Protein AF-0000000080409859 (afdb_homodimer)

Foldseek 3Di:
DDKDWFWDDQDQLFDDQVPAKGKDKDFPADCVRVVHDTDIDIDHDQLTIKKWFFLCLPPVPTDAQLRDDQCLQWFKEFEDEAEDAQEDALVSCVVDDCAPHAEYEYEYCQCVDRSDQDQWGYAYALRNLVNCLVRNHQEYEYQHSANHTSPDDPNRVSVSNVVSNHIYIYNTRCVPPDTAMWTKRWGFDNDPRHRMHHTGIIIGHPD/DDKDWFWDDQDQLFDDQPPAKGKDKDFPADCVRVVHDTDIDIDHDQLTIKKWFFLCLPPVPTDAQLRDDQCLFWFKEFEDEAEDAQEDALVSCVVDDCAPHAEYEYEYCQCVDRSDQDQWGRAYALRNLVNCLVRNHQEYEYQHSANHTSPDDVNRVSVSNVVSNHIYIYNTRCVPPDTAMWTKRWGFDNDPRHRMHHTGIIIGHPD

Radius of gyration: 21.44 Å; Cα contacts (8 Å, |Δi|>4): 1082; chains: 2; bounding box: 46×59×47 Å

Organism: NCBI:txid1345023

Secondary structure (DSSP, 8-state):
-PPEE-SPPBSTT---STTSPPPEEEEEE-HHHHSS--EEEEEEETTSSSEEE-GGGT-TTSPPGGGS-GGGGEEEEEEEE-TT-SEE-GGGGTTS--TT--EEEEE------TTS--S--PEE-HHHHHHHHHHT--EEEESSS-SS-TT-SS-HHHHHHHHTT-EEEE----TTPPSEEEEEE-PPP-BTT-SEEE---EEEE--/-PPEE-SPPBSTT---STTSPPPEEEEEE-HHHHSS--EEEEEEETTSSSEEE-GGGT-TTSPPGGGS-GGGGEEEEEEEE-TT-SEE-GGGGTTS--TT--EEEEE------TTS--S--PEE-HHHHHHHHHHT--EEEESSS-SS-TT-SS-HHHHHHHHTT-EEEE----TTPPSEEEEEE-PPP-BTT-SEEE---EEEE--

Structure (mmCIF, N/CA/C/O backbone):
data_AF-0000000080409859-model_v1
#
loop_
_entity.id
_entity.type
_entity.pdbx_description
1 polymer 'Kynurenine formamidase'
#
loop_
_atom_site.group_PDB
_atom_site.id
_atom_site.type_symbol
_atom_site.label_atom_id
_atom_site.label_alt_id
_atom_site.label_comp_id
_atom_site.label_asym_id
_atom_site.label_entity_id
_atom_site.label_seq_id
_atom_site.pdbx_PDB_ins_code
_atom_site.Cartn_x
_atom_site.Cartn_y
_atom_site.Cartn_z
_atom_site.occupancy
_atom_site.B_iso_or_equiv
_atom_site.auth_seq_id
_atom_site.auth_comp_id
_atom_site.auth_asym_id
_atom_site.auth_atom_id
_atom_site.pdbx_PDB_model_num
ATOM 1 N N . MET A 1 1 ? 15.57 7.637 -12 1 67.62 1 MET A N 1
ATOM 2 C CA . MET A 1 1 ? 14.68 6.895 -12.891 1 67.62 1 MET A CA 1
ATOM 3 C C . MET A 1 1 ? 13.289 6.758 -12.281 1 67.62 1 MET A C 1
ATOM 5 O O . MET A 1 1 ? 13.133 6.797 -11.062 1 67.62 1 MET A O 1
ATOM 9 N N . THR A 1 2 ? 12.133 6.867 -13.086 1 89.56 2 THR A N 1
ATOM 10 C CA . THR A 1 2 ? 10.719 6.992 -12.742 1 89.56 2 THR A CA 1
ATOM 11 C C . THR A 1 2 ? 10.117 5.625 -12.438 1 89.56 2 THR A C 1
ATOM 13 O O . THR A 1 2 ? 10.547 4.613 -12.992 1 89.56 2 THR A O 1
ATOM 16 N N . TRP A 1 3 ? 9.383 5.535 -11.453 1 98 3 TRP A N 1
ATOM 17 C CA . TRP A 1 3 ? 8.641 4.324 -11.117 1 98 3 TRP A CA 1
ATOM 18 C C . TRP A 1 3 ? 7.633 3.99 -12.211 1 98 3 TRP A C 1
ATOM 20 O O . TRP A 1 3 ? 6.953 4.879 -12.727 1 98 3 TRP A O 1
ATOM 30 N N . ILE A 1 4 ? 7.613 2.721 -12.617 1 98.62 4 ILE A N 1
ATOM 31 C CA . ILE A 1 4 ? 6.605 2.193 -13.531 1 98.62 4 ILE A CA 1
ATOM 32 C C . ILE A 1 4 ? 5.523 1.462 -12.742 1 98.62 4 ILE A C 1
ATOM 34 O O . ILE A 1 4 ? 5.816 0.519 -12.008 1 98.62 4 ILE A O 1
ATOM 38 N N . ASP A 1 5 ? 4.355 1.943 -12.875 1 98.75 5 ASP A N 1
ATOM 39 C CA . ASP A 1 5 ? 3.229 1.302 -12.203 1 98.75 5 ASP A CA 1
ATOM 40 C C . ASP A 1 5 ? 2.818 0.02 -12.93 1 98.75 5 ASP A C 1
ATOM 42 O O . ASP A 1 5 ? 2.408 0.061 -14.086 1 98.75 5 ASP A O 1
ATOM 46 N N . VAL A 1 6 ? 2.906 -1.127 -12.242 1 98.88 6 VAL A N 1
ATOM 47 C CA . VAL A 1 6 ? 2.59 -2.41 -12.867 1 98.88 6 VAL A CA 1
ATOM 48 C C . VAL A 1 6 ? 1.429 -3.068 -12.125 1 98.88 6 VAL A C 1
ATOM 50 O O . VAL A 1 6 ? 1.368 -4.297 -12.016 1 98.88 6 VAL A O 1
ATOM 53 N N . SER A 1 7 ? 0.564 -2.305 -11.547 1 98.81 7 SER A N 1
ATOM 54 C CA . SER A 1 7 ? -0.625 -2.779 -10.844 1 98.81 7 SER A CA 1
ATOM 55 C C . SER A 1 7 ? -1.881 -2.568 -11.688 1 98.81 7 SER A C 1
ATOM 57 O O . SER A 1 7 ? -1.888 -1.755 -12.609 1 98.81 7 SER A O 1
ATOM 59 N N . GLN A 1 8 ? -2.838 -3.346 -11.406 1 98.81 8 GLN A N 1
ATOM 60 C CA . GLN A 1 8 ? -4.164 -3.123 -11.969 1 98.81 8 GLN A CA 1
ATOM 61 C C . GLN A 1 8 ? -4.891 -1.995 -11.234 1 98.81 8 GLN A C 1
ATOM 63 O O . GLN A 1 8 ? -4.941 -1.978 -10.008 1 98.81 8 GLN A O 1
ATOM 68 N N . PRO A 1 9 ? -5.41 -1.021 -12.016 1 98.75 9 PRO A N 1
ATOM 69 C CA . PRO A 1 9 ? -6.188 0.021 -11.336 1 98.75 9 PRO A CA 1
ATOM 70 C C . PRO A 1 9 ? -7.422 -0.53 -10.625 1 98.75 9 PRO A C 1
ATOM 72 O O . PRO A 1 9 ? -8.078 -1.441 -11.141 1 98.75 9 PRO A O 1
ATOM 75 N N . LEU A 1 10 ? -7.664 -0.073 -9.406 1 98.88 10 LEU A N 1
ATOM 76 C CA . LEU A 1 10 ? -8.836 -0.488 -8.641 1 98.88 10 LEU A CA 1
ATOM 77 C C . LEU A 1 10 ? -10.039 0.394 -8.969 1 98.88 10 LEU A C 1
ATOM 79 O O . LEU A 1 10 ? -10.062 1.573 -8.609 1 98.88 10 LEU A O 1
ATOM 83 N N . GLU A 1 11 ? -10.938 -0.101 -9.609 1 98.5 11 GLU A N 1
ATOM 84 C CA . GLU A 1 11 ? -12.188 0.544 -9.992 1 98.5 11 GLU A CA 1
ATOM 85 C C . GLU A 1 11 ? -13.312 -0.478 -10.148 1 98.5 11 GLU A C 1
ATOM 87 O O . GLU A 1 11 ? -13.07 -1.686 -10.094 1 98.5 11 GLU A O 1
ATOM 92 N N . ASP A 1 12 ? -14.555 -0.035 -10.273 1 96.94 12 ASP A N 1
ATOM 93 C CA . ASP A 1 12 ? -15.742 -0.882 -10.242 1 96.94 12 ASP A CA 1
ATOM 94 C C . ASP A 1 12 ? -15.672 -1.968 -11.312 1 96.94 12 ASP A C 1
ATOM 96 O O . ASP A 1 12 ? -16.203 -3.064 -11.133 1 96.94 12 ASP A O 1
ATOM 100 N N . SER A 1 13 ? -15.023 -1.723 -12.375 1 97 13 SER A N 1
ATOM 101 C CA . SER A 1 13 ? -15.016 -2.646 -13.508 1 97 13 SER A CA 1
ATOM 102 C C . SER A 1 13 ? -13.883 -3.664 -13.383 1 97 13 SER A C 1
ATOM 104 O O . SER A 1 13 ? -13.758 -4.57 -14.203 1 97 13 SER A O 1
ATOM 106 N N . ILE A 1 14 ? -13.047 -3.57 -12.352 1 98.38 14 ILE A N 1
ATOM 107 C CA . ILE A 1 14 ? -11.906 -4.469 -12.234 1 98.38 14 ILE A CA 1
ATOM 108 C C . ILE A 1 14 ? -12.391 -5.91 -12.102 1 98.38 14 ILE A C 1
ATOM 110 O O . ILE A 1 14 ? -13.375 -6.176 -11.406 1 98.38 14 ILE A O 1
ATOM 114 N N . THR A 1 15 ? -11.688 -6.793 -12.797 1 97.62 15 THR A N 1
ATOM 115 C CA . THR A 1 15 ? -12.016 -8.211 -12.797 1 97.62 15 THR A CA 1
ATOM 116 C C . THR A 1 15 ? -11.664 -8.852 -11.461 1 97.62 15 THR A C 1
ATOM 118 O O . THR A 1 15 ? -10.594 -8.594 -10.906 1 97.62 15 THR A O 1
ATOM 121 N N . THR A 1 16 ? -12.57 -9.609 -10.922 1 97.69 16 THR A N 1
ATOM 122 C CA . THR A 1 16 ? -12.328 -10.383 -9.711 1 97.69 16 THR A CA 1
ATOM 123 C C . THR A 1 16 ? -12.555 -11.867 -9.961 1 97.69 16 THR A C 1
ATOM 125 O O . THR A 1 16 ? -13.164 -12.25 -10.961 1 97.69 16 THR A O 1
ATOM 128 N N . TRP A 1 17 ? -11.961 -12.711 -9.117 1 97.31 17 TRP A N 1
ATOM 129 C CA . TRP A 1 17 ? -12.305 -14.125 -9.148 1 97.31 17 TRP A CA 1
ATOM 130 C C . TRP A 1 17 ? -13.82 -14.312 -9.148 1 97.31 17 TRP A C 1
ATOM 132 O O . TRP A 1 17 ? -14.531 -13.656 -8.383 1 97.31 17 TRP A O 1
ATOM 142 N N . PRO A 1 18 ? -14.336 -15.195 -10.039 1 95.56 18 PRO A N 1
ATOM 143 C CA . PRO A 1 18 ? -15.789 -15.383 -10.086 1 95.56 18 PRO A CA 1
ATOM 144 C C . PRO A 1 18 ? -16.391 -15.664 -8.719 1 95.56 18 PRO A C 1
ATOM 146 O O . PRO A 1 18 ? -15.977 -16.594 -8.031 1 95.56 18 PRO A O 1
ATOM 149 N N . GLY A 1 19 ? -17.375 -14.844 -8.32 1 95.81 19 GLY A N 1
ATOM 150 C CA . GLY A 1 19 ? -18.078 -15.031 -7.062 1 95.81 19 GLY A CA 1
ATOM 151 C C . GLY A 1 19 ? -17.469 -14.273 -5.906 1 95.81 19 GLY A C 1
ATOM 152 O O . GLY A 1 19 ? -18.062 -14.188 -4.824 1 95.81 19 GLY A O 1
ATOM 153 N N . ASP A 1 20 ? -16.297 -13.773 -6.113 1 97.81 20 ASP A N 1
ATOM 154 C CA . ASP A 1 20 ? -15.617 -13.039 -5.055 1 97.81 20 ASP A CA 1
ATOM 155 C C . ASP A 1 20 ? -16.234 -11.656 -4.863 1 97.81 20 ASP A C 1
ATOM 157 O O . ASP A 1 20 ? -17.062 -11.219 -5.672 1 97.81 20 ASP A O 1
ATOM 161 N N . THR A 1 21 ? -15.891 -11.008 -3.732 1 98.62 21 THR A N 1
ATOM 162 C CA . THR A 1 21 ? -16.375 -9.664 -3.436 1 98.62 21 THR A CA 1
ATOM 163 C C . THR A 1 21 ? -15.922 -8.68 -4.504 1 98.62 21 THR A C 1
ATOM 165 O O . THR A 1 21 ? -14.727 -8.562 -4.785 1 98.62 21 THR A O 1
ATOM 168 N N . ALA A 1 22 ? -16.812 -7.961 -5.129 1 98.38 22 ALA A N 1
ATOM 169 C CA . ALA A 1 22 ? -16.484 -6.949 -6.129 1 98.38 22 ALA A CA 1
ATOM 170 C C . ALA A 1 22 ? -15.867 -5.715 -5.48 1 98.38 22 ALA A C 1
ATOM 172 O O . ALA A 1 22 ? -16.172 -5.391 -4.328 1 98.38 22 ALA A O 1
ATOM 173 N N . PHE A 1 23 ? -15.062 -5.105 -6.191 1 98.81 23 PHE A N 1
ATOM 174 C CA . PHE A 1 23 ? -14.562 -3.811 -5.742 1 98.81 23 PHE A CA 1
ATOM 175 C C . PHE A 1 23 ? -15.641 -2.742 -5.867 1 98.81 23 PHE A C 1
ATOM 177 O O . PHE A 1 23 ? -16.297 -2.629 -6.906 1 98.81 23 PHE A O 1
ATOM 184 N N . ARG A 1 24 ? -15.758 -1.974 -4.797 1 98.75 24 ARG A N 1
ATOM 185 C CA . ARG A 1 24 ? -16.688 -0.846 -4.82 1 98.75 24 ARG A CA 1
ATOM 186 C C . ARG A 1 24 ? -16.109 0.354 -4.078 1 98.75 24 ARG A C 1
ATOM 188 O O . ARG A 1 24 ? -15.633 0.224 -2.945 1 98.75 24 ARG A O 1
ATOM 195 N N . TYR A 1 25 ? -16 1.389 -4.758 1 98.75 25 TYR A N 1
ATOM 196 C CA . TYR A 1 25 ? -15.742 2.689 -4.156 1 98.75 25 TYR A CA 1
ATOM 197 C C . TYR A 1 25 ? -17 3.549 -4.137 1 98.75 25 TYR A C 1
ATOM 199 O O . TYR A 1 25 ? -17.734 3.607 -5.125 1 98.75 25 TYR A O 1
ATOM 207 N N . GLU A 1 26 ? -17.266 4.164 -3.029 1 98.44 26 GLU A N 1
ATOM 208 C CA . GLU A 1 26 ? -18.359 5.125 -2.891 1 98.44 26 GLU A CA 1
ATOM 209 C C . GLU A 1 26 ? -17.953 6.297 -2.002 1 98.44 26 GLU A C 1
ATOM 211 O O . GLU A 1 26 ? -17.141 6.141 -1.091 1 98.44 26 GLU A O 1
ATOM 216 N N . ILE A 1 27 ? -18.5 7.496 -2.338 1 98.56 27 ILE A N 1
ATOM 217 C CA . ILE A 1 27 ? -18.344 8.625 -1.426 1 98.56 27 ILE A CA 1
ATOM 218 C C . ILE A 1 27 ? -19.391 8.531 -0.306 1 98.56 27 ILE A C 1
ATOM 220 O O . ILE A 1 27 ? -20.578 8.734 -0.538 1 98.56 27 ILE A O 1
ATOM 224 N N . ALA A 1 28 ? -18.938 8.164 0.839 1 98.12 28 ALA A N 1
ATOM 225 C CA . ALA A 1 28 ? -19.828 8.039 1.991 1 98.12 28 ALA A CA 1
ATOM 226 C C . ALA A 1 28 ? -20.281 9.406 2.492 1 98.12 28 ALA A C 1
ATOM 228 O O . ALA A 1 28 ? -21.422 9.57 2.918 1 98.12 28 ALA A O 1
ATOM 229 N N . TRP A 1 29 ? -19.359 10.422 2.49 1 97.5 29 TRP A N 1
ATOM 230 C CA . TRP A 1 29 ? -19.641 11.805 2.852 1 97.5 29 TRP A CA 1
ATOM 231 C C . TRP A 1 29 ? -19.203 12.758 1.742 1 97.5 29 TRP A C 1
ATOM 233 O O . TRP A 1 29 ? -18.047 13.195 1.714 1 97.5 29 TRP A O 1
ATOM 243 N N . PRO A 1 30 ? -20.141 13.094 0.873 1 97.81 30 PRO A N 1
ATOM 244 C CA . PRO A 1 30 ? -19.781 14.039 -0.19 1 97.81 30 PRO A CA 1
ATOM 245 C C . PRO A 1 30 ? -19.609 15.469 0.321 1 97.81 30 PRO A C 1
ATOM 247 O O . PRO A 1 30 ? -20.25 15.859 1.293 1 97.81 30 PRO A O 1
ATOM 250 N N . MET A 1 31 ? -18.75 16.188 -0.319 1 96.81 31 MET A N 1
ATOM 251 C CA . MET A 1 31 ? -18.453 17.578 0.073 1 96.81 31 MET A CA 1
ATOM 252 C C . MET A 1 31 ? -19.734 18.391 0.145 1 96.81 31 MET A C 1
ATOM 254 O O . MET A 1 31 ? -19.859 19.281 0.994 1 96.81 31 MET A O 1
ATOM 258 N N . ALA A 1 32 ? -20.688 18.109 -0.702 1 96.31 32 ALA A N 1
ATOM 259 C CA . ALA A 1 32 ? -21.969 18.812 -0.702 1 96.31 32 ALA A CA 1
ATOM 260 C C . ALA A 1 32 ? -22.688 18.641 0.635 1 96.31 32 ALA A C 1
ATOM 262 O O . ALA A 1 32 ? -23.391 19.531 1.087 1 96.31 32 ALA A O 1
ATOM 263 N N . ASP A 1 33 ? -22.469 17.531 1.315 1 94.94 33 ASP A N 1
ATOM 264 C CA . ASP A 1 33 ? -23.125 17.219 2.586 1 94.94 33 ASP A CA 1
ATOM 265 C C . ASP A 1 33 ? -22.234 17.625 3.766 1 94.94 33 ASP A C 1
ATOM 267 O O . ASP A 1 33 ? -22.719 18.219 4.734 1 94.94 33 ASP A O 1
ATOM 271 N N . SER A 1 34 ? -20.922 17.328 3.67 1 92.62 34 SER A N 1
ATOM 272 C CA . SER A 1 34 ? -20 17.578 4.777 1 92.62 34 SER A CA 1
ATOM 273 C C . SER A 1 34 ? -19.656 19.062 4.879 1 92.62 34 SER A C 1
ATOM 275 O O . SER A 1 34 ? -19.281 19.547 5.949 1 92.62 34 SER A O 1
ATOM 277 N N . GLY A 1 35 ? -19.688 19.703 3.723 1 94.12 35 GLY A N 1
ATOM 278 C CA . GLY A 1 35 ? -19.359 21.109 3.654 1 94.12 35 GLY A CA 1
ATOM 279 C C . GLY A 1 35 ? -17.875 21.375 3.416 1 94.12 35 GLY A C 1
ATOM 280 O O . GLY A 1 35 ? -17.484 22.5 3.104 1 94.12 35 GLY A O 1
ATOM 281 N N . SER A 1 36 ? -17.062 20.312 3.539 1 95.12 36 SER A N 1
ATOM 282 C CA . SER A 1 36 ? -15.641 20.625 3.484 1 95.12 36 SER A CA 1
ATOM 283 C C . SER A 1 36 ? -14.852 19.5 2.83 1 95.12 36 SER A C 1
ATOM 285 O O . SER A 1 36 ? -13.773 19.734 2.273 1 95.12 36 SER A O 1
ATOM 287 N N . VAL A 1 37 ? -15.422 18.234 2.902 1 98 37 VAL A N 1
ATOM 288 C CA . VAL A 1 37 ? -14.57 17.141 2.449 1 98 37 VAL A CA 1
ATOM 289 C C . VAL A 1 37 ? -15.414 16.094 1.72 1 98 37 VAL A C 1
ATOM 291 O O . VAL A 1 37 ? -16.625 16 1.936 1 98 37 VAL A O 1
ATOM 294 N N . ASN A 1 38 ? -14.781 15.414 0.762 1 98.62 38 ASN A N 1
ATOM 295 C CA . ASN A 1 38 ? -15.219 14.109 0.292 1 98.62 38 ASN A CA 1
ATOM 296 C C . ASN A 1 38 ? -14.562 12.977 1.082 1 98.62 38 ASN A C 1
ATOM 298 O O . ASN A 1 38 ? -13.344 12.938 1.219 1 98.62 38 ASN A O 1
ATOM 302 N N . VAL A 1 39 ? -15.32 12.094 1.614 1 98.75 39 VAL A N 1
ATOM 303 C CA . VAL A 1 39 ? -14.797 10.93 2.316 1 98.75 39 VAL A CA 1
ATOM 304 C C . VAL A 1 39 ? -15.328 9.656 1.67 1 98.75 39 VAL A C 1
ATOM 306 O O . VAL A 1 39 ? -16.531 9.391 1.699 1 98.75 39 VAL A O 1
ATOM 309 N N . GLY A 1 40 ? -14.422 8.938 1.092 1 98.75 40 GLY A N 1
ATOM 310 C CA . GLY A 1 40 ? -14.797 7.707 0.406 1 98.75 40 GLY A CA 1
ATOM 311 C C . GLY A 1 40 ? -14.617 6.469 1.261 1 98.75 40 GLY A C 1
ATOM 312 O O . GLY A 1 40 ? -13.906 6.5 2.266 1 98.75 40 GLY A O 1
ATOM 313 N N . LYS A 1 41 ? -15.258 5.418 0.925 1 98.75 41 LYS A N 1
ATOM 314 C CA . LYS A 1 41 ? -15.078 4.078 1.476 1 98.75 41 LYS A CA 1
ATOM 315 C C . LYS A 1 41 ? -14.914 3.045 0.364 1 98.75 41 LYS A C 1
ATOM 317 O O . LYS A 1 41 ? -15.328 3.273 -0.772 1 98.75 41 LYS A O 1
ATOM 322 N N . VAL A 1 42 ? -14.273 1.948 0.694 1 98.81 42 VAL A N 1
ATOM 323 C CA . VAL A 1 42 ? -14.102 0.855 -0.257 1 98.81 42 VAL A CA 1
ATOM 324 C C . VAL A 1 42 ? -14.594 -0.452 0.362 1 98.81 42 VAL A C 1
ATOM 326 O O . VAL A 1 42 ? -14.57 -0.613 1.585 1 98.81 42 VAL A O 1
ATOM 329 N N . THR A 1 43 ? -15.141 -1.243 -0.416 1 98.81 43 THR A N 1
ATOM 330 C CA . THR A 1 43 ? -15.367 -2.666 -0.182 1 98.81 43 THR A CA 1
ATOM 331 C C . THR A 1 43 ? -14.664 -3.506 -1.248 1 98.81 43 THR A C 1
ATOM 333 O O . THR A 1 43 ? -14.82 -3.252 -2.443 1 98.81 43 THR A O 1
ATOM 336 N N . MET A 1 44 ? -13.883 -4.477 -0.816 1 98.81 44 MET A N 1
ATOM 337 C CA . MET A 1 44 ? -13.18 -5.262 -1.827 1 98.81 44 MET A CA 1
ATOM 338 C C . MET A 1 44 ? -12.656 -6.566 -1.234 1 98.81 44 MET A C 1
ATOM 340 O O . MET A 1 44 ? -12.477 -6.672 -0.02 1 98.81 44 MET A O 1
ATOM 344 N N . SER A 1 45 ? -12.492 -7.551 -2.127 1 98.88 45 SER A N 1
ATOM 345 C CA . SER A 1 45 ? -11.703 -8.734 -1.806 1 98.88 45 SER A CA 1
ATOM 346 C C . SER A 1 45 ? -10.234 -8.391 -1.593 1 98.88 45 SER A C 1
ATOM 348 O O . SER A 1 45 ? -9.688 -7.52 -2.281 1 98.88 45 SER A O 1
ATOM 350 N N . LEU A 1 46 ? -9.594 -9.102 -0.691 1 98.88 46 LEU A N 1
ATOM 351 C CA . LEU A 1 46 ? -8.172 -8.875 -0.466 1 98.88 46 LEU A CA 1
ATOM 352 C C . LEU A 1 46 ? -7.34 -9.461 -1.603 1 98.88 46 LEU A C 1
ATOM 354 O O . LEU A 1 46 ? -6.129 -9.234 -1.669 1 98.88 46 LEU A O 1
ATOM 358 N N . HIS A 1 47 ? -7.949 -10.109 -2.545 1 98.75 47 HIS A N 1
ATOM 359 C CA . HIS A 1 47 ? -7.27 -10.695 -3.697 1 98.75 47 HIS A CA 1
ATOM 360 C C . HIS A 1 47 ? -7.695 -10.008 -4.992 1 98.75 47 HIS A C 1
ATOM 362 O O . HIS A 1 47 ? -7.664 -10.625 -6.062 1 98.75 47 HIS A O 1
ATOM 368 N N . THR A 1 48 ? -8.148 -8.805 -4.855 1 98.5 48 THR A N 1
ATOM 369 C CA . THR A 1 48 ? -8.516 -7.984 -6.004 1 98.5 48 THR A CA 1
ATOM 370 C C . THR A 1 48 ? -7.273 -7.395 -6.664 1 98.5 48 THR A C 1
ATOM 372 O O . THR A 1 48 ? -6.391 -6.867 -5.98 1 98.5 48 THR A O 1
ATOM 375 N N . GLY A 1 49 ? -7.246 -7.516 -8.047 1 98.44 49 GLY A N 1
ATOM 376 C CA . GLY A 1 49 ? -6.172 -6.879 -8.797 1 98.44 49 GLY A CA 1
ATOM 377 C C . GLY A 1 49 ? -4.801 -7.438 -8.461 1 98.44 49 GLY A C 1
ATOM 378 O O . GLY A 1 49 ? -4.633 -8.656 -8.352 1 98.44 49 GLY A O 1
ATOM 379 N N . THR A 1 50 ? -3.818 -6.602 -8.5 1 98.94 50 THR A N 1
ATOM 380 C CA . THR A 1 50 ? -2.48 -6.961 -8.047 1 98.94 50 THR A CA 1
ATOM 381 C C . THR A 1 50 ? -2.449 -7.105 -6.527 1 98.94 50 THR A C 1
ATOM 383 O O . THR A 1 50 ? -2.914 -6.223 -5.805 1 98.94 50 THR A O 1
ATOM 386 N N . HIS A 1 51 ? -1.995 -8.234 -6.039 1 98.94 51 HIS A N 1
ATOM 387 C CA . HIS A 1 51 ? -2.088 -8.492 -4.605 1 98.94 51 HIS A CA 1
ATOM 388 C C . HIS A 1 51 ? -1.046 -9.516 -4.164 1 98.94 51 HIS A C 1
ATOM 390 O O . HIS A 1 51 ? -0.449 -10.195 -4.996 1 98.94 51 HIS A O 1
ATOM 396 N N . ILE A 1 52 ? -0.817 -9.57 -2.891 1 98.94 52 ILE A N 1
ATOM 397 C CA . ILE A 1 52 ? 0.008 -10.617 -2.305 1 98.94 52 ILE A CA 1
ATOM 398 C C . ILE A 1 52 ? -0.877 -11.617 -1.564 1 98.94 52 ILE A C 1
ATOM 400 O O . ILE A 1 52 ? -1.996 -11.289 -1.165 1 98.94 52 ILE A O 1
ATOM 404 N N . ASP A 1 53 ? -0.378 -12.789 -1.445 1 98.88 53 ASP A N 1
ATOM 405 C CA . ASP A 1 53 ? -0.998 -13.812 -0.608 1 98.88 53 ASP A CA 1
ATOM 406 C C . ASP A 1 53 ? -0.241 -13.977 0.707 1 98.88 53 ASP A C 1
ATOM 408 O O . ASP A 1 53 ? 0.991 -14.023 0.719 1 98.88 53 ASP A O 1
ATOM 412 N N . ALA A 1 54 ? -0.948 -13.977 1.781 1 98.88 54 ALA A N 1
ATOM 413 C CA . ALA A 1 54 ? -0.381 -14.516 3.014 1 98.88 54 ALA A CA 1
ATOM 414 C C . ALA A 1 54 ? -0.618 -16.016 3.115 1 98.88 54 ALA A C 1
ATOM 416 O O . ALA A 1 54 ? -1.615 -16.531 2.602 1 98.88 54 ALA A O 1
ATOM 417 N N . PRO A 1 55 ? 0.268 -16.75 3.797 1 98.88 55 PRO A N 1
ATOM 418 C CA . PRO A 1 55 ? 0.084 -18.188 3.936 1 98.88 55 PRO A CA 1
ATOM 419 C C . PRO A 1 55 ? -1.281 -18.562 4.512 1 98.88 55 PRO A C 1
ATOM 421 O O . PRO A 1 55 ? -1.85 -19.594 4.148 1 98.88 55 PRO A O 1
ATOM 424 N N . PHE A 1 56 ? -1.895 -17.781 5.375 1 98.88 56 PHE A N 1
ATOM 425 C CA . PHE A 1 56 ? -3.227 -18.016 5.926 1 98.88 56 PHE A CA 1
ATOM 426 C C . PHE A 1 56 ? -4.246 -18.203 4.809 1 98.88 56 PHE A C 1
ATOM 428 O O . PHE A 1 56 ? -5.27 -18.859 4.996 1 98.88 56 PHE A O 1
ATOM 435 N N . HIS A 1 57 ? -4.078 -17.672 3.658 1 98.81 57 HIS A N 1
ATOM 436 C CA . HIS A 1 57 ? -4.945 -17.797 2.492 1 98.81 57 HIS A CA 1
ATOM 437 C C . HIS A 1 57 ? -5.164 -19.266 2.131 1 98.81 57 HIS A C 1
ATOM 439 O O . HIS A 1 57 ? -6.25 -19.641 1.695 1 98.81 57 HIS A O 1
ATOM 445 N N . PHE A 1 58 ? -4.141 -20.172 2.385 1 98.62 58 PHE A N 1
ATOM 446 C CA . PHE A 1 58 ? -4.273 -21.547 1.95 1 98.62 58 PHE A CA 1
ATOM 447 C C . PHE A 1 58 ? -3.867 -22.516 3.064 1 98.62 58 PHE A C 1
ATOM 449 O O . PHE A 1 58 ? -3.672 -23.703 2.826 1 98.62 58 PHE A O 1
ATOM 456 N N . ASP A 1 59 ? -3.639 -22.031 4.211 1 98.19 59 ASP A N 1
ATOM 457 C CA . ASP A 1 59 ? -3.312 -22.781 5.418 1 98.19 59 ASP A CA 1
ATOM 458 C C . ASP A 1 59 ? -3.854 -22.094 6.664 1 98.19 59 ASP A C 1
ATOM 460 O O . ASP A 1 59 ? -3.369 -21.016 7.047 1 98.19 59 ASP A O 1
ATOM 464 N N . ASP A 1 60 ? -4.809 -22.672 7.391 1 98.06 60 ASP A N 1
ATOM 465 C CA . ASP A 1 60 ? -5.449 -22.062 8.555 1 98.06 60 ASP A CA 1
ATOM 466 C C . ASP A 1 60 ? -4.426 -21.734 9.633 1 98.06 60 ASP A C 1
ATOM 468 O O . ASP A 1 60 ? -4.66 -20.859 10.469 1 98.06 60 ASP A O 1
ATOM 472 N N . ALA A 1 61 ? -3.336 -22.391 9.594 1 97.94 61 ALA A N 1
ATOM 473 C CA . ALA A 1 61 ? -2.305 -22.188 10.602 1 97.94 61 ALA A CA 1
ATOM 474 C C . ALA A 1 61 ? -1.226 -21.234 10.094 1 97.94 61 ALA A C 1
ATOM 476 O O . ALA A 1 61 ? -0.252 -20.953 10.797 1 97.94 61 ALA A O 1
ATOM 477 N N . GLY A 1 62 ? -1.372 -20.75 8.859 1 98.56 62 GLY A N 1
ATOM 478 C CA . GLY A 1 62 ? -0.344 -19.953 8.219 1 98.56 62 GLY A CA 1
ATOM 479 C C . GLY A 1 62 ? -0.308 -18.516 8.727 1 98.56 62 GLY A C 1
ATOM 480 O O . GLY A 1 62 ? -1.258 -18.047 9.359 1 98.56 62 GLY A O 1
ATOM 481 N N . GLN A 1 63 ? 0.776 -17.859 8.43 1 98.69 63 GLN A N 1
ATOM 482 C CA . GLN A 1 63 ? 0.978 -16.453 8.781 1 98.69 63 GLN A CA 1
ATOM 483 C C . GLN A 1 63 ? -0.04 -15.562 8.078 1 98.69 63 GLN A C 1
ATOM 485 O O . GLN A 1 63 ? -0.434 -15.836 6.941 1 98.69 63 GLN A O 1
ATOM 490 N N . ARG A 1 64 ? -0.466 -14.57 8.766 1 98.81 64 ARG A N 1
ATOM 491 C CA . ARG A 1 64 ? -1.314 -13.523 8.211 1 98.81 64 ARG A CA 1
ATOM 492 C C . ARG A 1 64 ? -0.477 -12.359 7.68 1 98.81 64 ARG A C 1
ATOM 494 O O . ARG A 1 64 ? 0.746 -12.352 7.832 1 98.81 64 ARG A O 1
ATOM 501 N N . VAL A 1 65 ? -1.129 -11.422 7 1 98.88 65 VAL A N 1
ATOM 502 C CA . VAL A 1 65 ? -0.426 -10.352 6.305 1 98.88 65 VAL A CA 1
ATOM 503 C C . VAL A 1 65 ? 0.476 -9.609 7.285 1 98.88 65 VAL A C 1
ATOM 505 O O . VAL A 1 65 ? 1.642 -9.336 6.984 1 98.88 65 VAL A O 1
ATOM 508 N N . ILE A 1 66 ? -0.006 -9.266 8.5 1 98.81 66 ILE A N 1
ATOM 509 C CA . ILE A 1 66 ? 0.704 -8.422 9.453 1 98.81 66 ILE A CA 1
ATOM 510 C C . ILE A 1 66 ? 1.962 -9.133 9.945 1 98.81 66 ILE A C 1
ATOM 512 O O . ILE A 1 66 ? 2.896 -8.492 10.43 1 98.81 66 ILE A O 1
ATOM 516 N N . ASP A 1 67 ? 2.006 -10.461 9.805 1 98.5 67 ASP A N 1
ATOM 517 C CA . ASP A 1 67 ? 3.125 -11.273 10.273 1 98.5 67 ASP A CA 1
ATOM 518 C C . ASP A 1 67 ? 4.27 -11.273 9.266 1 98.5 67 ASP A C 1
ATOM 520 O O . ASP A 1 67 ? 5.387 -11.672 9.586 1 98.5 67 ASP A O 1
ATOM 524 N N . LEU A 1 68 ? 4.004 -10.906 8.039 1 98.69 68 LEU A N 1
ATOM 525 C CA . LEU A 1 68 ? 5.004 -10.938 6.98 1 98.69 68 LEU A CA 1
ATOM 526 C C . LEU A 1 68 ? 5.902 -9.711 7.039 1 98.69 68 LEU A C 1
ATOM 528 O O . LEU A 1 68 ? 5.422 -8.594 7.266 1 98.69 68 LEU A O 1
ATOM 532 N N . ASP A 1 69 ? 7.188 -9.914 6.859 1 98.31 69 ASP A N 1
ATOM 533 C CA . ASP A 1 69 ? 8.117 -8.797 6.754 1 98.31 69 ASP A CA 1
ATOM 534 C C . ASP A 1 69 ? 7.84 -7.961 5.504 1 98.31 69 ASP A C 1
ATOM 536 O O . ASP A 1 69 ? 7.914 -8.469 4.383 1 98.31 69 ASP A O 1
ATOM 540 N N . PRO A 1 70 ? 7.559 -6.668 5.695 1 98.38 70 PRO A N 1
ATOM 541 C CA . PRO A 1 70 ? 7.289 -5.848 4.512 1 98.38 70 PRO A CA 1
ATOM 542 C C . PRO A 1 70 ? 8.477 -5.789 3.557 1 98.38 70 PRO A C 1
ATOM 544 O O . PRO A 1 70 ? 8.297 -5.602 2.35 1 98.38 70 PRO A O 1
ATOM 547 N N . GLY A 1 71 ? 9.664 -5.953 4.062 1 98.38 71 GLY A N 1
ATOM 548 C CA . GLY A 1 71 ? 10.875 -5.922 3.252 1 98.38 71 GLY A CA 1
ATOM 549 C C . GLY A 1 71 ? 10.898 -6.988 2.174 1 98.38 71 GLY A C 1
ATOM 550 O O . GLY A 1 71 ? 11.672 -6.898 1.219 1 98.38 71 GLY A O 1
ATOM 551 N N . LEU A 1 72 ? 10.07 -8.062 2.359 1 98.5 72 LEU A N 1
ATOM 552 C CA . LEU A 1 72 ? 9.938 -9.102 1.349 1 98.5 72 LEU A CA 1
ATOM 553 C C . LEU A 1 72 ? 9.578 -8.508 -0.008 1 98.5 72 LEU A C 1
ATOM 555 O O . LEU A 1 72 ? 9.953 -9.055 -1.049 1 98.5 72 LEU A O 1
ATOM 559 N N . TYR A 1 73 ? 8.906 -7.375 0.016 1 98.88 73 TYR A N 1
ATOM 560 C CA . TYR A 1 73 ? 8.273 -6.852 -1.188 1 98.88 73 TYR A CA 1
ATOM 561 C C . TYR A 1 73 ? 8.969 -5.582 -1.666 1 98.88 73 TYR A C 1
ATOM 563 O O . TYR A 1 73 ? 8.422 -4.836 -2.479 1 98.88 73 TYR A O 1
ATOM 571 N N . ILE A 1 74 ? 10.156 -5.293 -1.089 1 98.81 74 ILE A N 1
ATOM 572 C CA . ILE A 1 74 ? 10.93 -4.109 -1.452 1 98.81 74 ILE A CA 1
ATOM 573 C C . ILE A 1 74 ? 12.359 -4.512 -1.795 1 98.81 74 ILE A C 1
ATOM 575 O O . ILE A 1 74 ? 13.086 -5.039 -0.946 1 98.81 74 ILE A O 1
ATOM 579 N N . GLY A 1 75 ? 12.812 -4.184 -3.031 1 98.38 75 GLY A N 1
ATOM 580 C CA . GLY A 1 75 ? 14.219 -4.418 -3.33 1 98.38 75 GLY A CA 1
ATOM 581 C C . GLY A 1 75 ? 14.453 -4.945 -4.734 1 98.38 75 GLY A C 1
ATOM 582 O O . GLY A 1 75 ? 13.531 -4.965 -5.555 1 98.38 75 GLY A O 1
ATOM 583 N N . PRO A 1 76 ? 15.695 -5.289 -5.062 1 98.56 76 PRO A N 1
ATOM 584 C CA . PRO A 1 76 ? 16.031 -5.77 -6.406 1 98.56 76 PRO A CA 1
ATOM 585 C C . PRO A 1 76 ? 15.227 -6.996 -6.816 1 98.56 76 PRO A C 1
ATOM 587 O O . PRO A 1 76 ? 15.023 -7.902 -6.004 1 98.56 76 PRO A O 1
ATOM 590 N N . ALA A 1 77 ? 14.766 -6.984 -8.023 1 98.81 77 ALA A N 1
ATOM 591 C CA . ALA A 1 77 ? 14 -8.07 -8.625 1 98.81 77 ALA A CA 1
ATOM 592 C C . ALA A 1 77 ? 14.438 -8.312 -10.062 1 98.81 77 ALA A C 1
ATOM 594 O O . ALA A 1 77 ? 14.828 -7.383 -10.773 1 98.81 77 ALA A O 1
ATOM 595 N N . ARG A 1 78 ? 14.414 -9.547 -10.453 1 98.88 78 ARG A N 1
ATOM 596 C CA . ARG A 1 78 ? 14.68 -9.945 -11.828 1 98.88 78 ARG A CA 1
ATOM 597 C C . ARG A 1 78 ? 13.391 -10.266 -12.57 1 98.88 78 ARG A C 1
ATOM 599 O O . ARG A 1 78 ? 12.586 -11.078 -12.094 1 98.88 78 ARG A O 1
ATOM 606 N N . VAL A 1 79 ? 13.18 -9.594 -13.703 1 98.88 79 VAL A N 1
ATOM 607 C CA . VAL A 1 79 ? 12.062 -9.938 -14.578 1 98.88 79 VAL A CA 1
ATOM 608 C C . VAL A 1 79 ? 12.555 -10.844 -15.703 1 98.88 79 VAL A C 1
ATOM 610 O O . VAL A 1 79 ? 13.516 -10.516 -16.406 1 98.88 79 VAL A O 1
ATOM 613 N N . ILE A 1 80 ? 11.938 -11.977 -15.852 1 98.94 80 ILE A N 1
ATOM 614 C CA . ILE A 1 80 ? 12.195 -12.828 -17 1 98.94 80 ILE A CA 1
ATOM 615 C C . ILE A 1 80 ? 10.891 -13.086 -17.75 1 98.94 80 ILE A C 1
ATOM 617 O O . ILE A 1 80 ? 9.805 -12.914 -17.203 1 98.94 80 ILE A O 1
ATOM 621 N N . HIS A 1 81 ? 11.016 -13.453 -19.016 1 98.69 81 HIS A N 1
ATOM 622 C CA . HIS A 1 81 ? 9.867 -13.68 -19.891 1 98.69 81 HIS A CA 1
ATOM 623 C C . HIS A 1 81 ? 9.742 -15.156 -20.266 1 98.69 81 HIS A C 1
ATOM 625 O O . HIS A 1 81 ? 10.664 -15.727 -20.859 1 98.69 81 HIS A O 1
ATOM 631 N N . LEU A 1 82 ? 8.672 -15.805 -19.844 1 98.25 82 LEU A N 1
ATOM 632 C CA . LEU A 1 82 ? 8.398 -17.203 -20.125 1 98.25 82 LEU A CA 1
ATOM 633 C C . LEU A 1 82 ? 7.047 -17.375 -20.812 1 98.25 82 LEU A C 1
ATOM 635 O O . LEU A 1 82 ? 6.121 -17.953 -20.234 1 98.25 82 LEU A O 1
ATOM 639 N N . PRO A 1 83 ? 6.883 -16.984 -22.062 1 97.5 83 PRO A N 1
ATOM 640 C CA . PRO A 1 83 ? 5.598 -17.078 -22.766 1 97.5 83 PRO A CA 1
ATOM 641 C C . PRO A 1 83 ? 5.289 -18.5 -23.234 1 97.5 83 PRO A C 1
ATOM 643 O O . PRO A 1 83 ? 6.195 -19.328 -23.328 1 97.5 83 PRO A O 1
ATOM 646 N N . GLY A 1 84 ? 4.008 -18.75 -23.422 1 96.75 84 GLY A N 1
ATOM 647 C CA . GLY A 1 84 ? 3.559 -19.906 -24.156 1 96.75 84 GLY A CA 1
ATOM 648 C C . GLY A 1 84 ? 3.65 -21.203 -23.359 1 96.75 84 GLY A C 1
ATOM 649 O O . GLY A 1 84 ? 3.748 -22.281 -23.938 1 96.75 84 GLY A O 1
ATOM 650 N N . ARG A 1 85 ? 3.684 -21.125 -22.062 1 96.88 85 ARG A N 1
ATOM 651 C CA . ARG A 1 85 ? 3.754 -22.312 -21.219 1 96.88 85 ARG A CA 1
ATOM 652 C C . ARG A 1 85 ? 2.383 -22.688 -20.672 1 96.88 85 ARG A C 1
ATOM 654 O O . ARG A 1 85 ? 1.597 -21.797 -20.312 1 96.88 85 ARG A O 1
ATOM 661 N N . GLU A 1 86 ? 2.094 -23.953 -20.656 1 97.19 86 GLU A N 1
ATOM 662 C CA . GLU A 1 86 ? 0.932 -24.438 -19.922 1 97.19 86 GLU A CA 1
ATOM 663 C C . GLU A 1 86 ? 1.273 -24.672 -18.453 1 97.19 86 GLU A C 1
ATOM 665 O O . GLU A 1 86 ? 0.429 -24.484 -17.578 1 97.19 86 GLU A O 1
ATOM 670 N N . ARG A 1 87 ? 2.465 -25.141 -18.25 1 98.19 87 ARG A N 1
ATOM 6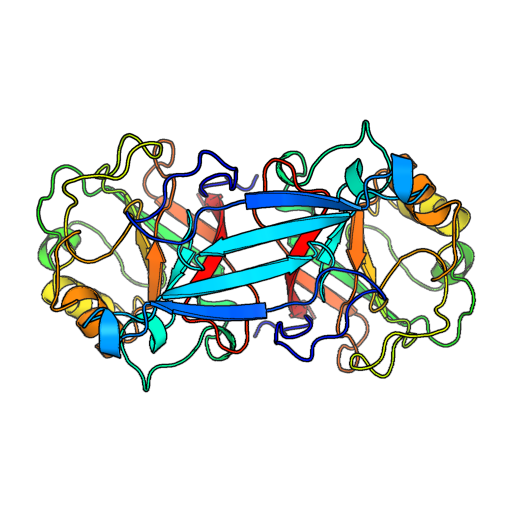71 C CA . ARG A 1 87 ? 3.053 -25.359 -16.922 1 98.19 87 ARG A CA 1
ATOM 672 C C . ARG A 1 87 ? 4.449 -24.75 -16.844 1 98.19 87 ARG A C 1
ATOM 674 O O . ARG A 1 87 ? 5.219 -24.812 -17.812 1 98.19 87 ARG A O 1
ATOM 681 N N . ILE A 1 88 ? 4.766 -24.141 -15.805 1 98.69 88 ILE A N 1
ATOM 682 C CA . ILE A 1 88 ? 6.105 -23.609 -15.562 1 98.69 88 ILE A CA 1
ATOM 683 C C . ILE A 1 88 ? 6.836 -24.484 -14.547 1 98.69 88 ILE A C 1
ATOM 685 O O . ILE A 1 88 ? 6.387 -24.641 -13.414 1 98.69 88 ILE A O 1
ATOM 689 N N . GLU A 1 89 ? 7.895 -25.094 -14.93 1 98.56 89 GLU A N 1
ATOM 690 C CA . GLU A 1 89 ? 8.633 -26.078 -14.141 1 98.56 89 GLU A CA 1
ATOM 691 C C . GLU A 1 89 ? 10.062 -25.609 -13.891 1 98.56 89 GLU A C 1
ATOM 693 O O . GLU A 1 89 ? 10.492 -24.578 -14.414 1 98.56 89 GLU A O 1
ATOM 698 N N . ALA A 1 90 ? 10.781 -26.406 -13.148 1 98.69 90 ALA A N 1
ATOM 699 C CA . ALA A 1 90 ? 12.141 -26.078 -12.734 1 98.69 90 ALA A CA 1
ATOM 700 C C . ALA A 1 90 ? 13.039 -25.844 -13.945 1 98.69 90 ALA A C 1
ATOM 702 O O . ALA A 1 90 ? 13.828 -24.891 -13.969 1 98.69 90 ALA A O 1
ATOM 703 N N . THR A 1 91 ? 12.906 -26.625 -14.969 1 98.44 91 THR A N 1
ATOM 704 C CA . THR A 1 91 ? 13.797 -26.609 -16.125 1 98.44 91 THR A CA 1
ATOM 705 C C . THR A 1 91 ? 13.586 -25.344 -16.953 1 98.44 91 THR A C 1
ATOM 707 O O . THR A 1 91 ? 14.43 -24.984 -17.766 1 98.44 91 THR A O 1
ATOM 710 N N . ASP A 1 92 ? 12.422 -24.656 -16.812 1 98.56 92 ASP A N 1
ATOM 711 C CA . ASP A 1 92 ? 12.172 -23.422 -17.531 1 98.56 92 ASP A CA 1
ATOM 712 C C . ASP A 1 92 ? 13.117 -22.312 -17.078 1 98.56 92 ASP A C 1
ATOM 714 O O . ASP A 1 92 ? 13.289 -21.297 -17.766 1 98.56 92 ASP A O 1
ATOM 718 N N . LEU A 1 93 ? 13.789 -22.5 -15.883 1 98.56 93 LEU A N 1
ATOM 719 C CA . LEU A 1 93 ? 14.695 -21.5 -15.344 1 98.56 93 LEU A CA 1
ATOM 720 C C . LEU A 1 93 ? 16.125 -21.734 -15.828 1 98.56 93 LEU A C 1
ATOM 722 O O . LEU A 1 93 ? 16.984 -20.875 -15.648 1 98.56 93 LEU A O 1
ATOM 726 N N . ASP A 1 94 ? 16.484 -22.891 -16.391 1 96.75 94 ASP A N 1
ATOM 727 C CA . ASP A 1 94 ? 17.844 -23.297 -16.719 1 96.75 94 ASP A CA 1
ATOM 728 C C . ASP A 1 94 ? 18.516 -22.297 -17.656 1 96.75 94 ASP A C 1
ATOM 730 O O . ASP A 1 94 ? 19.734 -22.078 -17.594 1 96.75 94 ASP A O 1
ATOM 734 N N . GLY A 1 95 ? 17.875 -21.562 -18.469 1 95.12 95 GLY A N 1
ATOM 735 C CA . GLY A 1 95 ? 18.484 -20.641 -19.406 1 95.12 95 GLY A CA 1
ATOM 736 C C . GLY A 1 95 ? 18.719 -19.266 -18.812 1 95.12 95 GLY A C 1
ATOM 737 O O . GLY A 1 95 ? 19.266 -18.375 -19.469 1 95.12 95 GLY A O 1
ATOM 738 N N . PHE A 1 96 ? 18.422 -19.109 -17.562 1 98.25 96 PHE A N 1
ATOM 739 C CA . PHE A 1 96 ? 18.562 -17.812 -16.906 1 98.25 96 PHE A CA 1
ATOM 740 C C . PHE A 1 96 ? 19.609 -17.875 -15.805 1 98.25 96 PHE A C 1
ATOM 742 O O . PHE A 1 96 ? 19.656 -18.844 -15.047 1 98.25 96 PHE A O 1
ATOM 749 N N . ASP A 1 97 ? 20.531 -16.953 -15.766 1 98.06 97 ASP A N 1
ATOM 750 C CA . ASP A 1 97 ? 21.391 -16.781 -14.602 1 98.06 97 ASP A CA 1
ATOM 751 C C . ASP A 1 97 ? 20.656 -16.078 -13.469 1 98.06 97 ASP A C 1
ATOM 753 O O . ASP A 1 97 ? 20.453 -14.867 -13.516 1 98.06 97 ASP A O 1
ATOM 757 N N . LEU A 1 98 ? 20.328 -16.797 -12.484 1 98.62 98 LEU A N 1
ATOM 758 C CA . LEU A 1 98 ? 19.547 -16.266 -11.375 1 98.62 98 LEU A CA 1
ATOM 759 C C . LEU A 1 98 ? 20.359 -16.234 -10.094 1 98.62 98 LEU A C 1
ATOM 761 O O . LEU A 1 98 ? 19.797 -16.25 -8.992 1 98.62 98 LEU A O 1
ATOM 765 N N . THR A 1 99 ? 21.641 -16.25 -10.266 1 97.25 99 THR A N 1
ATOM 766 C CA . THR A 1 99 ? 22.516 -16.188 -9.102 1 97.25 99 THR A CA 1
ATOM 767 C C . THR A 1 99 ? 22.281 -14.891 -8.328 1 97.25 99 THR A C 1
ATOM 769 O O . THR A 1 99 ? 22.344 -13.797 -8.898 1 97.25 99 THR A O 1
ATOM 772 N N . GLY A 1 100 ? 21.984 -15.023 -7.094 1 98.06 100 GLY A N 1
ATOM 773 C CA . GLY A 1 100 ? 21.844 -13.859 -6.223 1 98.06 100 GLY A CA 1
ATOM 774 C C . GLY A 1 100 ? 20.469 -13.219 -6.297 1 98.06 100 GLY A C 1
ATOM 775 O O . GLY A 1 100 ? 20.203 -12.258 -5.586 1 98.06 100 GLY A O 1
ATOM 776 N N . VAL A 1 101 ? 19.656 -13.711 -7.141 1 98.75 101 VAL A N 1
ATOM 777 C CA . VAL A 1 101 ? 18.312 -13.188 -7.266 1 98.75 101 VAL A CA 1
ATOM 778 C C . VAL A 1 101 ? 17.469 -13.602 -6.059 1 98.75 101 VAL A C 1
ATOM 780 O O . VAL A 1 101 ? 17.453 -14.781 -5.684 1 98.75 101 VAL A O 1
ATOM 783 N N . GLU A 1 102 ? 16.812 -12.648 -5.414 1 98.75 102 GLU A N 1
ATOM 784 C CA . GLU A 1 102 ? 15.992 -12.914 -4.238 1 98.75 102 GLU A CA 1
ATOM 785 C C . GLU A 1 102 ? 14.508 -12.82 -4.57 1 98.75 102 GLU A C 1
ATOM 787 O O . GLU A 1 102 ? 13.68 -13.469 -3.924 1 98.75 102 GLU A O 1
ATOM 792 N N . ARG A 1 103 ? 14.148 -11.961 -5.484 1 98.94 103 ARG A N 1
ATOM 793 C CA . ARG A 1 103 ? 12.797 -11.742 -5.988 1 98.94 103 ARG A CA 1
ATOM 794 C C . ARG A 1 103 ? 12.727 -11.938 -7.5 1 98.94 103 ARG A C 1
ATOM 796 O O . ARG A 1 103 ? 13.445 -11.273 -8.25 1 98.94 103 ARG A O 1
ATOM 803 N N . LEU A 1 104 ? 11.875 -12.852 -7.953 1 99 104 LEU A N 1
ATOM 804 C CA . LEU A 1 104 ? 11.75 -13.18 -9.367 1 99 104 LEU A CA 1
ATOM 805 C C . LEU A 1 104 ? 10.344 -12.867 -9.875 1 99 104 LEU A C 1
ATOM 807 O O . LEU A 1 104 ? 9.352 -13.266 -9.258 1 99 104 LEU A O 1
ATOM 811 N N . ILE A 1 105 ? 10.266 -12.102 -10.938 1 98.94 105 ILE A N 1
ATOM 812 C CA . ILE A 1 105 ? 9 -11.781 -11.586 1 98.94 105 ILE A CA 1
ATOM 813 C C . ILE A 1 105 ? 8.914 -12.484 -12.938 1 98.94 105 ILE A C 1
ATOM 815 O O . ILE A 1 105 ? 9.797 -12.328 -13.781 1 98.94 105 ILE A O 1
ATOM 819 N N . LEU A 1 106 ? 7.91 -13.312 -13.094 1 98.94 106 LEU A N 1
ATOM 820 C CA . LEU A 1 106 ? 7.676 -14.047 -14.328 1 98.94 106 LEU A CA 1
ATOM 821 C C . LEU A 1 106 ? 6.641 -13.328 -15.195 1 98.94 106 LEU A C 1
ATOM 823 O O . LEU A 1 106 ? 5.469 -13.242 -14.828 1 98.94 106 LEU A O 1
ATOM 827 N N . LYS A 1 107 ? 7.109 -12.828 -16.297 1 98.81 107 LYS A N 1
ATOM 828 C CA . LYS A 1 107 ? 6.207 -12.398 -17.359 1 98.81 107 LYS A CA 1
ATOM 829 C C . LYS A 1 107 ? 5.777 -13.578 -18.234 1 98.81 107 LYS A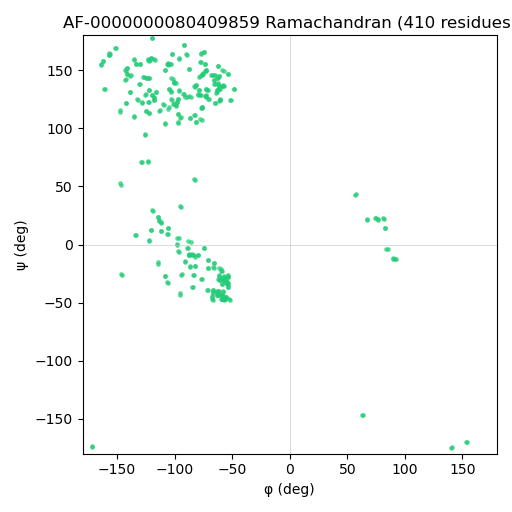 C 1
ATOM 831 O O . LYS A 1 107 ? 6.586 -14.133 -18.969 1 98.81 107 LYS A O 1
ATOM 836 N N . THR A 1 108 ? 4.5 -13.93 -18.141 1 98.69 108 THR A N 1
ATOM 837 C CA . THR A 1 108 ? 4.059 -15.172 -18.766 1 98.69 108 THR A CA 1
ATOM 838 C C . THR A 1 108 ? 3.207 -14.883 -20 1 98.69 108 THR A C 1
ATOM 840 O O . THR A 1 108 ? 3.051 -15.75 -20.859 1 98.69 108 THR A O 1
ATOM 843 N N . ASP A 1 109 ? 2.551 -13.766 -20.062 1 98.06 109 ASP A N 1
ATOM 844 C CA . ASP A 1 109 ? 1.583 -13.375 -21.078 1 98.06 109 ASP A CA 1
ATOM 845 C C . ASP A 1 109 ? 0.327 -14.242 -21 1 98.06 109 ASP A C 1
ATOM 847 O O . ASP A 1 109 ? -0.42 -14.344 -21.984 1 98.06 109 ASP A O 1
ATOM 851 N N . GLY A 1 110 ? 0.087 -14.844 -19.875 1 98 110 GLY A N 1
ATOM 852 C CA . GLY A 1 110 ? -0.982 -15.828 -19.766 1 98 110 GLY A CA 1
ATOM 853 C C . GLY A 1 110 ? -2.326 -15.211 -19.422 1 98 110 GLY A C 1
ATOM 854 O O . GLY A 1 110 ? -3.344 -15.906 -19.391 1 98 110 GLY A O 1
ATOM 855 N N . TRP A 1 111 ? -2.432 -13.984 -19.109 1 97.94 111 TRP A N 1
ATOM 856 C CA . TRP A 1 111 ? -3.633 -13.195 -18.859 1 97.94 111 TRP A CA 1
ATOM 857 C C . TRP A 1 111 ? -3.623 -11.906 -19.688 1 97.94 111 TRP A C 1
ATOM 859 O O . TRP A 1 111 ? -3.488 -10.812 -19.141 1 97.94 111 TRP A O 1
ATOM 869 N N . PRO A 1 112 ? -3.797 -12.055 -20.984 1 95.5 112 PRO A N 1
ATOM 870 C CA . PRO A 1 112 ? -3.576 -10.938 -21.922 1 95.5 112 PRO A CA 1
ATOM 871 C C . PRO A 1 112 ? -4.586 -9.812 -21.734 1 95.5 112 PRO A C 1
ATOM 873 O O . PRO A 1 112 ? -4.242 -8.641 -21.891 1 95.5 112 PRO A O 1
ATOM 876 N N . ASN A 1 113 ? -5.863 -10.18 -21.469 1 96.88 113 ASN A N 1
ATOM 877 C CA . ASN A 1 113 ? -6.898 -9.188 -21.203 1 96.88 113 ASN A CA 1
ATOM 878 C C . ASN A 1 113 ? -7.316 -9.172 -19.734 1 96.88 113 ASN A C 1
ATOM 880 O O . ASN A 1 113 ? -8.133 -9.984 -19.312 1 96.88 113 ASN A O 1
ATOM 884 N N . LYS A 1 114 ? -6.875 -8.195 -19 1 96.69 114 LYS A N 1
ATOM 885 C CA . LYS A 1 114 ? -7.113 -8.133 -17.562 1 96.69 114 LYS A CA 1
ATOM 886 C C . LYS A 1 114 ? -8.578 -7.832 -17.266 1 96.69 114 LYS A C 1
ATOM 888 O O . LYS A 1 114 ? -9.031 -8.016 -16.141 1 96.69 114 LYS A O 1
ATOM 893 N N . GLN A 1 115 ? -9.336 -7.43 -18.188 1 95.75 115 GLN A N 1
ATOM 894 C CA . GLN A 1 115 ? -10.734 -7.062 -17.984 1 95.75 115 GLN A CA 1
ATOM 895 C C . GLN A 1 115 ? -11.633 -8.297 -17.984 1 95.75 115 GLN A C 1
ATOM 897 O O . GLN A 1 115 ? -12.82 -8.203 -17.688 1 95.75 115 GLN A O 1
ATOM 902 N N . GLU A 1 116 ? -11.047 -9.398 -18.375 1 96.88 116 GLU A N 1
ATOM 903 C CA . GLU A 1 116 ? -11.773 -10.672 -18.375 1 96.88 116 GLU A CA 1
ATOM 904 C C . GLU A 1 116 ? -11.023 -11.727 -17.562 1 96.88 116 GLU A C 1
ATOM 906 O O . GLU A 1 116 ? -9.828 -11.945 -17.766 1 96.88 116 GLU A O 1
ATOM 911 N N . PHE A 1 117 ? -11.758 -12.32 -16.688 1 97.38 117 PHE A N 1
ATOM 912 C CA . PHE A 1 117 ? -11.133 -13.406 -15.938 1 97.38 117 PHE A CA 1
ATOM 913 C C . PHE A 1 117 ? -10.758 -14.555 -16.875 1 97.38 117 PHE A C 1
ATOM 915 O O . PHE A 1 117 ? -11.586 -15.016 -17.656 1 97.38 117 PHE A O 1
ATOM 922 N N . PRO A 1 118 ? -9.57 -15.031 -16.797 1 97.44 118 PRO A N 1
ATOM 923 C CA . PRO A 1 118 ? -9.141 -16.062 -17.734 1 97.44 118 PRO A CA 1
ATOM 924 C C . PRO A 1 118 ? -9.719 -17.438 -17.422 1 97.44 118 PRO A C 1
ATOM 926 O O . PRO A 1 118 ? -9.883 -17.781 -16.25 1 97.44 118 PRO A O 1
ATOM 929 N N . SER A 1 119 ? -9.977 -18.219 -18.422 1 96 119 SER A N 1
ATOM 930 C CA . SER A 1 119 ? -10.484 -19.578 -18.25 1 96 119 SER A CA 1
ATOM 931 C C . SER A 1 119 ? -9.344 -20.562 -18 1 96 119 SER A C 1
ATOM 933 O O . SER A 1 119 ? -9.562 -21.625 -17.438 1 96 119 SER A O 1
ATOM 935 N N . HIS A 1 120 ? -8.188 -20.188 -18.5 1 96.88 120 HIS A N 1
ATOM 936 C CA . HIS A 1 120 ? -6.984 -21 -18.359 1 96.88 120 HIS A CA 1
ATOM 937 C C . HIS A 1 120 ? -5.746 -20.141 -18.156 1 96.88 120 HIS A C 1
ATOM 939 O O . HIS A 1 120 ? -5.621 -19.078 -18.781 1 96.88 120 HIS A O 1
ATOM 945 N N . ILE A 1 121 ? -4.883 -20.625 -17.312 1 98.19 121 ILE A N 1
ATOM 946 C CA . ILE A 1 121 ? -3.596 -19.969 -17.094 1 98.19 121 ILE A CA 1
ATOM 947 C C . ILE A 1 121 ? -2.504 -21.016 -16.922 1 98.19 121 ILE A C 1
ATOM 949 O O . ILE A 1 121 ? -2.785 -22.172 -16.547 1 98.19 121 ILE A O 1
ATOM 953 N N . PRO A 1 122 ? -1.234 -20.625 -17.297 1 98.19 122 PRO A N 1
ATOM 954 C CA . PRO A 1 122 ? -0.151 -21.531 -16.891 1 98.19 122 PRO A CA 1
ATOM 955 C C . PRO A 1 122 ? -0.082 -21.719 -15.383 1 98.19 122 PRO A C 1
ATOM 957 O O . PRO A 1 122 ? -0.3 -20.781 -14.625 1 98.19 122 PRO A O 1
ATOM 960 N N . GLU A 1 123 ? 0.098 -22.906 -14.953 1 98.31 123 GLU A N 1
ATOM 961 C CA . GLU A 1 123 ? 0.251 -23.172 -13.523 1 98.31 123 GLU A CA 1
ATOM 962 C C . GLU A 1 123 ? 1.718 -23.375 -13.156 1 98.31 123 GLU A C 1
ATOM 964 O O . GLU A 1 123 ? 2.494 -23.906 -13.945 1 98.31 123 GLU A O 1
ATOM 969 N N . LEU A 1 124 ? 2.131 -22.906 -12.023 1 98.81 124 LEU A N 1
ATOM 970 C CA . LEU A 1 124 ? 3.439 -23.234 -11.469 1 98.81 124 LEU A CA 1
ATOM 971 C C . LEU A 1 124 ? 3.451 -24.641 -10.891 1 98.81 124 LEU A C 1
ATOM 973 O O . LEU A 1 124 ? 2.436 -25.109 -10.375 1 98.81 124 LEU A O 1
ATOM 977 N N . THR A 1 125 ? 4.578 -25.312 -10.969 1 98.69 125 THR A N 1
ATOM 978 C CA . THR A 1 125 ? 4.68 -26.688 -10.469 1 98.69 125 THR A CA 1
ATOM 979 C C . THR A 1 125 ? 5.465 -26.734 -9.164 1 98.69 125 THR A C 1
ATOM 981 O O . THR A 1 125 ? 6.254 -25.828 -8.875 1 98.69 125 THR A O 1
ATOM 984 N N . PRO A 1 126 ? 5.219 -27.781 -8.359 1 98.62 126 PRO A N 1
ATOM 985 C CA . PRO A 1 126 ? 6.031 -27.953 -7.156 1 98.62 126 PRO A CA 1
ATOM 986 C C . PRO A 1 126 ? 7.527 -28 -7.457 1 98.62 126 PRO A C 1
ATOM 988 O O . PRO A 1 126 ? 8.336 -27.516 -6.656 1 98.62 126 PRO A O 1
ATOM 991 N N . SER A 1 127 ? 7.895 -28.547 -8.602 1 98.62 127 SER A N 1
ATOM 992 C CA . SER A 1 127 ? 9.305 -28.594 -8.961 1 98.62 127 SER A CA 1
ATOM 993 C C . SER A 1 127 ? 9.883 -27.188 -9.117 1 98.62 127 SER A C 1
ATOM 995 O O . SER A 1 127 ? 11.031 -26.953 -8.75 1 98.62 127 SER A O 1
ATOM 997 N N . LEU A 1 128 ? 9.125 -26.25 -9.727 1 98.81 128 LEU A N 1
ATOM 998 C CA . LEU A 1 128 ? 9.578 -24.859 -9.805 1 98.81 128 LEU A CA 1
ATOM 999 C C . LEU A 1 128 ? 9.805 -24.281 -8.414 1 98.81 128 LEU A C 1
ATOM 1001 O O . LEU A 1 128 ? 10.82 -23.625 -8.172 1 98.81 128 LEU A O 1
ATOM 1005 N N . ALA A 1 129 ? 8.836 -24.5 -7.523 1 98.88 129 ALA A N 1
ATOM 1006 C CA . ALA A 1 129 ? 8.945 -23.984 -6.156 1 98.88 129 ALA A CA 1
ATOM 1007 C C . ALA A 1 129 ? 10.227 -24.484 -5.488 1 98.88 129 ALA A C 1
ATOM 1009 O O . ALA A 1 129 ? 10.938 -23.703 -4.852 1 98.88 129 ALA A O 1
ATOM 1010 N N . ASP A 1 130 ? 10.477 -25.797 -5.637 1 98.81 130 ASP A N 1
ATOM 1011 C CA . ASP A 1 130 ? 11.695 -26.375 -5.082 1 98.81 130 ASP A CA 1
ATOM 1012 C C . ASP A 1 130 ? 12.938 -25.688 -5.645 1 98.81 130 ASP A C 1
ATOM 1014 O O . ASP A 1 130 ? 13.867 -25.359 -4.898 1 98.81 130 ASP A O 1
ATOM 1018 N N . ARG A 1 131 ? 12.93 -25.469 -6.949 1 98.81 131 ARG A N 1
ATOM 1019 C CA . ARG A 1 131 ? 14.055 -24.812 -7.617 1 98.81 131 ARG A CA 1
ATOM 1020 C C . ARG A 1 131 ? 14.25 -23.391 -7.113 1 98.81 131 ARG A C 1
ATOM 1022 O O . ARG A 1 131 ? 15.383 -22.953 -6.895 1 98.81 131 ARG A O 1
ATOM 1029 N N . LEU A 1 132 ? 13.172 -22.625 -6.949 1 98.94 132 LEU A N 1
ATOM 1030 C CA . LEU A 1 132 ? 13.258 -21.281 -6.395 1 98.94 132 LEU A CA 1
ATOM 1031 C C . LEU A 1 132 ? 13.914 -21.297 -5.02 1 98.94 132 LEU A C 1
ATOM 1033 O O . LEU A 1 132 ? 14.812 -20.5 -4.746 1 98.94 132 LEU A O 1
ATOM 1037 N N . GLY A 1 133 ? 13.484 -22.188 -4.18 1 98.81 133 GLY A N 1
ATOM 1038 C CA . GLY A 1 133 ? 14.078 -22.344 -2.859 1 98.81 133 GLY A CA 1
ATOM 1039 C C . GLY A 1 133 ? 15.562 -22.609 -2.9 1 98.81 133 GLY A C 1
ATOM 1040 O O . GLY A 1 133 ? 16.328 -22.016 -2.145 1 98.81 133 GLY A O 1
ATOM 1041 N N . GLU A 1 134 ? 15.938 -23.531 -3.773 1 98.38 134 GLU A N 1
ATOM 1042 C CA . GLU A 1 134 ? 17.344 -23.875 -3.936 1 98.38 134 GLU A CA 1
ATOM 1043 C C . GLU A 1 134 ? 18.172 -22.656 -4.336 1 98.38 134 GLU A C 1
ATOM 1045 O O . GLU A 1 134 ? 19.328 -22.531 -3.949 1 98.38 134 GLU A O 1
ATOM 1050 N N . LEU A 1 135 ? 17.562 -21.781 -5.102 1 98.62 135 LEU A N 1
ATOM 1051 C CA . LEU A 1 135 ? 18.266 -20.625 -5.629 1 98.62 135 LEU A CA 1
ATOM 1052 C C . LEU A 1 135 ? 18.266 -19.484 -4.609 1 98.62 135 LEU A C 1
ATOM 1054 O O . LEU A 1 135 ? 18.938 -18.469 -4.809 1 98.62 135 LEU A O 1
ATOM 1058 N N . GLY A 1 136 ? 17.5 -19.656 -3.516 1 98.69 136 GLY A N 1
ATOM 1059 C CA . GLY A 1 136 ? 17.422 -18.609 -2.502 1 98.69 136 GLY A CA 1
ATOM 1060 C C . GLY A 1 136 ? 16.438 -17.516 -2.848 1 98.69 136 GLY A C 1
ATOM 1061 O O . GLY A 1 136 ? 16.484 -16.422 -2.268 1 98.69 136 GLY A O 1
ATOM 1062 N N . ILE A 1 137 ? 15.578 -17.75 -3.832 1 98.94 137 ILE A N 1
ATOM 1063 C CA . ILE A 1 137 ? 14.531 -16.812 -4.211 1 98.94 137 ILE A CA 1
ATOM 1064 C C . ILE A 1 137 ? 13.352 -16.938 -3.242 1 98.94 137 ILE A C 1
ATOM 1066 O O . ILE A 1 137 ? 12.836 -18.031 -3.023 1 98.94 137 ILE A O 1
ATOM 1070 N N . TYR A 1 138 ? 12.906 -15.766 -2.691 1 98.94 138 TYR A N 1
ATOM 1071 C CA . TYR A 1 138 ? 11.891 -15.891 -1.652 1 98.94 138 TYR A CA 1
ATOM 1072 C C . TYR A 1 138 ? 10.633 -15.109 -2.025 1 98.94 138 TYR A C 1
ATOM 1074 O O . TYR A 1 138 ? 9.695 -15.023 -1.23 1 98.94 138 TYR A O 1
ATOM 1082 N N . LEU A 1 139 ? 10.594 -14.539 -3.166 1 98.94 139 LEU A N 1
ATOM 1083 C CA . LEU A 1 139 ? 9.391 -13.922 -3.709 1 98.94 139 LEU A CA 1
ATOM 1084 C C . LEU A 1 139 ? 9.234 -14.234 -5.195 1 98.94 139 LEU A C 1
ATOM 1086 O O . LEU A 1 139 ? 10.188 -14.094 -5.961 1 98.94 139 LEU A O 1
ATOM 1090 N N . ILE A 1 140 ? 8.062 -14.656 -5.547 1 99 140 ILE A N 1
ATOM 1091 C CA . ILE A 1 140 ? 7.711 -14.836 -6.953 1 99 140 ILE A CA 1
ATOM 1092 C C . ILE A 1 140 ? 6.551 -13.914 -7.32 1 99 140 ILE A C 1
ATOM 1094 O O . ILE A 1 140 ? 5.551 -13.852 -6.602 1 99 140 ILE A O 1
ATOM 1098 N N . GLY A 1 141 ? 6.711 -13.094 -8.297 1 98.94 141 GLY A N 1
ATOM 1099 C CA . GLY A 1 141 ? 5.66 -12.281 -8.891 1 98.94 141 GLY A CA 1
ATOM 1100 C C . GLY A 1 141 ? 5.258 -12.758 -10.273 1 98.94 141 GLY A C 1
ATOM 1101 O O . GLY A 1 141 ? 6.09 -13.258 -11.031 1 98.94 141 GLY A O 1
ATOM 1102 N N . LEU A 1 142 ? 4.047 -12.539 -10.625 1 98.69 142 LEU A N 1
ATOM 1103 C CA . LEU A 1 142 ? 3.639 -12.953 -11.961 1 98.69 142 LEU A CA 1
ATOM 1104 C C . LEU A 1 142 ? 2.416 -12.164 -12.43 1 98.69 142 LEU A C 1
ATOM 1106 O O . LEU A 1 142 ? 1.725 -11.547 -11.617 1 98.69 142 LEU A O 1
ATOM 1110 N N . ASP A 1 143 ? 2.145 -12.219 -13.719 1 98.88 143 ASP A N 1
ATOM 1111 C CA . ASP A 1 143 ? 1.062 -11.484 -14.367 1 98.88 143 ASP A CA 1
ATOM 1112 C C . ASP A 1 143 ? -0.192 -12.352 -14.492 1 98.88 143 ASP A C 1
ATOM 1114 O O . ASP A 1 143 ? -0.906 -12.281 -15.492 1 98.88 143 ASP A O 1
ATOM 1118 N N . LEU A 1 144 ? -0.419 -13.234 -13.531 1 98.81 144 LEU A N 1
ATOM 1119 C CA . LEU A 1 144 ? -1.538 -14.172 -13.492 1 98.81 144 LEU A CA 1
ATOM 1120 C C . LEU A 1 144 ? -2.383 -13.953 -12.242 1 98.81 144 LEU A C 1
ATOM 1122 O O . LEU A 1 144 ? -1.906 -13.391 -11.25 1 98.81 144 LEU A O 1
ATOM 1126 N N . PRO A 1 145 ? -3.656 -14.422 -12.219 1 98.56 145 PRO A N 1
ATOM 1127 C CA . PRO A 1 145 ? -4.492 -14.266 -11.023 1 98.56 145 PRO A CA 1
ATOM 1128 C C . PRO A 1 145 ? -4.176 -15.297 -9.945 1 98.56 145 PRO A C 1
ATOM 1130 O O . PRO A 1 145 ? -4.66 -15.172 -8.812 1 98.56 145 PRO A O 1
ATOM 1133 N N . SER A 1 146 ? -3.34 -16.297 -10.273 1 98.5 146 SER A N 1
ATOM 1134 C CA . SER A 1 146 ? -3 -17.359 -9.336 1 98.5 146 SER A CA 1
ATOM 1135 C C . SER A 1 146 ? -1.736 -18.094 -9.766 1 98.5 146 SER A C 1
ATOM 1137 O O . SER A 1 146 ? -1.363 -18.062 -10.945 1 98.5 146 SER A O 1
ATOM 1139 N N . VAL A 1 147 ? -1.097 -18.734 -8.812 1 98.81 147 VAL A N 1
ATOM 1140 C CA . VAL A 1 147 ? 0.047 -19.578 -9.109 1 98.81 147 VAL A CA 1
ATOM 1141 C C . VAL A 1 147 ? -0.436 -20.984 -9.469 1 98.81 147 VAL A C 1
ATOM 1143 O O . VAL A 1 147 ? 0.298 -21.766 -10.086 1 98.81 147 VAL A O 1
ATOM 1146 N N . ASP A 1 148 ? -1.671 -21.344 -9.094 1 98.69 148 ASP A N 1
ATOM 1147 C CA . ASP A 1 148 ? -2.291 -22.609 -9.445 1 98.69 148 ASP A CA 1
ATOM 1148 C C . ASP A 1 148 ? -3.289 -22.438 -10.586 1 98.69 148 ASP A C 1
ATOM 1150 O O . ASP A 1 148 ? -3.709 -21.328 -10.891 1 98.69 148 ASP A O 1
ATOM 1154 N N . ALA A 1 149 ? -3.66 -23.578 -11.195 1 97.12 149 ALA A N 1
ATOM 1155 C CA . ALA A 1 149 ? -4.727 -23.547 -12.195 1 97.12 149 ALA A CA 1
ATOM 1156 C C . ALA A 1 149 ? -6.02 -23 -11.602 1 97.12 149 ALA A C 1
ATOM 1158 O O . ALA A 1 149 ? -6.281 -23.156 -10.406 1 97.12 149 ALA A O 1
ATOM 1159 N N . ILE A 1 150 ? -6.84 -22.359 -12.43 1 95.56 150 ILE A N 1
ATOM 1160 C CA . ILE A 1 150 ? -8.047 -21.656 -12.008 1 95.56 150 ILE A CA 1
ATOM 1161 C C . ILE A 1 150 ? -8.984 -22.625 -11.297 1 95.56 150 ILE A C 1
ATOM 1163 O O . ILE A 1 150 ? -9.672 -22.25 -10.344 1 95.56 150 ILE A O 1
ATOM 1167 N N . ASP A 1 151 ? -8.953 -23.906 -11.664 1 92.81 151 ASP A N 1
ATOM 1168 C CA . ASP A 1 151 ? -9.883 -24.875 -11.109 1 92.81 151 ASP A CA 1
ATOM 1169 C C . ASP A 1 151 ? -9.195 -25.797 -10.102 1 92.81 151 ASP A C 1
ATOM 1171 O O . ASP A 1 151 ? -9.711 -26.859 -9.766 1 92.81 151 ASP A O 1
ATOM 1175 N N . SER A 1 152 ? -8.055 -25.375 -9.727 1 92.69 152 SER A N 1
ATOM 1176 C CA . SER A 1 152 ? -7.293 -26.219 -8.812 1 92.69 152 SER A CA 1
ATOM 1177 C C . SER A 1 152 ? -7.984 -26.344 -7.461 1 92.69 152 SER A C 1
ATOM 1179 O O . SER A 1 152 ? -8.461 -25.344 -6.91 1 92.69 152 SER A O 1
ATOM 1181 N N . LYS A 1 153 ? -7.969 -27.484 -6.852 1 88.19 153 LYS A N 1
ATOM 1182 C CA . LYS A 1 153 ? -8.508 -27.719 -5.512 1 88.19 153 LYS A CA 1
ATOM 1183 C C . LYS A 1 153 ? -7.398 -28.078 -4.531 1 88.19 153 LYS A C 1
ATOM 1185 O O . LYS A 1 153 ? -7.547 -27.906 -3.318 1 88.19 153 LYS A O 1
ATOM 1190 N N . GLU A 1 154 ? -6.34 -28.422 -5.055 1 93.88 154 GLU A N 1
ATOM 1191 C CA . GLU A 1 154 ? -5.254 -28.922 -4.211 1 93.88 154 GLU A CA 1
ATOM 1192 C C . GLU A 1 154 ? -4.297 -27.797 -3.826 1 93.88 154 GLU A C 1
ATOM 1194 O O . GLU A 1 154 ? -3.596 -27.891 -2.816 1 93.88 154 GLU A O 1
ATOM 1199 N N . MET A 1 155 ? -4.227 -26.781 -4.621 1 97.38 155 MET A N 1
ATOM 1200 C CA . MET A 1 155 ? -3.35 -25.641 -4.363 1 97.38 155 MET A CA 1
ATOM 1201 C C . MET A 1 155 ? -1.898 -26.094 -4.227 1 97.38 155 MET A C 1
ATOM 1203 O O . MET A 1 155 ? -1.197 -25.656 -3.307 1 97.38 155 MET A O 1
ATOM 1207 N N . ALA A 1 156 ? -1.458 -27 -5.109 1 98.25 156 ALA A N 1
ATOM 1208 C CA . ALA A 1 156 ? -0.154 -27.641 -4.992 1 98.25 156 ALA A CA 1
ATOM 1209 C C . ALA A 1 156 ? 0.977 -26.625 -5.094 1 98.25 156 ALA A C 1
ATOM 1211 O O . ALA A 1 156 ? 1.968 -26.719 -4.363 1 98.25 156 ALA A O 1
ATOM 1212 N N . ALA A 1 157 ? 0.846 -25.672 -5.973 1 98.69 157 ALA A N 1
ATOM 1213 C CA . ALA A 1 157 ? 1.89 -24.656 -6.133 1 98.69 157 ALA A CA 1
ATOM 1214 C C . ALA A 1 157 ? 1.987 -23.781 -4.891 1 98.69 157 ALA A C 1
ATOM 1216 O O . ALA A 1 157 ? 3.084 -23.516 -4.387 1 98.69 157 ALA A O 1
ATOM 1217 N N . HIS A 1 158 ? 0.82 -23.281 -4.395 1 98.81 158 HIS A N 1
ATOM 1218 C CA . HIS A 1 158 ? 0.82 -22.469 -3.182 1 98.81 158 HIS A CA 1
ATOM 1219 C C . HIS A 1 158 ? 1.547 -23.172 -2.045 1 98.81 158 HIS A C 1
ATOM 1221 O O . HIS A 1 158 ? 2.412 -22.594 -1.392 1 98.81 158 HIS A O 1
ATOM 1227 N N . HIS A 1 159 ? 1.22 -24.438 -1.843 1 98.75 159 HIS A N 1
ATOM 1228 C CA . HIS A 1 159 ? 1.792 -25.188 -0.735 1 98.75 159 HIS A CA 1
ATOM 1229 C C . HIS A 1 159 ? 3.289 -25.406 -0.931 1 98.75 159 HIS A C 1
ATOM 1231 O O . HIS A 1 159 ? 4.066 -25.281 0.016 1 98.75 159 HIS A O 1
ATOM 1237 N N . ALA A 1 160 ? 3.689 -25.781 -2.123 1 98.88 160 ALA A N 1
ATOM 1238 C CA . ALA A 1 160 ? 5.105 -26 -2.404 1 98.88 160 ALA A CA 1
ATOM 1239 C C . ALA A 1 160 ? 5.906 -24.719 -2.213 1 98.88 160 ALA A C 1
ATOM 1241 O O . ALA A 1 160 ? 7.004 -24.734 -1.648 1 98.88 160 ALA A O 1
ATOM 1242 N N . LEU A 1 161 ? 5.383 -23.609 -2.697 1 98.94 161 LEU A N 1
ATOM 1243 C CA . LEU A 1 161 ? 6.039 -22.312 -2.508 1 98.94 161 LEU A CA 1
ATOM 1244 C C . LEU A 1 161 ? 6.195 -22 -1.023 1 98.94 161 LEU A C 1
ATOM 1246 O O . LEU A 1 161 ? 7.277 -21.625 -0.577 1 98.94 161 LEU A O 1
ATOM 1250 N N . ALA A 1 162 ? 5.125 -22.188 -0.269 1 98.75 162 ALA A N 1
ATOM 1251 C CA . ALA A 1 162 ? 5.168 -21.922 1.168 1 98.75 162 ALA A CA 1
ATOM 1252 C C . ALA A 1 162 ? 6.227 -22.797 1.85 1 98.75 162 ALA A C 1
ATOM 1254 O O . ALA A 1 162 ? 6.988 -22.297 2.688 1 98.75 162 ALA A O 1
ATOM 1255 N N . ARG A 1 163 ? 6.297 -24.047 1.474 1 98.44 163 ARG A N 1
ATOM 1256 C CA . ARG A 1 163 ? 7.262 -24.984 2.066 1 98.44 163 ARG A CA 1
ATOM 1257 C C . ARG A 1 163 ? 8.688 -24.531 1.795 1 98.44 163 ARG A C 1
ATOM 1259 O O . ARG A 1 163 ? 9.594 -24.797 2.59 1 98.44 163 ARG A O 1
ATOM 1266 N N . ASN A 1 164 ? 8.844 -23.859 0.69 1 98.81 164 ASN A N 1
ATOM 1267 C CA . ASN A 1 164 ? 10.188 -23.438 0.309 1 98.81 164 ASN A CA 1
ATOM 1268 C C . ASN A 1 164 ? 10.445 -21.984 0.719 1 98.81 164 ASN A C 1
ATOM 1270 O O . ASN A 1 164 ? 11.453 -21.391 0.336 1 98.81 164 ASN A O 1
ATOM 1274 N N . GLY A 1 165 ? 9.5 -21.328 1.447 1 98.56 165 GLY A N 1
ATOM 1275 C CA . GLY A 1 165 ? 9.664 -19.969 1.933 1 98.56 165 GLY A CA 1
ATOM 1276 C C . GLY A 1 165 ? 9.523 -18.922 0.842 1 98.56 165 GLY A C 1
ATOM 1277 O O . GLY A 1 165 ? 10.102 -17.844 0.933 1 98.56 165 GLY A O 1
ATOM 1278 N N . VAL A 1 166 ? 8.82 -19.266 -0.261 1 98.94 166 VAL A N 1
ATOM 1279 C CA . VAL A 1 166 ? 8.648 -18.344 -1.378 1 98.94 166 VAL A CA 1
ATOM 1280 C C . VAL A 1 166 ? 7.297 -17.656 -1.272 1 98.94 166 VAL A C 1
ATOM 1282 O O . VAL A 1 166 ? 6.254 -18.312 -1.272 1 98.94 166 VAL A O 1
ATOM 1285 N N . HIS A 1 167 ? 7.234 -16.344 -1.22 1 98.94 167 HIS A N 1
ATOM 1286 C CA . HIS A 1 167 ? 6.027 -15.531 -1.135 1 98.94 167 HIS A CA 1
ATOM 1287 C C . HIS A 1 167 ? 5.5 -15.18 -2.521 1 98.94 167 HIS A C 1
ATOM 1289 O O . HIS A 1 167 ? 6.215 -15.32 -3.516 1 98.94 167 HIS A O 1
ATOM 1295 N N . ILE A 1 168 ? 4.234 -14.75 -2.531 1 98.94 168 ILE A N 1
ATOM 1296 C CA . ILE A 1 168 ? 3.525 -14.688 -3.807 1 98.94 168 ILE A CA 1
ATOM 1297 C C . ILE A 1 168 ? 3.029 -13.266 -4.055 1 98.94 168 ILE A C 1
ATOM 1299 O O . ILE A 1 168 ? 2.453 -12.641 -3.164 1 98.94 168 ILE A O 1
ATOM 1303 N N . LEU A 1 169 ? 3.238 -12.75 -5.199 1 99 169 LEU A N 1
ATOM 1304 C CA . LEU A 1 169 ? 2.719 -11.508 -5.77 1 99 169 LEU A CA 1
ATOM 1305 C C . LEU A 1 169 ? 2.021 -11.773 -7.102 1 99 169 LEU A C 1
ATOM 1307 O O . LEU A 1 169 ? 2.66 -12.188 -8.07 1 99 169 LEU A O 1
ATOM 1311 N N . GLU A 1 170 ? 0.706 -11.547 -7.172 1 98.94 170 GLU A N 1
ATOM 1312 C CA . GLU A 1 170 ? -0.104 -11.938 -8.32 1 98.94 170 GLU A CA 1
ATOM 1313 C C . GLU A 1 170 ? -0.723 -10.719 -9 1 98.94 170 GLU A C 1
ATOM 1315 O O . GLU A 1 170 ? -0.889 -9.672 -8.375 1 98.94 170 GLU A O 1
ATOM 1320 N N . GLY A 1 171 ? -1.082 -10.906 -10.234 1 98.81 171 GLY A N 1
ATOM 1321 C CA . GLY A 1 171 ? -1.929 -9.969 -10.953 1 98.81 171 GLY A CA 1
ATOM 1322 C C . GLY A 1 171 ? -1.165 -8.781 -11.508 1 98.81 171 GLY A C 1
ATOM 1323 O O . GLY A 1 171 ? -1.75 -7.727 -11.766 1 98.81 171 GLY A O 1
ATOM 1324 N N . LEU A 1 172 ? 0.112 -8.914 -11.695 1 98.94 172 LEU A N 1
ATOM 1325 C CA . LEU A 1 172 ? 0.936 -7.828 -12.211 1 98.94 172 LEU A CA 1
ATOM 1326 C C . LEU A 1 172 ? 0.588 -7.523 -13.664 1 98.94 172 LEU A C 1
ATOM 1328 O O . LEU A 1 172 ? 0.217 -8.43 -14.422 1 98.94 172 LEU A O 1
ATOM 1332 N N . VAL A 1 173 ? 0.678 -6.266 -14.039 1 98.88 173 VAL A N 1
ATOM 1333 C CA . VAL A 1 173 ? 0.573 -5.82 -15.43 1 98.88 173 VAL A CA 1
ATOM 1334 C C . VAL A 1 173 ? 1.97 -5.652 -16.016 1 98.88 173 VAL A C 1
ATOM 1336 O O . VAL A 1 173 ? 2.637 -4.645 -15.773 1 98.88 173 VAL A O 1
ATOM 1339 N N . LEU A 1 174 ? 2.385 -6.613 -16.891 1 98.75 174 LEU A N 1
ATOM 1340 C CA . LEU A 1 174 ? 3.785 -6.645 -17.297 1 98.75 174 LEU A CA 1
ATOM 1341 C C . LEU A 1 174 ? 3.916 -6.488 -18.812 1 98.75 174 LEU A C 1
ATOM 1343 O O . LEU A 1 174 ? 5.004 -6.66 -19.359 1 98.75 174 LEU A O 1
ATOM 1347 N N . ASP A 1 175 ? 2.816 -6.102 -19.484 1 97.75 175 ASP A N 1
ATOM 1348 C CA . ASP A 1 175 ? 2.756 -6.047 -20.953 1 97.75 175 ASP A CA 1
ATOM 1349 C C . ASP A 1 175 ? 3.9 -5.211 -21.516 1 97.75 175 ASP A C 1
ATOM 1351 O O . ASP A 1 175 ? 4.5 -5.578 -22.531 1 97.75 175 ASP A O 1
ATOM 1355 N N . HIS A 1 176 ? 4.297 -4.145 -20.859 1 97.19 176 HIS A N 1
ATOM 1356 C CA . HIS A 1 176 ? 5.277 -3.221 -21.422 1 97.19 176 HIS A CA 1
ATOM 1357 C C . HIS A 1 176 ? 6.59 -3.271 -20.641 1 97.19 176 HIS A C 1
ATOM 1359 O O . HIS A 1 176 ? 7.395 -2.34 -20.719 1 97.19 176 HIS A O 1
ATOM 1365 N N . ILE A 1 177 ? 6.824 -4.266 -19.922 1 98.38 177 ILE A N 1
ATOM 1366 C CA . ILE A 1 177 ? 8.039 -4.414 -19.125 1 98.38 177 ILE A CA 1
ATOM 1367 C C . ILE A 1 177 ? 9.016 -5.348 -19.844 1 98.38 177 ILE A C 1
ATOM 1369 O O . ILE A 1 177 ? 8.68 -6.492 -20.141 1 98.38 177 ILE A O 1
ATOM 1373 N N . ALA A 1 178 ? 10.18 -4.914 -20.156 1 98.31 178 ALA A N 1
ATOM 1374 C CA . ALA A 1 178 ? 11.234 -5.754 -20.719 1 98.31 178 ALA A CA 1
ATOM 1375 C C . ALA A 1 178 ? 11.914 -6.59 -19.641 1 98.31 178 ALA A C 1
ATOM 1377 O O . ALA A 1 178 ? 12.016 -6.164 -18.5 1 98.31 178 ALA A O 1
ATOM 1378 N N . PRO A 1 179 ? 12.297 -7.832 -20.031 1 98.31 179 PRO A N 1
ATOM 1379 C CA . PRO A 1 179 ? 13.109 -8.57 -19.062 1 98.31 179 PRO A CA 1
ATOM 1380 C C . PRO A 1 179 ? 14.328 -7.789 -18.594 1 98.31 179 PRO A C 1
ATOM 1382 O O . PRO A 1 179 ? 14.891 -6.992 -19.359 1 98.31 179 PRO A O 1
ATOM 1385 N N . GLY A 1 180 ? 14.727 -7.957 -17.375 1 98.25 180 GLY A N 1
ATOM 1386 C CA . GLY A 1 180 ? 15.867 -7.238 -16.828 1 98.25 180 GLY A CA 1
ATOM 1387 C C . GLY A 1 180 ? 15.805 -7.074 -15.312 1 98.25 180 GLY A C 1
ATOM 1388 O O . GLY A 1 180 ? 15.055 -7.785 -14.641 1 98.25 180 GLY A O 1
ATOM 1389 N N . ASP A 1 181 ? 16.719 -6.246 -14.844 1 98.5 181 ASP A N 1
ATOM 1390 C CA . ASP A 1 181 ? 16.828 -5.996 -13.414 1 98.5 181 ASP A CA 1
ATOM 1391 C C . ASP A 1 181 ? 16.078 -4.723 -13.023 1 98.5 181 ASP A C 1
ATOM 1393 O O . ASP A 1 181 ? 16.219 -3.686 -13.672 1 98.5 181 ASP A O 1
ATOM 1397 N N . TYR A 1 182 ? 15.281 -4.836 -11.969 1 98.69 182 TYR A N 1
ATOM 1398 C CA . TYR A 1 182 ? 14.469 -3.73 -11.484 1 98.69 182 TYR A CA 1
ATOM 1399 C C . TYR A 1 182 ? 14.547 -3.617 -9.969 1 98.69 182 TYR A C 1
ATOM 1401 O O . TYR A 1 182 ? 14.984 -4.551 -9.289 1 98.69 182 TYR A O 1
ATOM 1409 N N . GLU A 1 183 ? 14.227 -2.443 -9.422 1 98.69 183 GLU A N 1
ATOM 1410 C CA . GLU A 1 183 ? 13.781 -2.289 -8.039 1 98.69 183 GLU A CA 1
ATOM 1411 C C . GLU A 1 183 ? 12.273 -2.498 -7.922 1 98.69 183 GLU A C 1
ATOM 1413 O O . GLU A 1 183 ? 11.5 -1.931 -8.695 1 98.69 183 GLU A O 1
ATOM 1418 N N . LEU A 1 184 ? 11.906 -3.344 -7.062 1 98.94 184 LEU A N 1
ATOM 1419 C CA . LEU A 1 184 ? 10.5 -3.605 -6.789 1 98.94 184 LEU A CA 1
ATOM 1420 C C . LEU A 1 184 ? 10.047 -2.881 -5.527 1 98.94 184 LEU A C 1
ATOM 1422 O O . LEU A 1 184 ? 10.773 -2.84 -4.535 1 98.94 184 LEU A O 1
ATOM 1426 N N . ASN A 1 185 ? 8.844 -2.307 -5.523 1 98.94 185 ASN A N 1
ATOM 1427 C CA . ASN A 1 185 ? 8.094 -1.809 -4.371 1 98.94 185 ASN A CA 1
ATOM 1428 C C . ASN A 1 185 ? 6.629 -2.23 -4.434 1 98.94 185 ASN A C 1
ATOM 1430 O O . ASN A 1 185 ? 5.871 -1.736 -5.27 1 98.94 185 ASN A O 1
ATOM 1434 N N . ALA A 1 186 ? 6.184 -3.131 -3.561 1 98.94 186 ALA A N 1
ATOM 1435 C CA . ALA A 1 186 ? 4.836 -3.689 -3.57 1 98.94 186 ALA A CA 1
ATOM 1436 C C . ALA A 1 186 ? 4.355 -3.996 -2.154 1 98.94 186 ALA A C 1
ATOM 1438 O O . ALA A 1 186 ? 3.859 -5.094 -1.885 1 98.94 186 ALA A O 1
ATOM 1439 N N . VAL A 1 187 ? 4.43 -3.105 -1.295 1 98.88 187 VAL A N 1
ATOM 1440 C CA . VAL A 1 187 ? 4.219 -3.285 0.138 1 98.88 187 VAL A CA 1
ATOM 1441 C C . VAL A 1 187 ? 2.734 -3.496 0.419 1 98.88 187 VAL A C 1
ATOM 1443 O O . VAL A 1 187 ? 1.892 -2.723 -0.04 1 98.88 187 VAL A O 1
ATOM 1446 N N . PRO A 1 188 ? 2.355 -4.555 1.129 1 98.94 188 PRO A N 1
ATOM 1447 C CA . PRO A 1 188 ? 0.956 -4.766 1.505 1 98.94 188 PRO A CA 1
ATOM 1448 C C . PRO A 1 188 ? 0.491 -3.822 2.611 1 98.94 188 PRO A C 1
ATOM 1450 O O . PRO A 1 188 ? 1.314 -3.297 3.363 1 98.94 188 PRO A O 1
ATOM 1453 N N . LEU A 1 189 ? -0.822 -3.574 2.684 1 98.94 189 LEU A N 1
ATOM 1454 C CA . LEU A 1 189 ? -1.401 -2.865 3.82 1 98.94 189 LEU A CA 1
ATOM 1455 C C . LEU A 1 189 ? -1.194 -3.65 5.113 1 98.94 189 LEU A C 1
ATOM 1457 O O . LEU A 1 189 ? -1.043 -4.871 5.082 1 98.94 189 LEU A O 1
ATOM 1461 N N . PRO A 1 190 ? -1.159 -2.938 6.211 1 98.94 190 PRO A N 1
ATOM 1462 C CA . PRO A 1 190 ? -0.937 -3.623 7.484 1 98.94 190 PRO A CA 1
ATOM 1463 C C . PRO A 1 190 ? -2.217 -4.223 8.062 1 98.94 190 PRO A C 1
ATOM 1465 O O . PRO A 1 190 ? -2.568 -3.945 9.211 1 98.94 190 PRO A O 1
ATOM 1468 N N . ILE A 1 191 ? -2.906 -5.051 7.348 1 98.94 191 ILE A N 1
ATOM 1469 C CA . ILE A 1 191 ? -4.148 -5.695 7.758 1 98.94 191 ILE A CA 1
ATOM 1470 C C . ILE A 1 191 ? -3.844 -6.828 8.734 1 98.94 191 ILE A C 1
ATOM 1472 O O . ILE A 1 191 ? -3.24 -7.836 8.359 1 98.94 191 ILE A O 1
ATOM 1476 N N . VAL A 1 192 ? -4.297 -6.777 9.945 1 98.88 192 VAL A N 1
ATOM 1477 C CA . VAL A 1 192 ? -3.875 -7.645 11.039 1 98.88 192 VAL A CA 1
ATOM 1478 C C . VAL A 1 192 ? -4.316 -9.078 10.758 1 98.88 192 VAL A C 1
ATOM 1480 O O . VAL A 1 192 ? -3.51 -10.008 10.836 1 98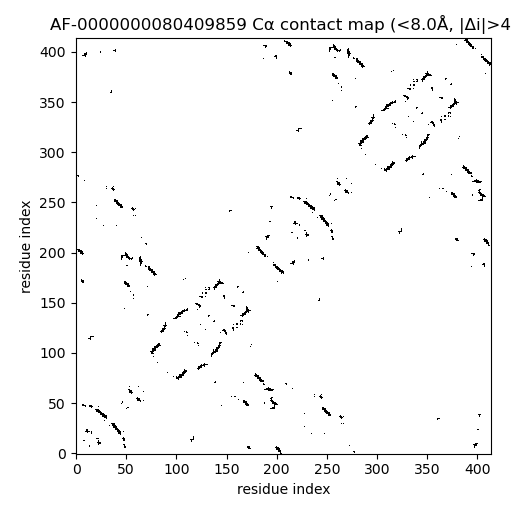.88 192 VAL A O 1
ATOM 1483 N N . LYS A 1 193 ? -5.508 -9.312 10.258 1 98.69 193 LYS A N 1
ATOM 1484 C CA . LYS A 1 193 ? -6.055 -10.656 10.102 1 98.69 193 LYS A CA 1
ATOM 1485 C C . LYS A 1 193 ? -6.055 -11.086 8.641 1 98.69 193 LYS A C 1
ATOM 1487 O O . LYS A 1 193 ? -6.645 -12.109 8.289 1 98.69 193 LYS A O 1
ATOM 1492 N N . GLY A 1 194 ? -5.422 -10.305 7.824 1 98.81 194 GLY A N 1
ATOM 1493 C CA . GLY A 1 194 ? -5.562 -10.453 6.383 1 98.81 194 GLY A CA 1
ATOM 1494 C C . GLY A 1 194 ? -5.008 -11.758 5.855 1 98.81 194 GLY A C 1
ATOM 1495 O O . GLY A 1 194 ? -3.922 -12.188 6.262 1 98.81 194 GLY A O 1
ATOM 1496 N N . ASP A 1 195 ? -5.73 -12.398 4.918 1 98.94 195 ASP A N 1
ATOM 1497 C CA . ASP A 1 195 ? -5.277 -13.547 4.145 1 98.94 195 ASP A CA 1
ATOM 1498 C C . ASP A 1 195 ? -4.535 -13.109 2.885 1 98.94 195 ASP A C 1
ATOM 1500 O O . ASP A 1 195 ? -3.932 -13.938 2.197 1 98.94 195 ASP A O 1
ATOM 1504 N N . GLY A 1 196 ? -4.531 -11.93 2.562 1 98.88 196 GLY A N 1
ATOM 1505 C CA . GLY A 1 196 ? -3.891 -11.219 1.47 1 98.88 196 GLY A CA 1
ATOM 1506 C C . GLY A 1 196 ? -4.016 -9.711 1.587 1 98.88 196 GLY A C 1
ATOM 1507 O O . GLY A 1 196 ? -4.492 -9.195 2.602 1 98.88 196 GLY A O 1
ATOM 1508 N N . SER A 1 197 ? -3.58 -9.062 0.604 1 98.94 197 SER A N 1
ATOM 1509 C CA . SER A 1 197 ? -3.682 -7.609 0.547 1 98.94 197 SER A CA 1
ATOM 1510 C C . SER A 1 197 ? -3.539 -7.102 -0.884 1 98.94 197 SER A C 1
ATOM 1512 O O . SER A 1 197 ? -2.652 -7.543 -1.619 1 98.94 197 SER A O 1
ATOM 1514 N N . PRO A 1 198 ? -4.426 -6.176 -1.306 1 98.94 198 PRO A N 1
ATOM 1515 C CA . PRO A 1 198 ? -4.09 -5.414 -2.512 1 98.94 198 PRO A CA 1
ATOM 1516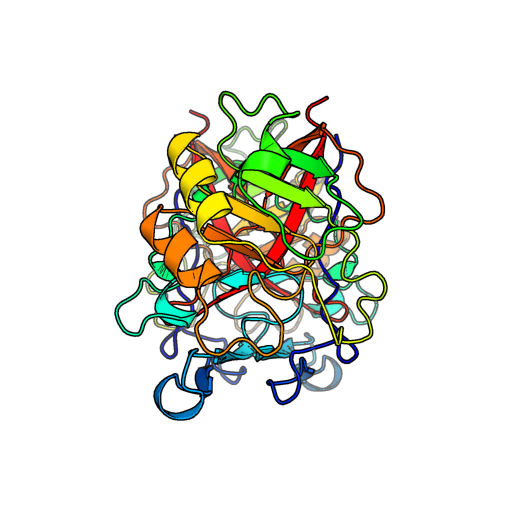 C C . PRO A 1 198 ? -2.818 -4.586 -2.35 1 98.94 198 PRO A C 1
ATOM 1518 O O . PRO A 1 198 ? -2.482 -4.176 -1.237 1 98.94 198 PRO A O 1
ATOM 1521 N N . VAL A 1 199 ? -2.088 -4.473 -3.385 1 98.94 199 VAL A N 1
ATOM 1522 C CA . VAL A 1 199 ? -0.891 -3.639 -3.371 1 98.94 199 VAL A CA 1
ATOM 1523 C C . VAL A 1 199 ? -0.857 -2.76 -4.617 1 98.94 199 VAL A C 1
ATOM 1525 O O . VAL A 1 199 ? -1.58 -3.016 -5.586 1 98.94 199 VAL A O 1
ATOM 1528 N N . ARG A 1 200 ? -0.2 -1.683 -4.574 1 98.94 200 ARG A N 1
ATOM 1529 C CA . ARG A 1 200 ? 0.323 -1.016 -5.762 1 98.94 200 ARG A CA 1
ATOM 1530 C C . ARG A 1 200 ? 1.772 -1.414 -6.02 1 98.94 200 ARG A C 1
ATOM 1532 O O . ARG A 1 200 ? 2.668 -1.045 -5.254 1 98.94 200 ARG A O 1
ATOM 1539 N N . ALA A 1 201 ? 1.985 -2.17 -7.02 1 99 201 ALA A N 1
ATOM 1540 C CA . ALA A 1 201 ? 3.316 -2.66 -7.363 1 99 201 ALA A CA 1
ATOM 1541 C C . ALA A 1 201 ? 4.008 -1.728 -8.352 1 99 201 ALA A C 1
ATOM 1543 O O . ALA A 1 201 ? 3.428 -1.36 -9.375 1 99 201 ALA A O 1
ATOM 1544 N N . LEU A 1 202 ? 5.219 -1.36 -8.023 1 98.94 202 LEU A N 1
ATOM 1545 C CA . LEU A 1 202 ? 6.027 -0.458 -8.836 1 98.94 202 LEU A CA 1
ATOM 1546 C C . LEU A 1 202 ? 7.367 -1.096 -9.188 1 98.94 202 LEU A C 1
ATOM 1548 O O . LEU A 1 202 ? 7.945 -1.82 -8.375 1 98.94 202 LEU A O 1
ATOM 1552 N N . LEU A 1 203 ? 7.84 -0.826 -10.391 1 98.88 203 LEU A N 1
ATOM 1553 C CA . LEU A 1 203 ? 9.18 -1.206 -10.828 1 98.88 203 LEU A CA 1
ATOM 1554 C C . LEU A 1 203 ? 9.977 0.019 -11.258 1 98.88 203 LEU A C 1
ATOM 1556 O O . LEU A 1 203 ? 9.414 0.981 -11.781 1 98.88 203 LEU A O 1
ATOM 1560 N N . ARG A 1 204 ? 11.18 -0.021 -10.969 1 98.31 204 ARG A N 1
ATOM 1561 C CA . ARG A 1 204 ? 12.141 0.956 -11.477 1 98.31 204 ARG A CA 1
ATOM 1562 C C . ARG A 1 204 ? 13.383 0.267 -12.031 1 98.31 204 ARG A C 1
ATOM 1564 O O . ARG A 1 204 ? 14.023 -0.517 -11.328 1 98.31 204 ARG A O 1
ATOM 1571 N N . SER A 1 205 ? 13.727 0.545 -13.32 1 97.44 205 SER A N 1
ATOM 1572 C CA . SER A 1 205 ? 14.844 -0.14 -13.969 1 97.44 205 SER A CA 1
ATOM 1573 C C . SER A 1 205 ? 16.156 0.127 -13.242 1 97.44 205 SER A C 1
ATOM 1575 O O . SER A 1 205 ? 16.422 1.257 -12.828 1 97.44 205 SER A O 1
ATOM 1577 N N . LEU A 1 206 ? 16.938 -0.863 -13 1 95.31 206 LEU A N 1
ATOM 1578 C CA . LEU A 1 206 ? 18.266 -0.743 -12.422 1 95.31 206 LEU A CA 1
ATOM 1579 C C . LEU A 1 206 ? 19.328 -0.748 -13.516 1 95.31 206 LEU A C 1
ATOM 1581 O O . LEU A 1 206 ? 20.516 -0.581 -13.234 1 95.31 206 LEU A O 1
ATOM 1585 N N . ASP A 1 207 ? 18.953 -0.959 -14.703 1 82.75 207 ASP A N 1
ATOM 1586 C CA . ASP A 1 207 ? 19.875 -0.944 -15.844 1 82.75 207 ASP A CA 1
ATOM 1587 C C . ASP A 1 207 ? 20.078 0.478 -16.359 1 82.75 207 ASP A C 1
ATOM 1589 O O . ASP A 1 207 ? 19.203 1.333 -16.219 1 82.75 207 ASP A O 1
ATOM 1593 N N . MET B 1 1 ? 19.891 -2.223 6.375 1 67.56 1 MET B N 1
ATOM 1594 C CA . MET B 1 1 ? 19.094 -1.722 7.5 1 67.56 1 MET B CA 1
ATOM 1595 C C . MET B 1 1 ? 17.625 -2.047 7.316 1 67.56 1 MET B C 1
ATOM 1597 O O . MET B 1 1 ? 17.156 -2.207 6.188 1 67.56 1 MET B O 1
ATOM 1601 N N . THR B 1 2 ? 16.828 -2.453 8.422 1 89.5 2 THR B N 1
ATOM 1602 C CA . THR B 1 2 ? 15.484 -3.029 8.477 1 89.5 2 THR B CA 1
ATOM 1603 C C . THR B 1 2 ? 14.422 -1.937 8.414 1 89.5 2 THR B C 1
ATOM 1605 O O . THR B 1 2 ? 14.648 -0.812 8.867 1 89.5 2 THR B O 1
ATOM 1608 N N . TRP B 1 3 ? 13.453 -2.127 7.68 1 97.94 3 TRP B N 1
ATOM 1609 C CA . TRP B 1 3 ? 12.305 -1.226 7.625 1 97.94 3 TRP B CA 1
ATOM 1610 C C . TRP B 1 3 ? 11.586 -1.174 8.969 1 97.94 3 TRP B C 1
ATOM 1612 O O . TRP B 1 3 ? 11.398 -2.205 9.617 1 97.94 3 TRP B O 1
ATOM 1622 N N . ILE B 1 4 ? 11.289 0.043 9.422 1 98.62 4 ILE B N 1
ATOM 1623 C CA . ILE B 1 4 ? 10.469 0.272 10.602 1 98.62 4 ILE B CA 1
ATOM 1624 C C . ILE B 1 4 ? 9.031 0.594 10.18 1 98.62 4 ILE B C 1
ATOM 1626 O O . ILE B 1 4 ? 8.797 1.545 9.438 1 98.62 4 ILE B O 1
ATOM 1630 N N . ASP B 1 5 ? 8.156 -0.214 10.617 1 98.75 5 ASP B N 1
ATOM 1631 C CA . ASP B 1 5 ? 6.746 0.018 10.32 1 98.75 5 ASP B CA 1
ATOM 1632 C C . ASP B 1 5 ? 6.184 1.14 11.195 1 98.75 5 ASP B C 1
ATOM 1634 O O . ASP B 1 5 ? 6.145 1.022 12.422 1 98.75 5 ASP B O 1
ATOM 1638 N N . VAL B 1 6 ? 5.727 2.23 10.562 1 98.88 6 VAL B N 1
ATOM 1639 C CA . VAL B 1 6 ? 5.219 3.379 11.312 1 98.88 6 VAL B CA 1
ATOM 1640 C C . VAL B 1 6 ? 3.752 3.613 10.961 1 98.88 6 VAL B C 1
ATOM 1642 O O . VAL B 1 6 ? 3.289 4.754 10.938 1 98.88 6 VAL B O 1
ATOM 1645 N N . SER B 1 7 ? 3.043 2.592 10.602 1 98.81 7 SER B N 1
ATOM 1646 C CA . SER B 1 7 ? 1.619 2.646 10.281 1 98.81 7 SER B CA 1
ATOM 1647 C C . SER B 1 7 ? 0.777 2.1 11.43 1 98.81 7 SER B C 1
ATOM 1649 O O . SER B 1 7 ? 1.282 1.362 12.281 1 98.81 7 SER B O 1
ATOM 1651 N N . GLN B 1 8 ? -0.416 2.537 11.477 1 98.81 8 GLN B N 1
ATOM 1652 C CA . GLN B 1 8 ? -1.398 1.944 12.375 1 98.81 8 GLN B CA 1
ATOM 1653 C C . GLN B 1 8 ? -1.913 0.616 11.828 1 98.81 8 GLN B C 1
ATOM 1655 O O . GLN B 1 8 ? -2.297 0.526 10.656 1 98.81 8 GLN B O 1
ATOM 1660 N N . PRO B 1 9 ? -1.872 -0.443 12.672 1 98.75 9 PRO B N 1
ATOM 1661 C CA . PRO B 1 9 ? -2.447 -1.703 12.195 1 98.75 9 PRO B CA 1
ATOM 1662 C C . PRO B 1 9 ? -3.938 -1.591 11.883 1 98.75 9 PRO B C 1
ATOM 1664 O O . PRO B 1 9 ? -4.672 -0.909 12.602 1 98.75 9 PRO B O 1
ATOM 1667 N N . LEU B 1 10 ? -4.363 -2.148 10.75 1 98.88 10 LEU B N 1
ATOM 1668 C CA . LEU B 1 10 ? -5.77 -2.148 10.367 1 98.88 10 LEU B CA 1
ATOM 1669 C C . LEU B 1 10 ? -6.5 -3.342 10.977 1 98.88 10 LEU B C 1
ATOM 1671 O O . LEU B 1 10 ? -6.27 -4.484 10.578 1 98.88 10 LEU B O 1
ATOM 1675 N N . GLU B 1 11 ? -7.285 -3.121 11.867 1 98.5 11 GLU B N 1
ATOM 1676 C CA . GLU B 1 11 ? -8.117 -4.102 12.555 1 98.5 11 GLU B CA 1
ATOM 1677 C C . GLU B 1 11 ? -9.406 -3.469 13.062 1 98.5 11 GLU B C 1
ATOM 1679 O O . GLU B 1 11 ? -9.578 -2.25 13 1 98.5 11 GLU B O 1
ATOM 1684 N N . ASP B 1 12 ? -10.359 -4.27 13.516 1 96.94 12 ASP B N 1
ATOM 1685 C CA . ASP B 1 12 ? -11.711 -3.83 13.859 1 96.94 12 ASP B CA 1
ATOM 1686 C C . ASP B 1 12 ? -11.672 -2.727 14.914 1 96.94 12 ASP B C 1
ATOM 1688 O O . ASP B 1 12 ? -12.547 -1.856 14.938 1 96.94 12 ASP B O 1
ATOM 1692 N N . SER B 1 13 ? -10.719 -2.721 15.742 1 97.06 13 SER B N 1
ATOM 1693 C CA . SER B 1 13 ? -10.672 -1.79 16.859 1 97.06 13 SER B CA 1
ATOM 1694 C C . SER B 1 13 ? -10 -0.482 16.469 1 97.06 13 SER B C 1
ATOM 1696 O O . SER B 1 13 ? -9.938 0.455 17.266 1 97.06 13 SER B O 1
ATOM 1698 N N . ILE B 1 14 ? -9.492 -0.354 15.25 1 98.38 14 ILE B N 1
ATOM 1699 C CA . ILE B 1 14 ? -8.766 0.848 14.859 1 98.38 14 ILE B CA 1
ATOM 1700 C C . ILE B 1 14 ? -9.688 2.061 14.93 1 98.38 14 ILE B C 1
ATOM 1702 O O . ILE B 1 14 ? -10.859 1.978 14.555 1 98.38 14 ILE B O 1
ATOM 1706 N N . THR B 1 15 ? -9.141 3.145 15.445 1 97.56 15 THR B N 1
ATOM 1707 C CA . THR B 1 15 ? -9.875 4.391 15.602 1 97.56 15 THR B CA 1
ATOM 1708 C C . THR B 1 15 ? -10.125 5.047 14.25 1 97.56 15 THR B C 1
ATOM 1710 O O . THR B 1 15 ? -9.227 5.113 13.406 1 97.56 15 THR B O 1
ATOM 1713 N N . THR B 1 16 ? -11.336 5.473 14.016 1 97.62 16 THR B N 1
ATOM 1714 C CA . THR B 1 16 ? -11.695 6.227 12.828 1 97.62 16 THR B CA 1
ATOM 1715 C C . THR B 1 16 ? -12.297 7.582 13.203 1 97.62 16 THR B C 1
ATOM 1717 O O . THR B 1 16 ? -12.68 7.797 14.352 1 97.62 16 THR B O 1
ATOM 1720 N N . TRP B 1 17 ? -12.242 8.531 12.266 1 97.31 17 TRP B N 1
ATOM 1721 C CA . TRP B 1 17 ? -12.984 9.773 12.461 1 97.31 17 TRP B CA 1
ATOM 1722 C C . TRP B 1 17 ? -14.422 9.484 12.891 1 97.31 17 TRP B C 1
ATOM 1724 O O . TRP B 1 17 ? -15.078 8.602 12.336 1 97.31 17 TRP B O 1
ATOM 1734 N N . PRO B 1 18 ? -14.922 10.195 13.922 1 95.44 18 PRO B N 1
ATOM 1735 C CA . PRO B 1 18 ? -16.281 9.922 14.383 1 95.44 18 PRO B CA 1
ATOM 1736 C C . PRO B 1 18 ? -17.312 9.953 13.25 1 95.44 18 PRO B C 1
ATOM 1738 O O . PRO B 1 18 ? -17.406 10.938 12.523 1 95.44 18 PRO B O 1
ATOM 1741 N N . GLY B 1 19 ? -18.062 8.844 13.109 1 95.69 19 GLY B N 1
ATOM 1742 C CA . GLY B 1 19 ? -19.109 8.758 12.109 1 95.69 19 GLY B CA 1
ATOM 1743 C C . GLY B 1 19 ? -18.641 8.172 10.789 1 95.69 19 GLY B C 1
ATOM 1744 O O . GLY B 1 19 ? -19.453 7.867 9.914 1 95.69 19 GLY B O 1
ATOM 1745 N N . ASP B 1 20 ? -17.359 8.07 10.648 1 97.75 20 ASP B N 1
ATOM 1746 C CA . ASP B 1 20 ? -16.812 7.535 9.406 1 97.75 20 ASP B CA 1
ATOM 1747 C C . ASP B 1 20 ? -17 6.02 9.328 1 97.75 20 ASP B C 1
ATOM 1749 O O . ASP B 1 20 ? -17.391 5.387 10.32 1 97.75 20 ASP B O 1
ATOM 1753 N N . THR B 1 21 ? -16.812 5.457 8.125 1 98.56 21 THR B N 1
ATOM 1754 C CA . THR B 1 21 ? -16.922 4.02 7.914 1 98.56 21 THR B CA 1
ATOM 1755 C C . THR B 1 21 ? -15.898 3.27 8.766 1 98.56 21 THR B C 1
ATOM 1757 O O . THR B 1 21 ? -14.703 3.545 8.68 1 98.56 21 THR B O 1
ATOM 1760 N N . ALA B 1 22 ? -16.297 2.34 9.578 1 98.38 22 ALA B N 1
ATOM 1761 C CA . ALA B 1 22 ? -15.406 1.53 10.398 1 98.38 22 ALA B CA 1
ATOM 1762 C C . ALA B 1 22 ? -14.648 0.517 9.547 1 98.38 22 ALA B C 1
ATOM 1764 O O . ALA B 1 22 ? -15.148 0.061 8.516 1 98.38 22 ALA B O 1
ATOM 1765 N N . PHE B 1 23 ? -13.523 0.213 9.969 1 98.81 23 PHE B N 1
ATOM 1766 C CA . PHE B 1 23 ? -12.805 -0.887 9.336 1 98.81 23 PHE B CA 1
ATOM 1767 C C . PHE B 1 23 ? -13.4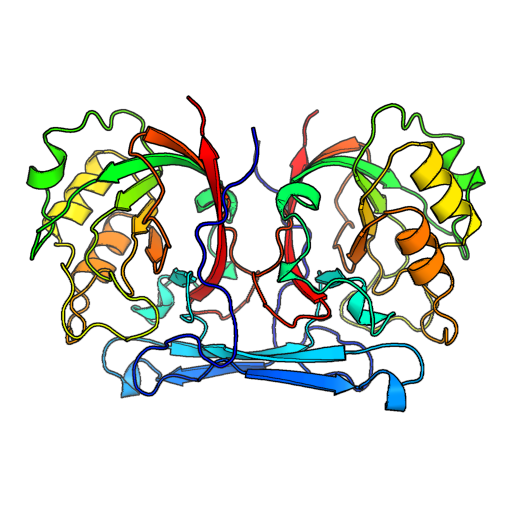22 -2.227 9.719 1 98.81 23 PHE B C 1
ATOM 1769 O O . PHE B 1 23 ? -13.688 -2.484 10.891 1 98.81 23 PHE B O 1
ATOM 1776 N N . ARG B 1 24 ? -13.594 -3.037 8.688 1 98.75 24 ARG B N 1
ATOM 1777 C CA . ARG B 1 24 ? -14.086 -4.391 8.922 1 98.75 24 ARG B CA 1
ATOM 1778 C C . ARG B 1 24 ? -13.398 -5.391 7.996 1 98.75 24 ARG B C 1
ATOM 1780 O O . ARG B 1 24 ? -13.336 -5.184 6.781 1 98.75 24 ARG B O 1
ATOM 1787 N N . TYR B 1 25 ? -12.797 -6.312 8.578 1 98.75 25 TYR B N 1
ATOM 1788 C CA . TYR B 1 25 ? -12.328 -7.5 7.867 1 98.75 25 TYR B CA 1
ATOM 1789 C C . TYR B 1 25 ? -13.211 -8.703 8.164 1 98.75 25 TYR B C 1
ATOM 1791 O O . TYR B 1 25 ? -13.586 -8.938 9.312 1 98.75 25 TYR B O 1
ATOM 1799 N N . GLU B 1 26 ? -13.578 -9.414 7.148 1 98.44 26 GLU B N 1
ATOM 1800 C CA . GLU B 1 26 ? -14.312 -10.672 7.281 1 98.44 26 GLU B CA 1
ATOM 1801 C C . G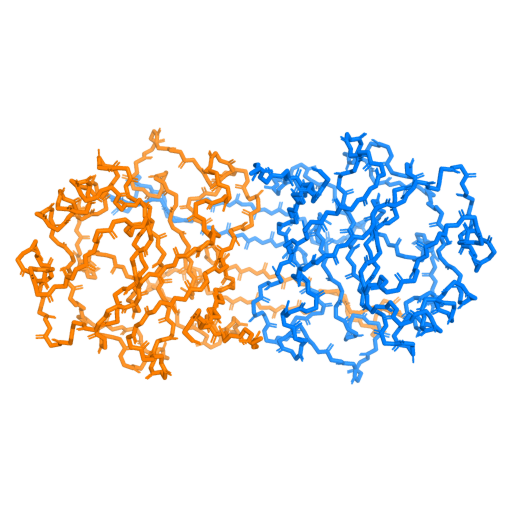LU B 1 26 ? -13.828 -11.703 6.266 1 98.44 26 GLU B C 1
ATOM 1803 O O . GLU B 1 26 ? -13.391 -11.344 5.168 1 98.44 26 GLU B O 1
ATOM 1808 N N . ILE B 1 27 ? -13.867 -13 6.688 1 98.56 27 ILE B N 1
ATOM 1809 C CA . ILE B 1 27 ? -13.633 -14.07 5.723 1 98.56 27 ILE B CA 1
ATOM 1810 C C . ILE B 1 27 ? -14.914 -14.344 4.941 1 98.56 27 ILE B C 1
ATOM 1812 O O . ILE B 1 27 ? -15.875 -14.891 5.492 1 98.56 27 ILE B O 1
ATOM 1816 N N . ALA B 1 28 ? -14.945 -13.914 3.734 1 98.19 28 ALA B N 1
ATOM 1817 C CA . ALA B 1 28 ? -16.109 -14.117 2.885 1 98.19 28 ALA B CA 1
ATOM 1818 C C . ALA B 1 28 ? -16.25 -15.578 2.469 1 98.19 28 ALA B C 1
ATOM 1820 O O . ALA B 1 28 ? -17.359 -16.109 2.377 1 98.19 28 ALA B O 1
ATOM 1821 N N . TRP B 1 29 ? -15.102 -16.266 2.158 1 97.56 29 TRP B N 1
ATOM 1822 C CA . TRP B 1 29 ? -15.023 -17.688 1.833 1 97.56 29 TRP B CA 1
ATOM 1823 C C . TRP B 1 29 ? -14.016 -18.391 2.729 1 97.56 29 TRP B C 1
ATOM 1825 O O . TRP B 1 29 ? -12.828 -18.438 2.412 1 97.56 29 TRP B O 1
ATOM 1835 N N . PRO B 1 30 ? -14.531 -18.969 3.814 1 97.88 30 PRO B N 1
ATOM 1836 C CA . PRO B 1 30 ? -13.609 -19.703 4.688 1 97.88 30 PRO B CA 1
ATOM 1837 C C . PRO B 1 30 ? -13.156 -21.031 4.086 1 97.88 30 PRO B C 1
ATOM 1839 O O . PRO B 1 30 ? -13.898 -21.656 3.32 1 97.88 30 PRO B O 1
ATOM 1842 N N . MET B 1 31 ? -11.969 -21.422 4.422 1 96.88 31 MET B N 1
ATOM 1843 C CA . MET B 1 31 ? -11.391 -22.672 3.9 1 96.88 31 MET B CA 1
ATOM 1844 C C . MET B 1 31 ? -12.32 -23.844 4.152 1 96.88 31 MET B C 1
ATOM 1846 O O . MET B 1 31 ? -12.406 -24.766 3.332 1 96.88 31 MET B O 1
ATOM 1850 N N . ALA B 1 32 ? -13.055 -23.828 5.246 1 96.44 32 ALA B N 1
ATOM 1851 C CA . ALA B 1 32 ? -14.008 -24.891 5.57 1 96.44 32 ALA B CA 1
ATOM 1852 C C . ALA B 1 32 ? -15.086 -25 4.496 1 96.44 32 ALA B C 1
ATOM 1854 O O . ALA B 1 32 ? -15.578 -26.094 4.211 1 96.44 32 ALA B O 1
ATOM 1855 N N . ASP B 1 33 ? -15.422 -23.906 3.844 1 95.06 33 ASP B N 1
ATOM 1856 C CA . ASP B 1 33 ? -16.469 -23.875 2.822 1 95.06 33 ASP B CA 1
ATOM 1857 C C . ASP B 1 33 ? -15.867 -24.031 1.425 1 95.06 33 ASP B C 1
ATOM 1859 O O . ASP B 1 33 ? -16.391 -24.781 0.6 1 95.06 33 ASP B O 1
ATOM 1863 N N . SER B 1 34 ? -14.719 -23.344 1.163 1 92.69 34 SER B N 1
ATOM 1864 C CA . SER B 1 34 ? -14.117 -23.344 -0.165 1 92.69 34 SER B CA 1
ATOM 1865 C C . SER B 1 34 ? -13.383 -24.656 -0.431 1 92.69 34 SER B C 1
ATOM 1867 O O . SER B 1 34 ? -13.188 -25.047 -1.586 1 92.69 34 SER B O 1
ATOM 1869 N N . GLY B 1 35 ? -12.891 -25.219 0.666 1 94.12 35 GLY B N 1
ATOM 1870 C CA . GLY B 1 35 ? -12.141 -26.453 0.572 1 94.12 35 GLY B CA 1
ATOM 1871 C C . GLY B 1 35 ? -10.648 -26.234 0.379 1 94.12 35 GLY B C 1
ATOM 1872 O O . GLY B 1 35 ? -9.859 -27.172 0.52 1 94.12 35 GLY B O 1
ATOM 1873 N N . SER B 1 36 ? -10.273 -24.984 0.063 1 95.25 36 SER B N 1
ATOM 1874 C CA . SER B 1 36 ? -8.859 -24.844 -0.294 1 95.25 36 SER B CA 1
ATOM 1875 C C . SER B 1 36 ? -8.305 -23.516 0.168 1 95.25 36 SER B C 1
ATOM 1877 O O . SER B 1 36 ? -7.102 -23.375 0.401 1 95.25 36 SER B O 1
ATOM 1879 N N . VAL B 1 37 ? -9.227 -22.484 0.305 1 98 37 VAL B N 1
ATOM 1880 C CA . VAL B 1 37 ? -8.664 -21.156 0.549 1 98 37 VAL B CA 1
ATOM 1881 C C . VAL B 1 37 ? -9.547 -20.391 1.526 1 98 37 VAL B C 1
ATOM 1883 O O . VAL B 1 37 ? -10.734 -20.672 1.652 1 98 37 VAL B O 1
ATOM 1886 N N . ASN B 1 38 ? -8.914 -19.516 2.311 1 98.62 38 ASN B N 1
ATOM 1887 C CA . ASN B 1 38 ? -9.586 -18.375 2.941 1 98.62 38 ASN B CA 1
ATOM 1888 C C . ASN B 1 38 ? -9.562 -17.141 2.047 1 98.62 38 ASN B C 1
ATOM 1890 O O . ASN B 1 38 ? -8.5 -16.734 1.571 1 98.62 38 ASN B O 1
ATOM 1894 N N . VAL B 1 39 ? -10.656 -16.562 1.787 1 98.75 39 VAL B N 1
ATOM 1895 C CA . VAL B 1 39 ? -10.742 -15.328 1.018 1 98.75 39 VAL B CA 1
ATOM 1896 C C . VAL B 1 39 ? -11.445 -14.25 1.843 1 98.75 39 VAL B C 1
ATOM 1898 O O . VAL B 1 39 ? -12.625 -14.375 2.164 1 98.75 39 VAL B O 1
ATOM 1901 N N . GLY B 1 40 ? -10.68 -13.258 2.178 1 98.75 40 GLY B N 1
ATOM 1902 C CA . GLY B 1 40 ? -11.203 -12.18 2.996 1 98.75 40 GLY B CA 1
ATOM 1903 C C . GLY B 1 40 ? -11.672 -10.984 2.182 1 98.75 40 GLY B C 1
ATOM 1904 O O . GLY B 1 40 ? -11.297 -10.844 1.014 1 98.75 40 GLY B O 1
ATOM 1905 N N . LYS B 1 41 ? -12.484 -10.164 2.725 1 98.75 41 LYS B N 1
ATOM 1906 C CA . LYS B 1 41 ? -12.883 -8.859 2.207 1 98.75 41 LYS B CA 1
ATOM 1907 C C . LYS B 1 41 ? -12.742 -7.777 3.271 1 98.75 41 LYS B C 1
ATOM 1909 O O . LYS B 1 41 ? -12.734 -8.078 4.469 1 98.75 41 LYS B O 1
ATOM 1914 N N . VAL B 1 42 ? -12.586 -6.562 2.84 1 98.81 42 VAL B N 1
ATOM 1915 C CA . VAL B 1 42 ? -12.5 -5.43 3.754 1 98.81 42 VAL B CA 1
ATOM 1916 C C . VAL B 1 42 ? -13.516 -4.363 3.354 1 98.81 42 VAL B C 1
ATOM 1918 O O . VAL B 1 42 ? -13.883 -4.258 2.18 1 98.81 42 VAL B O 1
ATOM 1921 N N . THR B 1 43 ? -14.047 -3.742 4.281 1 98.81 43 THR B N 1
ATOM 1922 C CA . THR B 1 43 ? -14.75 -2.469 4.184 1 98.81 43 THR B CA 1
ATOM 1923 C C . THR B 1 43 ? -14.078 -1.407 5.047 1 98.81 43 THR B C 1
ATOM 1925 O O . THR B 1 43 ? -13.797 -1.643 6.227 1 98.81 43 THR B O 1
ATOM 1928 N N . MET B 1 44 ? -13.789 -0.258 4.453 1 98.81 44 MET B N 1
ATOM 1929 C CA . MET B 1 44 ? -13.109 0.753 5.266 1 98.81 44 MET B CA 1
ATOM 1930 C C . MET B 1 44 ? -13.203 2.125 4.605 1 98.81 44 MET B C 1
ATOM 1932 O O . MET B 1 44 ? -13.406 2.227 3.396 1 98.81 44 MET B O 1
ATOM 1936 N N . SER B 1 45 ? -13.102 3.15 5.465 1 98.88 45 SER B N 1
ATOM 1937 C CA . SER B 1 45 ? -12.836 4.504 4.992 1 98.88 45 SER B CA 1
ATOM 1938 C C . SER B 1 45 ? -11.453 4.613 4.363 1 98.88 45 SER B C 1
ATOM 1940 O O . SER B 1 45 ? -10.5 3.984 4.828 1 98.88 45 SER B O 1
ATOM 1942 N N . LEU B 1 46 ? -11.344 5.449 3.35 1 98.88 46 LEU B N 1
ATOM 1943 C CA . LEU B 1 46 ? -10.039 5.66 2.725 1 98.88 46 LEU B CA 1
ATOM 1944 C C . LEU B 1 46 ? -9.148 6.52 3.609 1 98.88 46 LEU B C 1
ATOM 1946 O O . LEU B 1 46 ? -7.957 6.688 3.324 1 98.88 46 LEU B O 1
ATOM 1950 N N . HIS B 1 47 ? -9.633 6.996 4.711 1 98.75 47 HIS B N 1
ATOM 1951 C CA . HIS B 1 47 ? -8.875 7.812 5.648 1 98.75 47 HIS B CA 1
ATOM 1952 C C . HIS B 1 47 ? -8.688 7.09 6.977 1 98.75 47 HIS B C 1
ATOM 1954 O O . HIS B 1 47 ? -8.539 7.727 8.023 1 98.75 47 HIS B O 1
ATOM 1960 N N . THR B 1 48 ? -8.766 5.789 6.926 1 98.5 48 THR B N 1
ATOM 1961 C CA . THR B 1 48 ? -8.531 4.953 8.094 1 98.5 48 THR B CA 1
ATOM 1962 C C . THR B 1 48 ? -7.031 4.809 8.359 1 98.5 48 THR B C 1
ATOM 1964 O O . THR B 1 48 ? -6.254 4.551 7.438 1 98.5 48 THR B O 1
ATOM 1967 N N . GLY B 1 49 ? -6.664 5 9.688 1 98.44 49 GLY B N 1
ATOM 1968 C CA . GLY B 1 49 ? -5.281 4.762 10.078 1 98.44 49 GLY B CA 1
ATOM 1969 C C . GLY B 1 49 ? -4.301 5.699 9.391 1 98.44 49 GLY B C 1
ATOM 1970 O O . GLY B 1 49 ? -4.547 6.902 9.297 1 98.44 49 GLY B O 1
ATOM 1971 N N . THR B 1 50 ? -3.139 5.211 9.125 1 98.94 50 THR B N 1
ATOM 1972 C CA . THR B 1 50 ? -2.158 5.938 8.328 1 98.94 50 THR B CA 1
ATOM 1973 C C . THR B 1 50 ? -2.6 6.016 6.867 1 98.94 50 THR B C 1
ATOM 1975 O O . THR B 1 50 ? -2.947 4.996 6.262 1 98.94 50 THR B O 1
ATOM 1978 N N . HIS B 1 51 ? -2.67 7.203 6.312 1 98.94 51 HIS B N 1
ATOM 1979 C CA . HIS B 1 51 ? -3.238 7.355 4.977 1 98.94 51 HIS B CA 1
ATOM 1980 C C . HIS B 1 51 ? -2.729 8.625 4.305 1 98.94 51 HIS B C 1
ATOM 1982 O O . HIS B 1 51 ? -2.164 9.5 4.965 1 98.94 51 HIS B O 1
ATOM 1988 N N . ILE B 1 52 ? -2.887 8.688 3.027 1 98.94 52 ILE B N 1
ATOM 1989 C CA . ILE B 1 52 ? -2.623 9.914 2.281 1 98.94 52 ILE B CA 1
ATOM 1990 C C . ILE B 1 52 ? -3.943 10.555 1.861 1 98.94 52 ILE B C 1
ATOM 1992 O O . ILE B 1 52 ? -4.969 9.875 1.769 1 98.94 52 ILE B O 1
ATOM 1996 N N . ASP B 1 53 ? -3.885 11.82 1.669 1 98.88 53 ASP B N 1
ATOM 1997 C CA . ASP B 1 53 ? -5 12.562 1.086 1 98.88 53 ASP B CA 1
ATOM 1998 C C . ASP B 1 53 ? -4.73 12.891 -0.381 1 98.88 53 ASP B C 1
ATOM 2000 O O . ASP B 1 53 ? -3.627 13.312 -0.738 1 98.88 53 ASP B O 1
ATOM 2004 N N . ALA B 1 54 ? -5.684 12.633 -1.218 1 98.88 54 ALA B N 1
ATOM 2005 C CA . ALA B 1 54 ? -5.684 13.266 -2.535 1 98.88 54 ALA B CA 1
ATOM 2006 C C . ALA B 1 54 ? -6.391 14.617 -2.494 1 98.88 54 ALA B C 1
ATOM 2008 O O . ALA B 1 54 ? -7.312 14.82 -1.699 1 98.88 54 ALA B O 1
ATOM 2009 N N . PRO B 1 55 ? -6 15.547 -3.361 1 98.88 55 PRO B N 1
ATOM 2010 C CA . PRO B 1 55 ? -6.652 16.859 -3.377 1 98.88 55 PRO B CA 1
ATOM 2011 C C . PRO B 1 55 ? -8.172 16.766 -3.525 1 98.88 55 PRO B C 1
ATOM 2013 O O . PRO B 1 55 ? -8.906 17.578 -2.969 1 98.88 55 PRO B O 1
ATOM 2016 N N . PHE B 1 56 ? -8.727 15.797 -4.223 1 98.88 56 PHE B N 1
ATOM 2017 C CA . PHE B 1 56 ? -10.164 15.578 -4.363 1 98.88 56 PHE B CA 1
ATOM 2018 C C . PHE B 1 56 ? -10.836 15.484 -2.998 1 98.88 56 PHE B C 1
ATOM 2020 O O . PHE B 1 56 ? -12.023 15.789 -2.861 1 98.88 56 PHE B O 1
ATOM 2027 N N . HIS B 1 57 ? -10.188 15.094 -1.959 1 98.81 57 HIS B N 1
ATOM 2028 C CA . HIS B 1 57 ? -10.688 15.008 -0.591 1 98.81 57 HIS B CA 1
ATOM 2029 C C . HIS B 1 57 ? -11.234 16.344 -0.118 1 98.81 57 HIS B C 1
ATOM 2031 O O . HIS B 1 57 ? -12.219 16.391 0.621 1 98.81 57 HIS B O 1
ATOM 2037 N N . PHE B 1 58 ? -10.664 17.516 -0.612 1 98.62 58 PHE B N 1
ATOM 2038 C CA . PHE B 1 58 ? -11.086 18.812 -0.097 1 98.62 58 PHE B CA 1
ATOM 2039 C C . PHE B 1 58 ? -11.328 19.797 -1.237 1 98.62 58 PHE B C 1
ATOM 2041 O O . PHE B 1 58 ? -11.445 21 -1.01 1 98.62 58 PHE B O 1
ATOM 2048 N N . ASP B 1 59 ? -11.289 19.344 -2.416 1 98.12 59 ASP B N 1
ATOM 2049 C CA . ASP B 1 59 ? -11.562 20.109 -3.629 1 98.12 59 ASP B CA 1
ATOM 2050 C C . ASP B 1 59 ? -12.195 19.219 -4.707 1 98.12 59 ASP B C 1
ATOM 2052 O O . ASP B 1 59 ? -11.531 18.344 -5.254 1 98.12 59 ASP B O 1
ATOM 2056 N N . ASP B 1 60 ? -13.438 19.453 -5.121 1 98 60 ASP B N 1
ATOM 2057 C CA . ASP B 1 60 ? -14.164 18.625 -6.082 1 98 60 ASP B CA 1
ATOM 2058 C C . ASP B 1 60 ? -13.43 18.578 -7.422 1 98 60 ASP B C 1
ATOM 2060 O O . ASP B 1 60 ? -13.594 17.625 -8.188 1 98 60 ASP B O 1
ATOM 2064 N N . ALA B 1 61 ? -12.633 19.547 -7.652 1 97.88 61 ALA B N 1
ATOM 2065 C CA . ALA B 1 61 ? -11.914 19.625 -8.922 1 97.88 61 ALA B CA 1
ATOM 2066 C C . ALA B 1 61 ? -10.492 19.078 -8.773 1 97.88 61 ALA B C 1
ATOM 2068 O O . ALA B 1 61 ? -9.719 19.078 -9.734 1 97.88 61 ALA B O 1
ATOM 2069 N N . GLY B 1 62 ? -10.141 18.625 -7.57 1 98.56 62 GLY B N 1
ATOM 2070 C CA . GLY B 1 62 ? -8.773 18.203 -7.285 1 98.56 62 GLY B CA 1
ATOM 2071 C C . GLY B 1 62 ? -8.445 16.828 -7.844 1 98.56 62 GLY B C 1
ATOM 2072 O O . GLY B 1 62 ? -9.344 16.078 -8.211 1 98.56 62 GLY B O 1
ATOM 2073 N N . GLN B 1 63 ? -7.176 16.562 -7.898 1 98.69 63 GLN B N 1
ATOM 2074 C CA . GLN B 1 63 ? -6.66 15.273 -8.352 1 98.69 63 GLN B CA 1
ATOM 2075 C C . GLN B 1 63 ? -7.117 14.148 -7.434 1 98.69 63 GLN B C 1
ATOM 2077 O O . GLN B 1 63 ? -7.234 14.336 -6.223 1 98.69 63 GLN B O 1
ATOM 2082 N N . ARG B 1 64 ? -7.391 13.039 -8.016 1 98.81 64 ARG B N 1
ATOM 2083 C CA . ARG B 1 64 ? -7.684 11.805 -7.293 1 98.81 64 ARG B CA 1
ATOM 2084 C C . ARG B 1 64 ? -6.418 10.984 -7.074 1 98.81 64 ARG B C 1
ATOM 2086 O O . ARG B 1 64 ? -5.344 11.352 -7.566 1 98.81 64 ARG B O 1
ATOM 2093 N N . VAL B 1 65 ? -6.523 9.93 -6.285 1 98.88 65 VAL B N 1
ATOM 2094 C CA . VAL B 1 65 ? -5.363 9.156 -5.867 1 98.88 65 VAL B CA 1
ATOM 2095 C C . VAL B 1 65 ? -4.586 8.68 -7.094 1 98.88 65 VAL B C 1
ATOM 2097 O O . VAL B 1 65 ? -3.359 8.789 -7.145 1 98.88 65 VAL B O 1
ATOM 2100 N N . ILE B 1 66 ? -5.266 8.156 -8.133 1 98.81 66 ILE B N 1
ATOM 2101 C CA . ILE B 1 66 ? -4.625 7.527 -9.281 1 98.81 66 ILE B CA 1
ATOM 2102 C C . ILE B 1 66 ? -3.842 8.57 -10.078 1 98.81 66 ILE B C 1
ATOM 2104 O O . ILE B 1 66 ? -2.934 8.227 -10.836 1 98.81 66 ILE B O 1
ATOM 2108 N N . ASP B 1 67 ? -4.172 9.844 -9.891 1 98.44 67 ASP B N 1
ATOM 2109 C CA . ASP B 1 67 ? -3.537 10.938 -10.617 1 98.44 67 ASP B CA 1
ATOM 2110 C C . ASP B 1 67 ? -2.211 11.336 -9.977 1 98.44 67 ASP B C 1
ATOM 2112 O O . ASP B 1 67 ? -1.404 12.039 -10.578 1 98.44 67 ASP B O 1
ATOM 2116 N N . LEU B 1 68 ? -1.996 10.961 -8.742 1 98.69 68 LEU B N 1
ATOM 2117 C CA . LEU B 1 68 ? -0.797 11.352 -8.008 1 98.69 68 LEU B CA 1
ATOM 2118 C C . LEU B 1 68 ? 0.378 10.445 -8.375 1 98.69 68 LEU B C 1
ATOM 2120 O O . LEU B 1 68 ? 0.216 9.234 -8.516 1 98.69 68 LEU B O 1
ATOM 2124 N N . ASP B 1 69 ? 1.533 11.047 -8.555 1 98.31 69 ASP B N 1
ATOM 2125 C CA . ASP B 1 69 ? 2.754 10.273 -8.766 1 98.31 69 ASP B CA 1
ATOM 2126 C C . ASP B 1 69 ? 3.102 9.445 -7.527 1 98.31 69 ASP B C 1
ATOM 2128 O O . ASP B 1 69 ? 3.328 10 -6.449 1 98.31 69 ASP B O 1
ATOM 2132 N N . PRO B 1 70 ? 3.188 8.117 -7.695 1 98.38 70 PRO B N 1
ATOM 2133 C CA . PRO B 1 70 ? 3.525 7.305 -6.527 1 98.38 70 PRO B CA 1
ATOM 2134 C C . PRO B 1 70 ? 4.895 7.648 -5.945 1 98.38 70 PRO B C 1
ATOM 2136 O O . PRO B 1 70 ? 5.125 7.469 -4.746 1 98.38 70 PRO B O 1
ATOM 2139 N N . GLY B 1 71 ? 5.777 8.156 -6.742 1 98.44 71 GLY B N 1
ATOM 2140 C CA . GLY B 1 71 ? 7.113 8.523 -6.309 1 98.44 71 GLY B CA 1
ATOM 2141 C C . GLY B 1 71 ? 7.113 9.602 -5.234 1 98.44 71 GLY B C 1
ATOM 2142 O O . GLY B 1 71 ? 8.117 9.789 -4.539 1 98.44 71 GLY B O 1
ATOM 2143 N N . LEU B 1 72 ? 5.988 10.359 -5.133 1 98.56 72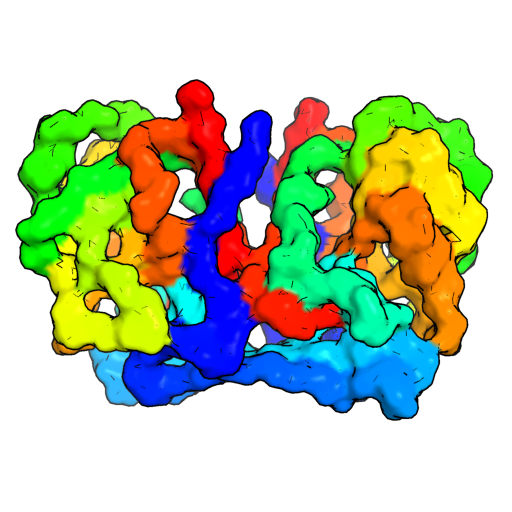 LEU B N 1
ATOM 2144 C CA . LEU B 1 72 ? 5.832 11.359 -4.082 1 98.56 72 LEU B CA 1
ATOM 2145 C C . LEU B 1 72 ? 6.074 10.742 -2.709 1 98.56 72 LEU B C 1
ATOM 2147 O O . LEU B 1 72 ? 6.535 11.422 -1.79 1 98.56 72 LEU B O 1
ATOM 2151 N N . TYR B 1 73 ? 5.805 9.461 -2.594 1 98.88 73 TYR B N 1
ATOM 2152 C CA . TYR B 1 73 ? 5.727 8.828 -1.284 1 98.88 73 TYR B CA 1
ATOM 2153 C C . TYR B 1 73 ? 6.887 7.855 -1.079 1 98.88 73 TYR B C 1
ATOM 2155 O O . TYR B 1 73 ? 6.844 7.012 -0.179 1 98.88 73 TYR B O 1
ATOM 2163 N N . ILE B 1 74 ? 7.895 7.914 -1.98 1 98.81 74 ILE B N 1
ATOM 2164 C CA . ILE B 1 74 ? 9.062 7.047 -1.901 1 98.81 74 ILE B CA 1
ATOM 2165 C C . ILE B 1 74 ? 10.336 7.887 -1.96 1 98.81 74 ILE B C 1
ATOM 2167 O O . ILE B 1 74 ? 10.586 8.57 -2.953 1 98.81 74 ILE B O 1
ATOM 2171 N N . GLY B 1 75 ? 11.195 7.766 -0.91 1 98.38 75 GLY B N 1
ATOM 2172 C CA . GLY B 1 75 ? 12.477 8.438 -1.009 1 98.38 75 GLY B CA 1
ATOM 2173 C C . GLY B 1 75 ? 12.922 9.07 0.295 1 98.38 75 GLY B C 1
ATOM 2174 O O . GLY B 1 75 ? 12.312 8.844 1.342 1 98.38 75 GLY B O 1
ATOM 2175 N N . PRO B 1 76 ? 14.039 9.805 0.268 1 98.56 76 PRO B N 1
ATOM 2176 C CA . PRO B 1 76 ? 14.578 10.422 1.48 1 98.56 76 PRO B CA 1
ATOM 2177 C C . PRO B 1 76 ? 13.586 11.359 2.158 1 98.56 76 PRO B C 1
ATOM 2179 O O . PRO B 1 76 ? 12.883 12.117 1.48 1 98.56 76 PRO B O 1
ATOM 2182 N N . ALA B 1 77 ? 13.516 11.258 3.455 1 98.81 77 ALA B N 1
ATOM 2183 C CA . ALA B 1 77 ? 12.648 12.086 4.301 1 98.81 77 ALA B CA 1
ATOM 2184 C C . ALA B 1 77 ? 13.383 12.523 5.566 1 98.81 77 ALA B C 1
ATOM 2186 O O . ALA B 1 77 ? 14.219 11.789 6.094 1 98.81 77 ALA B O 1
ATOM 2187 N N . ARG B 1 78 ? 13.078 13.695 6 1 98.88 78 ARG B N 1
ATOM 2188 C CA . ARG B 1 78 ? 13.594 14.219 7.266 1 98.88 78 ARG B CA 1
ATOM 2189 C C . ARG B 1 78 ? 12.523 14.164 8.352 1 98.88 78 ARG B C 1
ATOM 2191 O O . ARG B 1 78 ? 11.414 14.664 8.164 1 98.88 78 ARG B O 1
ATOM 2198 N N . VAL B 1 79 ? 12.859 13.516 9.461 1 98.88 79 VAL B N 1
ATOM 2199 C CA . VAL B 1 79 ? 11.984 13.531 10.633 1 98.88 79 VAL B CA 1
ATOM 2200 C C . VAL B 1 79 ? 12.469 14.602 11.617 1 98.88 79 VAL B C 1
ATOM 2202 O O . VAL B 1 79 ? 13.641 14.617 12 1 98.88 79 VAL B O 1
ATOM 2205 N N . ILE B 1 80 ? 11.602 15.484 11.984 1 98.94 80 ILE B N 1
ATOM 2206 C CA . ILE B 1 80 ? 11.898 16.422 13.055 1 98.94 80 ILE B CA 1
ATOM 2207 C C . ILE B 1 80 ? 10.844 16.297 14.156 1 98.94 80 ILE B C 1
ATOM 2209 O O . ILE B 1 80 ? 9.75 15.773 13.922 1 98.94 80 ILE B O 1
ATOM 2213 N N . HIS B 1 81 ? 11.188 16.75 15.336 1 98.69 81 HIS B N 1
ATOM 2214 C CA . HIS B 1 81 ? 10.328 16.656 16.5 1 98.69 81 HIS B CA 1
ATOM 2215 C C . HIS B 1 81 ? 9.867 18.031 16.969 1 98.69 81 HIS B C 1
ATOM 2217 O O . HIS B 1 81 ? 10.695 18.875 17.312 1 98.69 81 HIS B O 1
ATOM 2223 N N . LEU B 1 82 ? 8.578 18.312 16.891 1 98.31 82 LEU B N 1
ATOM 2224 C CA . LEU B 1 82 ? 7.977 19.578 17.297 1 98.31 82 LEU B CA 1
ATOM 2225 C C . LEU B 1 82 ? 6.891 19.344 18.344 1 98.31 82 LEU B C 1
ATOM 2227 O O . LEU B 1 82 ? 5.711 19.594 18.094 1 98.31 82 LEU B O 1
ATOM 2231 N N . PRO B 1 83 ? 7.211 18.984 19.594 1 97.56 83 PRO B N 1
ATOM 2232 C CA . PRO B 1 83 ? 6.207 18.703 20.625 1 97.56 83 PRO B CA 1
ATOM 2233 C C . PRO B 1 83 ? 5.621 19.984 21.219 1 97.56 83 PRO B C 1
ATOM 2235 O O . PRO B 1 83 ? 6.219 21.062 21.109 1 97.56 83 PRO B O 1
ATOM 2238 N N . GLY B 1 84 ? 4.434 19.828 21.766 1 96.75 84 GLY B N 1
ATOM 2239 C CA . GLY B 1 84 ? 3.873 20.828 22.656 1 96.75 84 GLY B CA 1
ATOM 2240 C C . GLY B 1 84 ? 3.338 22.047 21.922 1 96.75 84 GLY B C 1
ATOM 2241 O O . GLY B 1 84 ? 3.254 23.141 22.5 1 96.75 84 GLY B O 1
ATOM 2242 N N . ARG B 1 85 ? 3.031 21.922 20.656 1 96.81 85 ARG B N 1
ATOM 2243 C CA . ARG B 1 85 ? 2.492 23.047 19.891 1 96.81 85 ARG B CA 1
ATOM 2244 C C . ARG B 1 85 ? 0.978 22.938 19.75 1 96.81 85 ARG B C 1
ATOM 2246 O O . ARG B 1 85 ? 0.438 21.844 19.594 1 96.81 85 ARG B O 1
ATOM 2253 N N . GLU B 1 86 ? 0.317 24.062 19.891 1 97.12 86 GLU B N 1
ATOM 2254 C CA . GLU B 1 86 ? -1.095 24.125 19.516 1 97.12 86 GLU B CA 1
ATOM 2255 C C . GLU B 1 86 ? -1.266 24.391 18.031 1 97.12 86 GLU B C 1
ATOM 2257 O O . GLU B 1 86 ? -2.219 23.922 17.406 1 97.12 86 GLU B O 1
ATOM 2262 N N . ARG B 1 87 ? -0.386 25.203 17.531 1 98.12 87 ARG B N 1
ATOM 2263 C CA . ARG B 1 87 ? -0.283 25.531 16.109 1 98.12 87 ARG B CA 1
ATOM 2264 C C . ARG B 1 87 ? 1.15 25.375 15.617 1 98.12 87 ARG B C 1
ATOM 2266 O O . ARG B 1 87 ? 2.098 25.719 16.312 1 98.12 87 ARG B O 1
ATOM 2273 N N . ILE B 1 88 ? 1.333 24.844 14.5 1 98.69 88 ILE B N 1
ATOM 2274 C CA . ILE B 1 88 ? 2.646 24.75 13.875 1 98.69 88 ILE B CA 1
ATOM 2275 C C . ILE B 1 88 ? 2.758 25.766 12.742 1 98.69 88 ILE B C 1
ATOM 2277 O O . ILE B 1 88 ? 1.984 25.719 11.781 1 98.69 88 ILE B O 1
ATOM 2281 N N . GLU B 1 89 ? 3.648 26.672 12.836 1 98.5 89 GLU B N 1
ATOM 2282 C CA . GLU B 1 89 ? 3.797 27.797 11.922 1 98.5 89 GLU B CA 1
ATOM 2283 C C . GLU B 1 89 ? 5.172 27.781 11.25 1 98.5 89 GLU B C 1
ATOM 2285 O O . GLU B 1 89 ? 6.023 26.953 11.586 1 98.5 89 GLU B O 1
ATOM 2290 N N . ALA B 1 90 ? 5.367 28.734 10.367 1 98.69 90 ALA B N 1
ATOM 2291 C CA . ALA B 1 90 ? 6.594 28.812 9.578 1 98.69 90 ALA B CA 1
ATOM 2292 C C . ALA B 1 90 ? 7.82 28.906 10.477 1 98.69 90 ALA B C 1
ATOM 2294 O O . ALA B 1 90 ? 8.836 28.25 10.227 1 98.69 90 ALA B O 1
ATOM 2295 N N . THR B 1 91 ? 7.742 29.656 11.523 1 98.44 91 THR B N 1
ATOM 2296 C CA . THR B 1 91 ? 8.891 29.969 12.383 1 98.44 91 THR B CA 1
ATOM 2297 C C . THR B 1 91 ? 9.312 28.734 13.18 1 98.44 91 THR B C 1
ATOM 2299 O O . THR B 1 91 ? 10.43 28.688 13.695 1 98.44 91 THR B O 1
ATOM 2302 N N . ASP B 1 92 ? 8.43 27.734 13.336 1 98.56 92 ASP B N 1
ATOM 2303 C CA . ASP B 1 92 ? 8.789 26.5 14.039 1 98.56 92 ASP B CA 1
ATOM 2304 C C . ASP B 1 92 ? 9.859 25.719 13.281 1 98.56 92 ASP B C 1
ATOM 2306 O O . ASP B 1 92 ? 10.516 24.844 13.852 1 98.56 92 ASP B O 1
ATOM 2310 N N . LEU B 1 93 ? 10.07 26.062 11.961 1 98.56 93 LEU B N 1
ATOM 2311 C CA . LEU B 1 93 ? 11.055 25.344 11.148 1 98.56 93 LEU B CA 1
ATOM 2312 C C . LEU B 1 93 ? 12.422 26.031 11.227 1 98.56 93 LEU B C 1
ATOM 2314 O O . LEU B 1 93 ? 13.422 25.469 10.773 1 98.56 93 LEU B O 1
ATOM 2318 N N . ASP B 1 94 ? 12.547 27.266 11.727 1 96.75 94 ASP B N 1
ATOM 2319 C CA . ASP B 1 94 ? 13.75 28.078 11.672 1 96.75 94 ASP B CA 1
ATOM 2320 C C . ASP B 1 94 ? 14.93 27.375 12.336 1 96.75 94 ASP B C 1
ATOM 2322 O O . ASP B 1 94 ? 16.078 27.562 11.93 1 96.75 94 ASP B O 1
ATOM 2326 N N . GLY B 1 95 ? 14.805 26.547 13.258 1 95.06 95 GLY B N 1
ATOM 2327 C CA . GLY B 1 95 ? 15.898 25.875 13.953 1 95.06 95 GLY B CA 1
ATOM 2328 C C . GLY B 1 95 ? 16.375 24.625 13.25 1 95.06 95 GLY B C 1
ATOM 2329 O O . GLY B 1 95 ? 17.328 23.984 13.695 1 95.06 95 GLY B O 1
ATOM 2330 N N . PHE B 1 96 ? 15.797 24.328 12.125 1 98.19 96 PHE B N 1
ATOM 2331 C CA . PHE B 1 96 ? 16.141 23.109 11.398 1 98.19 96 PHE B CA 1
ATOM 2332 C C . PHE B 1 96 ? 16.766 23.453 10.047 1 98.19 96 PHE B C 1
ATOM 2334 O O . PHE B 1 96 ? 16.297 24.359 9.352 1 98.19 96 PHE B O 1
ATOM 2341 N N . ASP B 1 97 ? 17.875 22.844 9.719 1 98 97 ASP B N 1
ATOM 2342 C CA . ASP B 1 97 ? 18.375 22.906 8.352 1 98 97 ASP B CA 1
ATOM 2343 C C . ASP B 1 97 ? 17.609 21.953 7.438 1 98 97 ASP B C 1
ATOM 2345 O O . ASP B 1 97 ? 17.812 20.734 7.473 1 98 97 ASP B O 1
ATOM 2349 N N . LEU B 1 98 ? 16.812 22.484 6.609 1 98.62 98 LEU B N 1
ATOM 2350 C CA . LEU B 1 98 ? 15.938 21.688 5.746 1 98.62 98 LEU B CA 1
ATOM 2351 C C . LEU B 1 98 ? 16.344 21.859 4.281 1 98.62 98 LEU B C 1
ATOM 2353 O O . LEU B 1 98 ? 15.516 21.656 3.387 1 98.62 98 LEU B O 1
ATOM 2357 N N . THR B 1 99 ? 17.547 22.281 4.094 1 97.31 99 THR B N 1
ATOM 2358 C CA . THR B 1 99 ? 18.031 22.438 2.729 1 97.31 99 THR B CA 1
ATOM 2359 C C . THR B 1 99 ? 18.016 21.094 1.995 1 97.31 99 THR B C 1
ATOM 2361 O O . THR B 1 99 ? 18.547 20.109 2.482 1 97.31 99 THR B O 1
ATOM 2364 N N . GLY B 1 100 ? 17.344 21.062 0.904 1 98.06 100 GLY B N 1
ATOM 2365 C CA . GLY B 1 100 ? 17.344 19.891 0.059 1 98.06 100 GLY B CA 1
ATOM 2366 C C . GLY B 1 100 ? 16.312 18.859 0.487 1 98.06 100 GLY B C 1
ATOM 2367 O O . GLY B 1 100 ? 16.156 17.812 -0.159 1 98.06 100 GLY B O 1
ATOM 2368 N N . VAL B 1 101 ? 15.648 19.109 1.542 1 98.75 101 VAL B N 1
ATOM 2369 C CA . VAL B 1 101 ? 14.617 18.203 2.02 1 98.75 101 VAL B CA 1
ATOM 2370 C C . VAL B 1 101 ? 13.383 18.281 1.115 1 98.75 101 VAL B C 1
ATOM 2372 O O . VAL B 1 101 ? 12.898 19.375 0.822 1 98.75 101 VAL B O 1
ATOM 2375 N N . GLU B 1 102 ? 12.914 17.141 0.631 1 98.75 102 GLU B N 1
ATOM 2376 C CA . GLU B 1 102 ? 11.75 17.094 -0.253 1 98.75 102 GLU B CA 1
ATOM 2377 C C . GLU B 1 102 ? 10.523 16.578 0.482 1 98.75 102 GLU B C 1
ATOM 2379 O O . GLU B 1 102 ? 9.391 16.906 0.124 1 98.75 102 GLU B O 1
ATOM 2384 N N . ARG B 1 103 ? 10.711 15.68 1.427 1 98.94 103 ARG B N 1
ATOM 2385 C CA . ARG B 1 103 ? 9.688 15.078 2.275 1 98.94 103 ARG B CA 1
ATOM 2386 C C . ARG B 1 103 ? 9.992 15.32 3.752 1 98.94 103 ARG B C 1
ATOM 2388 O O . ARG B 1 103 ? 11.055 14.938 4.242 1 98.94 103 ARG B O 1
ATOM 2395 N N . LEU B 1 104 ? 9.07 15.945 4.469 1 99 104 LEU B N 1
ATOM 2396 C CA . LEU B 1 104 ? 9.25 16.281 5.875 1 99 104 LEU B CA 1
ATOM 2397 C C . LEU B 1 104 ? 8.211 15.578 6.742 1 99 104 LEU B C 1
ATOM 2399 O O . LEU B 1 104 ? 7.016 15.617 6.445 1 99 104 LEU B O 1
ATOM 2403 N N . ILE B 1 105 ? 8.664 14.867 7.742 1 98.94 105 ILE B N 1
ATOM 2404 C CA . ILE B 1 105 ? 7.797 14.203 8.703 1 98.94 105 ILE B CA 1
ATOM 2405 C C . ILE B 1 105 ? 7.883 14.906 10.055 1 98.94 105 ILE B C 1
ATOM 2407 O O . ILE B 1 105 ? 8.969 15.07 10.617 1 98.94 105 ILE B O 1
ATOM 2411 N N . LEU B 1 106 ? 6.754 15.398 10.523 1 98.94 106 LEU B N 1
ATOM 2412 C CA . LEU B 1 106 ? 6.66 16.078 11.812 1 98.94 106 LEU B CA 1
ATOM 2413 C C . LEU B 1 106 ? 6.184 15.117 12.898 1 98.94 106 LEU B C 1
ATOM 2415 O O . LEU B 1 106 ? 5.039 14.656 12.867 1 98.94 106 LEU B O 1
ATOM 2419 N N . LYS B 1 107 ? 7.074 14.828 13.805 1 98.81 107 LYS B N 1
ATOM 2420 C CA . LYS B 1 107 ? 6.68 14.195 15.062 1 98.81 107 LYS B CA 1
ATOM 2421 C C . LYS B 1 107 ? 6.172 15.227 16.062 1 98.81 107 LYS B C 1
ATOM 2423 O O . LYS B 1 107 ? 6.945 16.031 16.578 1 98.81 107 LYS B O 1
ATOM 2428 N N . THR B 1 108 ? 4.875 15.164 16.344 1 98.69 108 THR B N 1
ATOM 2429 C CA . THR B 1 108 ? 4.27 16.234 17.125 1 98.69 108 THR B CA 1
ATOM 2430 C C . THR B 1 108 ? 3.932 15.758 18.531 1 98.69 108 THR B C 1
ATOM 2432 O O . THR B 1 108 ? 3.77 16.562 19.453 1 98.69 108 THR B O 1
ATOM 2435 N N . ASP B 1 109 ? 3.693 14.492 18.734 1 98.06 109 ASP B N 1
ATOM 2436 C CA . ASP B 1 109 ? 3.219 13.875 19.969 1 98.06 109 ASP B CA 1
ATOM 2437 C C . ASP B 1 109 ? 1.789 14.305 20.281 1 98.06 109 ASP B C 1
ATOM 2439 O O . ASP B 1 109 ? 1.349 14.219 21.438 1 98.06 109 ASP B O 1
ATOM 2443 N N . GLY B 1 110 ? 1.068 14.75 19.297 1 98 110 GLY B N 1
ATOM 2444 C CA . GLY B 1 110 ? -0.237 15.344 19.531 1 98 110 GLY B CA 1
ATOM 2445 C C . GLY B 1 110 ? -1.36 14.328 19.562 1 98 110 GLY B C 1
ATOM 2446 O O . GLY B 1 110 ? -2.51 14.672 19.844 1 98 110 GLY B O 1
ATOM 2447 N N . TRP B 1 111 ? -1.166 13.117 19.234 1 98 111 TRP B N 1
ATOM 2448 C CA . TRP B 1 111 ? -2.084 11.984 19.297 1 98 111 TRP B CA 1
ATOM 2449 C C . TRP B 1 111 ? -1.449 10.805 20.016 1 98 111 TRP B C 1
ATOM 2451 O O . TRP B 1 111 ? -1.151 9.781 19.406 1 98 111 TRP B O 1
ATOM 2461 N N . PRO B 1 112 ? -1.284 10.938 21.328 1 95.56 112 PRO B N 1
ATOM 2462 C CA . PRO B 1 112 ? -0.478 9.992 22.109 1 95.56 112 PRO B CA 1
ATOM 2463 C C . PRO B 1 112 ? -1.098 8.602 22.156 1 95.56 112 PRO B C 1
ATOM 2465 O O . PRO B 1 112 ? -0.376 7.598 22.172 1 95.56 112 PRO B O 1
ATOM 2468 N N . ASN B 1 113 ? -2.447 8.555 22.281 1 96.88 113 ASN B N 1
ATOM 2469 C CA . ASN B 1 113 ? -3.15 7.273 22.281 1 96.88 113 ASN B CA 1
ATOM 2470 C C . ASN B 1 113 ? -3.938 7.062 20.984 1 96.88 113 ASN B C 1
ATOM 2472 O O . ASN B 1 113 ? -5.051 7.57 20.844 1 96.88 113 ASN B O 1
ATOM 2476 N N . LYS B 1 114 ? -3.439 6.238 20.109 1 96.75 114 LYS B N 1
ATOM 2477 C CA . LYS B 1 114 ? -4.039 6.039 18.797 1 96.75 114 LYS B CA 1
ATOM 2478 C C . LYS B 1 114 ? -5.363 5.285 18.906 1 96.75 114 LYS B C 1
ATOM 2480 O O . LYS B 1 114 ? -6.152 5.266 17.953 1 96.75 114 LYS B O 1
ATOM 2485 N N . GLN B 1 115 ? -5.676 4.715 19.984 1 95.69 115 GLN B N 1
ATOM 2486 C CA . GLN B 1 115 ? -6.891 3.93 20.156 1 95.69 115 GLN B CA 1
ATOM 2487 C C . GLN B 1 115 ? -8.086 4.828 20.484 1 95.69 115 GLN B C 1
ATOM 2489 O O . GLN B 1 115 ? -9.227 4.359 20.516 1 95.69 115 GLN B O 1
ATOM 2494 N N . GLU B 1 116 ? -7.785 6.074 20.734 1 96.81 116 GLU B N 1
ATOM 2495 C CA . GLU B 1 116 ? -8.836 7.055 21 1 96.81 116 GLU B CA 1
ATOM 2496 C C . GLU B 1 116 ? -8.711 8.258 20.062 1 96.81 116 GLU B C 1
ATOM 2498 O O . GLU B 1 116 ? -7.633 8.844 19.938 1 96.81 116 GLU B O 1
ATOM 2503 N N . PHE B 1 117 ? -9.805 8.547 19.453 1 97.31 117 PHE B N 1
ATOM 2504 C CA . PHE B 1 117 ? -9.781 9.742 18.609 1 97.31 117 PHE B CA 1
ATOM 2505 C C . PHE B 1 117 ? -9.531 10.992 19.453 1 97.31 117 PHE B C 1
ATOM 2507 O O . PHE B 1 117 ? -10.211 11.211 20.453 1 97.31 117 PHE B O 1
ATOM 2514 N N . PRO B 1 118 ? -8.625 11.805 19.062 1 97.44 118 PRO B N 1
ATOM 2515 C CA . PRO B 1 118 ? -8.289 12.961 19.891 1 97.44 118 PRO B CA 1
ATOM 2516 C C . PRO B 1 118 ? -9.328 14.078 19.797 1 97.44 118 PRO B C 1
ATOM 2518 O O . PRO B 1 118 ? -9.906 14.305 18.734 1 97.44 118 PRO B O 1
ATOM 2521 N N . SER B 1 119 ? -9.539 14.773 20.875 1 96 119 SER B N 1
ATOM 2522 C CA . SER B 1 119 ? -10.461 15.906 20.891 1 96 119 SER B CA 1
ATOM 2523 C C . SER B 1 119 ? -9.805 17.172 20.391 1 96 119 SER B C 1
ATOM 2525 O O . SER B 1 119 ? -10.484 18.094 19.938 1 96 119 SER B O 1
ATOM 2527 N N . HIS B 1 120 ? -8.484 17.203 20.547 1 96.88 120 HIS B N 1
ATOM 2528 C CA . HIS B 1 120 ? -7.688 18.344 20.109 1 96.88 120 HIS B CA 1
ATOM 2529 C C . HIS B 1 120 ? -6.348 17.891 19.531 1 96.88 120 HIS B C 1
ATOM 2531 O O . HIS B 1 120 ? -5.734 16.953 20.031 1 96.88 120 HIS B O 1
ATOM 2537 N N . ILE B 1 121 ? -5.945 18.594 18.484 1 98.19 121 ILE B N 1
ATOM 2538 C CA . ILE B 1 121 ? -4.633 18.359 17.891 1 98.19 121 ILE B CA 1
ATOM 2539 C C . ILE B 1 121 ? -4.008 19.688 17.469 1 98.19 121 ILE B C 1
ATOM 2541 O O . ILE B 1 121 ? -4.719 20.672 17.25 1 98.19 121 ILE B O 1
ATOM 2545 N N . PRO B 1 122 ? -2.629 19.703 17.469 1 98.19 122 PRO B N 1
ATOM 2546 C CA . PRO B 1 122 ? -2.029 20.875 16.812 1 98.19 122 PRO B CA 1
ATOM 2547 C C . PRO B 1 122 ? -2.459 21.016 15.352 1 98.19 122 PRO B C 1
ATOM 2549 O O . PRO B 1 122 ? -2.594 20.016 14.641 1 98.19 122 PRO B O 1
ATOM 2552 N N . GLU B 1 123 ? -2.75 22.188 14.938 1 98.31 123 GLU B N 1
ATOM 2553 C CA . GLU B 1 123 ? -3.098 22.422 13.539 1 98.31 123 GLU B CA 1
ATOM 2554 C C . GLU B 1 123 ? -1.933 23.047 12.781 1 98.31 123 GLU B C 1
ATOM 2556 O O . GLU B 1 123 ? -1.173 23.844 13.344 1 98.31 123 GLU B O 1
ATOM 2561 N N . LEU B 1 124 ? -1.747 22.688 11.562 1 98.81 124 LEU B N 1
ATOM 2562 C CA . LEU B 1 124 ? -0.813 23.375 10.672 1 98.81 124 LEU B CA 1
ATOM 2563 C C . LEU B 1 124 ? -1.398 24.688 10.18 1 98.81 124 LEU B C 1
ATOM 2565 O O . LEU B 1 124 ? -2.611 24.812 9.992 1 98.81 124 LEU B O 1
ATOM 2569 N N . THR B 1 125 ? -0.556 25.688 9.969 1 98.69 125 THR B N 1
ATOM 2570 C CA . THR B 1 125 ? -1.024 27 9.531 1 98.69 125 THR B CA 1
ATOM 2571 C C . THR B 1 125 ? -0.692 27.219 8.055 1 98.69 125 THR B C 1
ATOM 2573 O O . THR B 1 125 ? 0.225 26.594 7.52 1 98.69 125 THR B O 1
ATOM 2576 N N . PRO B 1 126 ? -1.467 28.094 7.406 1 98.62 126 PRO B N 1
ATOM 2577 C CA . PRO B 1 126 ? -1.119 28.453 6.031 1 98.62 126 PRO B CA 1
ATOM 2578 C C . PRO B 1 126 ? 0.312 28.969 5.898 1 98.62 126 PRO B C 1
ATOM 2580 O O . PRO B 1 126 ? 0.968 28.734 4.883 1 98.62 126 PRO B O 1
ATOM 2583 N N . SER B 1 127 ? 0.793 29.672 6.918 1 98.56 127 SER B N 1
ATOM 2584 C CA . SER B 1 127 ? 2.166 30.156 6.875 1 98.56 127 SER B CA 1
ATOM 2585 C C . SER B 1 127 ? 3.164 29.016 6.793 1 98.56 127 SER B C 1
ATOM 2587 O O . SER B 1 127 ? 4.188 29.109 6.113 1 98.56 127 SER B O 1
ATOM 2589 N N . LEU B 1 128 ? 2.945 27.906 7.531 1 98.81 128 LEU B N 1
ATOM 2590 C CA . LEU B 1 128 ? 3.805 26.734 7.426 1 98.81 128 LEU B CA 1
ATOM 2591 C C . LEU B 1 128 ? 3.803 26.188 6 1 98.81 128 LEU B C 1
ATOM 2593 O O . LEU B 1 128 ? 4.859 25.875 5.453 1 98.81 128 LEU B O 1
ATOM 2597 N N . ALA B 1 129 ? 2.607 26.062 5.426 1 98.88 129 ALA B N 1
ATOM 2598 C CA . ALA B 1 129 ? 2.477 25.547 4.066 1 98.88 129 ALA B CA 1
ATOM 2599 C C . ALA B 1 129 ? 3.303 26.375 3.086 1 98.88 129 ALA B C 1
ATOM 2601 O O . ALA B 1 129 ? 4.012 25.828 2.24 1 98.88 129 ALA B O 1
ATOM 2602 N N . ASP B 1 130 ? 3.168 27.719 3.221 1 98.81 130 ASP B N 1
ATOM 2603 C CA . ASP B 1 130 ? 3.945 28.609 2.373 1 98.81 130 ASP B CA 1
ATOM 2604 C C . ASP B 1 130 ? 5.441 28.359 2.533 1 98.81 130 ASP B C 1
ATOM 2606 O O . ASP B 1 130 ? 6.176 28.297 1.545 1 98.81 130 ASP B O 1
ATOM 2610 N N . ARG B 1 131 ? 5.867 28.203 3.783 1 98.81 131 ARG B N 1
ATOM 2611 C CA . ARG B 1 131 ? 7.277 27.969 4.078 1 98.81 131 ARG B CA 1
ATOM 2612 C C . ARG B 1 131 ? 7.75 26.656 3.475 1 98.81 131 ARG B C 1
ATOM 2614 O O . ARG B 1 131 ? 8.852 26.578 2.932 1 98.81 131 ARG B O 1
ATOM 2621 N N . LEU B 1 132 ? 6.965 25.594 3.578 1 98.94 132 LEU B N 1
ATOM 2622 C CA . LEU B 1 132 ? 7.301 24.312 2.961 1 98.94 132 LEU B CA 1
ATOM 2623 C C . LEU B 1 132 ? 7.508 24.469 1.459 1 98.94 132 LEU B C 1
ATOM 2625 O O . LEU B 1 132 ? 8.492 23.984 0.908 1 98.94 132 LEU B O 1
ATOM 2629 N N . GLY B 1 133 ? 6.594 25.141 0.813 1 98.75 133 GLY B N 1
ATOM 2630 C CA . GLY B 1 133 ? 6.715 25.406 -0.611 1 98.75 133 GLY B CA 1
ATOM 2631 C C . GLY B 1 133 ? 8 26.125 -0.977 1 98.75 133 GLY B C 1
ATOM 2632 O O . GLY B 1 133 ? 8.672 25.766 -1.945 1 98.75 133 GLY B O 1
ATOM 2633 N N . GLU B 1 134 ? 8.312 27.156 -0.201 1 98.38 134 GLU B N 1
ATOM 2634 C CA . GLU B 1 134 ? 9.531 27.922 -0.424 1 98.38 134 GLU B CA 1
ATOM 2635 C C . GLU B 1 134 ? 10.773 27.031 -0.327 1 98.38 134 GLU B C 1
ATOM 2637 O O . GLU B 1 134 ? 11.758 27.266 -1.029 1 98.38 134 GLU B O 1
ATOM 2642 N N . LEU B 1 135 ? 10.703 26.047 0.535 1 98.62 135 LEU B N 1
ATOM 2643 C CA . LEU B 1 135 ? 11.844 25.188 0.792 1 98.62 135 LEU B CA 1
ATOM 2644 C C . LEU B 1 135 ? 11.906 24.062 -0.238 1 98.62 135 LEU B C 1
ATOM 2646 O O . LEU B 1 135 ? 12.883 23.297 -0.277 1 98.62 135 LEU B O 1
ATOM 2650 N N . GLY B 1 136 ? 10.859 23.922 -1.06 1 98.69 136 GLY B N 1
ATOM 2651 C CA . GLY B 1 136 ? 10.82 22.875 -2.057 1 98.69 136 GLY B CA 1
ATOM 2652 C C . GLY B 1 136 ? 10.352 21.531 -1.498 1 98.69 136 GLY B C 1
ATOM 2653 O O . GLY B 1 136 ? 10.555 20.5 -2.117 1 98.69 136 GLY B O 1
ATOM 2654 N N . ILE B 1 137 ? 9.773 21.547 -0.306 1 98.94 137 ILE B N 1
ATOM 2655 C CA . ILE B 1 137 ? 9.211 20.344 0.308 1 98.94 137 ILE B CA 1
ATOM 2656 C C . ILE B 1 137 ? 7.836 20.062 -0.284 1 98.94 137 ILE B C 1
ATOM 2658 O O . ILE B 1 137 ? 6.965 20.938 -0.297 1 98.94 137 ILE B O 1
ATOM 2662 N N . TYR B 1 138 ? 7.625 18.797 -0.733 1 98.94 138 TYR B N 1
ATOM 2663 C CA . TYR B 1 138 ? 6.371 18.547 -1.439 1 98.94 138 TYR B CA 1
ATOM 2664 C C . TYR B 1 138 ? 5.57 17.438 -0.765 1 98.94 138 TYR B C 1
ATOM 2666 O O . TYR B 1 138 ? 4.523 17.031 -1.268 1 98.94 138 TYR B O 1
ATOM 2674 N N . LEU B 1 139 ? 6.031 16.938 0.311 1 98.94 139 LEU B N 1
ATOM 2675 C CA . LEU B 1 139 ? 5.281 16 1.141 1 98.94 139 LEU B CA 1
ATOM 2676 C C . LEU B 1 139 ? 5.465 16.312 2.621 1 98.94 139 LEU B C 1
ATOM 2678 O O . LEU B 1 139 ? 6.59 16.516 3.084 1 98.94 139 LEU B O 1
ATOM 2682 N N . ILE B 1 140 ? 4.363 16.375 3.314 1 99 140 ILE B N 1
ATOM 2683 C CA . ILE B 1 140 ? 4.387 16.5 4.77 1 99 140 ILE B CA 1
ATOM 2684 C C . ILE B 1 140 ? 3.721 15.281 5.402 1 99 140 ILE B C 1
ATOM 2686 O O . ILE B 1 140 ? 2.631 14.875 4.988 1 99 140 ILE B O 1
ATOM 2690 N N . GLY B 1 141 ? 4.391 14.594 6.254 1 98.94 141 GLY B N 1
ATOM 2691 C CA . GLY B 1 141 ? 3.852 13.531 7.082 1 98.94 141 GLY B CA 1
ATOM 2692 C C . GLY B 1 141 ? 3.723 13.914 8.547 1 98.94 141 GLY B C 1
ATOM 2693 O O . GLY B 1 141 ? 4.535 14.688 9.062 1 98.94 141 GLY B O 1
ATOM 2694 N N . LEU B 1 142 ? 2.785 13.359 9.211 1 98.69 142 LEU B N 1
ATOM 2695 C CA . LEU B 1 142 ? 2.652 13.695 10.625 1 98.69 142 LEU B CA 1
ATOM 2696 C C . LEU B 1 142 ? 1.925 12.586 11.375 1 98.69 142 LEU B C 1
ATOM 2698 O O . LEU B 1 142 ? 1.264 11.742 10.766 1 98.69 142 LEU B O 1
ATOM 2702 N N . ASP B 1 143 ? 2.027 12.617 12.695 1 98.88 143 ASP B N 1
ATOM 2703 C CA . ASP B 1 143 ? 1.453 11.617 13.586 1 98.88 143 ASP B CA 1
ATOM 2704 C C . ASP B 1 143 ? 0.079 12.055 14.094 1 98.88 143 ASP B C 1
ATOM 2706 O O . ASP B 1 143 ? -0.274 11.805 15.242 1 98.88 143 ASP B O 1
ATOM 2710 N N . LEU B 1 144 ? -0.67 12.789 13.281 1 98.81 144 LEU B N 1
ATOM 2711 C CA . LEU B 1 144 ? -1.987 13.328 13.602 1 98.81 144 LEU B CA 1
ATOM 2712 C C . LEU B 1 144 ? -3.039 12.805 12.625 1 98.81 144 LEU B C 1
ATOM 2714 O O . LEU B 1 144 ? -2.707 12.367 11.523 1 98.81 144 LEU B O 1
ATOM 2718 N N . PRO B 1 145 ? -4.352 12.859 12.984 1 98.56 145 PRO B N 1
ATOM 2719 C CA . PRO B 1 145 ? -5.395 12.398 12.062 1 98.56 145 PRO B CA 1
ATOM 2720 C C . PRO B 1 145 ? -5.727 13.422 10.984 1 98.56 145 PRO B C 1
ATOM 2722 O O . PRO B 1 145 ? -6.438 13.102 10.023 1 98.56 145 PRO B O 1
ATOM 2725 N N . SER B 1 146 ? -5.184 14.648 11.109 1 98.5 146 SER B N 1
ATOM 2726 C CA . SER B 1 146 ? -5.465 15.719 10.164 1 98.5 146 SER B CA 1
ATOM 2727 C C . SER B 1 146 ? -4.422 16.828 10.258 1 98.5 146 SER B C 1
ATOM 2729 O O . SER B 1 146 ? -3.744 16.969 11.281 1 98.5 146 SER B O 1
ATOM 2731 N N . VAL B 1 147 ? -4.305 17.594 9.188 1 98.81 147 VAL B N 1
ATOM 2732 C CA . VAL B 1 147 ? -3.441 18.766 9.195 1 98.81 147 VAL B CA 1
ATOM 2733 C C . VAL B 1 147 ? -4.211 19.969 9.734 1 98.81 147 VAL B C 1
ATOM 2735 O O . VAL B 1 147 ? -3.613 20.969 10.148 1 98.81 147 VAL B O 1
ATOM 2738 N N . ASP B 1 148 ? -5.551 19.906 9.742 1 98.69 148 ASP B N 1
ATOM 2739 C CA . ASP B 1 148 ? -6.41 20.938 10.32 1 98.69 148 ASP B CA 1
ATOM 2740 C C . ASP B 1 148 ? -6.945 20.516 11.68 1 98.69 148 ASP B C 1
ATOM 2742 O O . ASP B 1 148 ? -6.898 19.328 12.031 1 98.69 148 ASP B O 1
ATOM 2746 N N . ALA B 1 149 ? -7.457 21.5 12.43 1 97.06 149 ALA B N 1
ATOM 2747 C CA . ALA B 1 149 ? -8.141 21.203 13.68 1 97.06 149 ALA B CA 1
ATOM 2748 C C . ALA B 1 149 ? -9.312 20.25 13.445 1 97.06 149 ALA B C 1
ATOM 2750 O O . ALA B 1 149 ? -9.93 20.266 12.383 1 97.06 149 ALA B O 1
ATOM 2751 N N . ILE B 1 150 ? -9.625 19.422 14.445 1 95.5 150 ILE B N 1
ATOM 2752 C CA . ILE B 1 150 ? -10.633 18.359 14.352 1 95.5 150 ILE B CA 1
ATOM 2753 C C . ILE B 1 150 ? -11.984 18.969 13.969 1 95.5 150 ILE B C 1
ATOM 2755 O O . ILE B 1 150 ? -12.75 18.359 13.219 1 95.5 150 ILE B O 1
ATOM 2759 N N . ASP B 1 151 ? -12.242 20.219 14.367 1 92.62 151 ASP B N 1
ATOM 2760 C CA . ASP B 1 151 ? -13.547 20.828 14.141 1 92.62 151 ASP B CA 1
ATOM 2761 C C . ASP B 1 151 ? -13.477 21.859 13.023 1 92.62 151 ASP B C 1
ATOM 2763 O O . ASP B 1 151 ? -14.375 22.703 12.898 1 92.62 151 ASP B O 1
ATOM 2767 N N . SER B 1 152 ? -12.422 21.797 12.32 1 92.5 152 SER B N 1
ATOM 2768 C CA . SER B 1 152 ? -12.242 22.797 11.273 1 92.5 152 SER B CA 1
ATOM 2769 C C . SER B 1 152 ? -13.289 22.641 10.18 1 92.5 152 SER B C 1
ATOM 2771 O O . SER B 1 152 ? -13.578 21.531 9.734 1 92.5 152 SER B O 1
ATOM 2773 N N . LYS B 1 153 ? -13.797 23.719 9.648 1 88 153 LYS B N 1
ATOM 2774 C CA . LYS B 1 153 ? -14.734 23.719 8.531 1 88 153 LYS B CA 1
ATOM 2775 C C . LYS B 1 153 ? -14.117 24.359 7.297 1 88 153 LYS B C 1
ATOM 2777 O O . LYS B 1 153 ? -14.555 24.109 6.172 1 88 153 LYS B O 1
ATOM 2782 N N . GLU B 1 154 ? -13.094 25.016 7.527 1 93.75 154 GLU B N 1
ATOM 2783 C CA . GLU B 1 154 ? -12.492 25.797 6.441 1 93.75 154 GLU B CA 1
ATOM 2784 C C . GLU B 1 154 ? -11.391 25 5.742 1 93.75 154 GLU B C 1
ATOM 2786 O O . GLU B 1 154 ? -11.07 25.25 4.582 1 93.75 154 GLU B O 1
ATOM 2791 N N . MET B 1 155 ? -10.797 24.078 6.438 1 97.31 155 MET B N 1
ATOM 2792 C CA . MET B 1 155 ? -9.727 23.25 5.891 1 97.31 155 MET B CA 1
ATOM 2793 C C . MET B 1 155 ? -8.578 24.109 5.371 1 97.31 155 MET B C 1
ATOM 2795 O O . MET B 1 155 ? -8.07 23.891 4.273 1 97.31 155 MET B O 1
ATOM 2799 N N . ALA B 1 1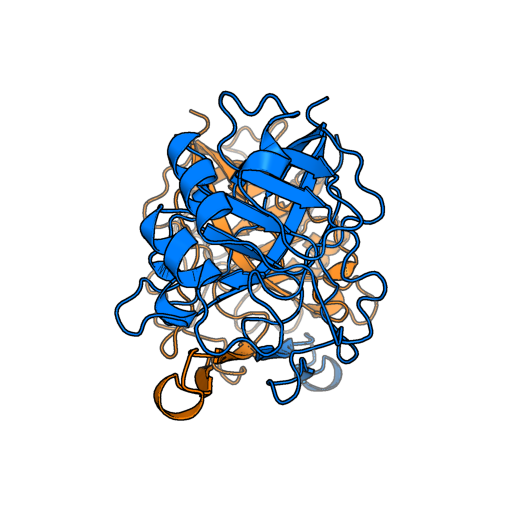56 ? -8.195 25.156 6.137 1 98.25 156 ALA B N 1
ATOM 2800 C CA . ALA B 1 156 ? -7.242 26.156 5.684 1 98.25 156 ALA B CA 1
ATOM 2801 C C . ALA B 1 156 ? -5.875 25.547 5.414 1 98.25 156 ALA B C 1
ATOM 2803 O O . ALA B 1 156 ? -5.211 25.891 4.438 1 98.25 156 ALA B O 1
ATOM 2804 N N . ALA B 1 157 ? -5.453 24.641 6.246 1 98.69 157 ALA B N 1
ATOM 2805 C CA . ALA B 1 157 ? -4.152 24.016 6.055 1 98.69 157 ALA B CA 1
ATOM 2806 C C . ALA B 1 157 ? -4.141 23.141 4.801 1 98.69 157 ALA B C 1
ATOM 2808 O O . ALA B 1 157 ? -3.209 23.219 3.996 1 98.69 157 ALA B O 1
ATOM 2809 N N . HIS B 1 158 ? -5.191 22.297 4.633 1 98.81 158 HIS B N 1
ATOM 2810 C CA . HIS B 1 158 ? -5.281 21.469 3.436 1 98.81 158 HIS B CA 1
ATOM 2811 C C . HIS B 1 158 ? -5.16 22.312 2.174 1 98.81 158 HIS B C 1
ATOM 2813 O O . HIS B 1 158 ? -4.375 22 1.279 1 98.81 158 HIS B O 1
ATOM 2819 N N . HIS B 1 159 ? -5.895 23.406 2.125 1 98.69 159 HIS B N 1
ATOM 2820 C CA . HIS B 1 159 ? -5.922 24.25 0.936 1 98.69 159 HIS B CA 1
ATOM 2821 C C . HIS B 1 159 ? -4.574 24.922 0.713 1 98.69 159 HIS B C 1
ATOM 2823 O O . HIS B 1 159 ? -4.094 25 -0.42 1 98.69 159 HIS B O 1
ATOM 2829 N N . ALA B 1 160 ? -3.988 25.453 1.764 1 98.88 160 ALA B N 1
ATOM 2830 C CA . ALA B 1 160 ? -2.688 26.109 1.644 1 98.88 160 ALA B CA 1
ATOM 2831 C C . ALA B 1 160 ? -1.619 25.125 1.175 1 98.88 160 ALA B C 1
ATOM 2833 O O . ALA B 1 160 ? -0.789 25.453 0.326 1 98.88 160 ALA B O 1
ATOM 2834 N N . LEU B 1 161 ? -1.614 23.938 1.738 1 98.94 161 LEU B N 1
ATOM 2835 C CA . LEU B 1 161 ? -0.676 22.906 1.312 1 98.94 161 LEU B CA 1
ATOM 2836 C C . LEU B 1 161 ? -0.854 22.578 -0.168 1 98.94 161 LEU B C 1
ATOM 2838 O O . LEU B 1 161 ? 0.123 22.531 -0.919 1 98.94 161 LEU B O 1
ATOM 2842 N N . ALA B 1 162 ? -2.1 22.391 -0.584 1 98.75 162 ALA B N 1
ATOM 2843 C CA . ALA B 1 162 ? -2.385 22.094 -1.984 1 98.75 162 ALA B CA 1
ATOM 2844 C C . ALA B 1 162 ? -1.88 23.203 -2.898 1 98.75 162 ALA B C 1
ATOM 2846 O O . ALA B 1 162 ? -1.276 22.938 -3.939 1 98.75 162 ALA B O 1
ATOM 2847 N N . ARG B 1 163 ? -2.104 24.453 -2.51 1 98.44 163 ARG B N 1
ATOM 2848 C CA . ARG B 1 163 ? -1.678 25.594 -3.307 1 98.44 163 ARG B CA 1
ATOM 2849 C C . ARG B 1 163 ? -0.162 25.609 -3.473 1 98.44 163 ARG B C 1
ATOM 2851 O O . ARG B 1 163 ? 0.352 26.109 -4.477 1 98.44 163 ARG B O 1
ATOM 2858 N N . ASN B 1 164 ? 0.491 25.094 -2.482 1 98.81 164 ASN B N 1
ATOM 2859 C CA . ASN B 1 164 ? 1.95 25.109 -2.516 1 98.81 164 ASN B CA 1
ATOM 2860 C C . ASN B 1 164 ? 2.512 23.781 -3.045 1 98.81 164 ASN B C 1
ATOM 2862 O O . ASN B 1 164 ? 3.721 23.562 -2.992 1 98.81 164 ASN B O 1
ATOM 2866 N N . GLY B 1 165 ? 1.648 22.844 -3.506 1 98.56 165 GLY B N 1
ATOM 2867 C CA . GLY B 1 165 ? 2.084 21.578 -4.078 1 98.56 165 GLY B CA 1
ATOM 2868 C C . GLY B 1 165 ? 2.584 20.594 -3.039 1 98.56 165 GLY B C 1
ATOM 2869 O O . GLY B 1 165 ? 3.42 19.75 -3.338 1 98.56 165 GLY B O 1
ATOM 2870 N N . VAL B 1 166 ? 2.152 20.75 -1.769 1 98.94 166 VAL B N 1
ATOM 2871 C CA . VAL B 1 166 ? 2.596 19.875 -0.691 1 98.94 166 VAL B CA 1
ATOM 2872 C C . VAL B 1 166 ? 1.545 18.797 -0.442 1 98.94 166 VAL B C 1
ATOM 2874 O O . VAL B 1 166 ? 0.396 19.109 -0.116 1 98.94 166 VAL B O 1
ATOM 2877 N N . HIS B 1 167 ? 1.881 17.531 -0.531 1 98.94 167 HIS B N 1
ATOM 2878 C CA . HIS B 1 167 ? 1.004 16.391 -0.309 1 98.94 167 HIS B CA 1
ATOM 2879 C C . HIS B 1 167 ? 1.023 15.953 1.153 1 98.94 167 HIS B C 1
ATOM 2881 O O . HIS B 1 167 ? 1.91 16.359 1.912 1 98.94 167 HIS B O 1
ATOM 2887 N N . ILE B 1 168 ? 0.004 15.156 1.5 1 98.94 168 ILE B N 1
ATOM 2888 C CA . ILE B 1 168 ? -0.263 14.938 2.918 1 98.94 168 ILE B CA 1
ATOM 2889 C C . ILE B 1 168 ? -0.206 13.445 3.232 1 98.94 168 ILE B C 1
ATOM 2891 O O . ILE B 1 168 ? -0.791 12.633 2.516 1 98.94 168 ILE B O 1
ATOM 2895 N N . LEU B 1 169 ? 0.465 13.07 4.246 1 99 169 LEU B N 1
ATOM 2896 C CA . LEU B 1 169 ? 0.532 11.758 4.883 1 99 169 LEU B CA 1
ATOM 2897 C C . LEU B 1 169 ? 0.189 11.852 6.363 1 99 169 LEU B C 1
ATOM 2899 O O . LEU B 1 169 ? 0.913 12.492 7.133 1 99 169 LEU B O 1
ATOM 2903 N N . GLU B 1 170 ? -0.909 11.234 6.797 1 98.94 170 GLU B N 1
ATOM 2904 C CA . GLU B 1 170 ? -1.441 11.406 8.148 1 98.94 170 GLU B CA 1
ATOM 2905 C C . GLU B 1 170 ? -1.439 10.094 8.914 1 98.94 170 GLU B C 1
ATOM 2907 O O . GLU B 1 170 ? -1.437 9.016 8.312 1 98.94 170 GLU B O 1
ATOM 2912 N N . GLY B 1 171 ? -1.484 10.211 10.195 1 98.81 171 GLY B N 1
ATOM 2913 C CA . GLY B 1 171 ? -1.763 9.086 11.086 1 98.81 171 GLY B CA 1
ATOM 2914 C C . GLY B 1 171 ? -0.547 8.219 11.344 1 98.81 171 GLY B C 1
ATOM 2915 O O . GLY B 1 171 ? -0.68 7.047 11.711 1 98.81 171 GLY B O 1
ATOM 2916 N N . LEU B 1 172 ? 0.624 8.75 11.18 1 98.94 172 LEU B N 1
ATOM 2917 C CA . LEU B 1 172 ? 1.853 7.992 11.391 1 98.94 172 LEU B CA 1
ATOM 2918 C C . LEU B 1 172 ? 2.035 7.66 12.867 1 98.94 172 LEU B C 1
ATOM 2920 O O . LEU B 1 172 ? 1.632 8.438 13.742 1 98.94 172 LEU B O 1
ATOM 2924 N N . VAL B 1 173 ? 2.613 6.508 13.148 1 98.88 173 VAL B N 1
ATOM 2925 C CA . VAL B 1 173 ? 3.043 6.117 14.492 1 98.88 173 VAL B CA 1
ATOM 2926 C C . VAL B 1 173 ? 4.531 6.41 14.664 1 98.88 173 VAL B C 1
ATOM 2928 O O . VAL B 1 173 ? 5.379 5.652 14.188 1 98.88 173 VAL B O 1
ATOM 2931 N N . LEU B 1 174 ? 4.859 7.492 15.422 1 98.75 174 LEU B N 1
ATOM 2932 C CA . LEU B 1 174 ? 6.238 7.973 15.414 1 98.75 174 LEU B CA 1
ATOM 2933 C C . LEU B 1 174 ? 6.828 7.934 16.828 1 98.75 174 LEU B C 1
ATOM 2935 O O . LEU B 1 174 ? 7.918 8.461 17.062 1 98.75 174 LEU B O 1
ATOM 2939 N N . ASP B 1 175 ? 6.145 7.258 17.766 1 97.75 175 ASP B N 1
ATOM 2940 C CA . ASP B 1 175 ? 6.512 7.254 19.172 1 97.75 175 ASP B CA 1
ATOM 2941 C C . ASP B 1 175 ? 7.973 6.84 19.359 1 97.75 175 ASP B C 1
ATOM 2943 O O . ASP B 1 175 ? 8.688 7.422 20.188 1 97.75 175 ASP B O 1
ATOM 2947 N N . HIS B 1 176 ? 8.484 5.922 18.578 1 97.19 176 HIS B N 1
ATOM 2948 C CA . HIS B 1 176 ? 9.812 5.371 18.797 1 97.19 176 HIS B CA 1
ATOM 2949 C C . HIS B 1 176 ? 10.773 5.793 17.688 1 97.19 176 HIS B C 1
ATOM 2951 O O . HIS B 1 176 ? 11.805 5.152 17.484 1 97.19 176 HIS B O 1
ATOM 2957 N N . ILE B 1 177 ? 10.469 6.766 16.984 1 98.38 177 ILE B N 1
ATOM 2958 C CA . ILE B 1 177 ? 11.305 7.242 15.875 1 98.38 177 ILE B CA 1
ATOM 2959 C C . ILE B 1 177 ? 12.102 8.461 16.328 1 98.38 177 ILE B C 1
ATOM 2961 O O . ILE B 1 177 ? 11.531 9.461 16.766 1 98.38 177 ILE B O 1
ATOM 2965 N N . ALA B 1 178 ? 13.383 8.43 16.281 1 98.31 178 ALA B N 1
ATOM 2966 C CA . ALA B 1 178 ? 14.242 9.578 16.562 1 98.31 178 ALA B CA 1
ATOM 2967 C C . ALA B 1 178 ? 14.289 10.531 15.375 1 98.31 178 ALA B C 1
ATOM 2969 O O . ALA B 1 178 ? 14.195 10.109 14.219 1 98.31 178 ALA B O 1
ATOM 2970 N N . PRO B 1 179 ? 14.375 11.844 15.695 1 98.31 179 PRO B N 1
ATOM 2971 C CA . PRO B 1 179 ? 14.617 12.758 14.578 1 98.31 179 PRO B CA 1
ATOM 2972 C C . PRO B 1 179 ? 15.836 12.359 13.75 1 98.31 179 PRO B C 1
ATOM 2974 O O . PRO B 1 179 ? 16.797 11.812 14.281 1 98.31 179 PRO B O 1
ATOM 2977 N N . GLY B 1 180 ? 15.812 12.594 12.477 1 98.25 180 GLY B N 1
ATOM 2978 C CA . GLY B 1 180 ? 16.906 12.242 11.594 1 98.25 180 GLY B CA 1
ATOM 2979 C C . GLY B 1 180 ? 16.484 11.992 10.164 1 98.25 180 GLY B C 1
ATOM 2980 O O . GLY B 1 180 ? 15.391 12.406 9.758 1 98.25 180 GLY B O 1
ATOM 2981 N N . ASP B 1 181 ? 17.438 11.461 9.406 1 98.5 181 ASP B N 1
ATOM 2982 C CA . ASP B 1 181 ? 17.203 11.188 7.992 1 98.5 181 ASP B CA 1
ATOM 2983 C C . ASP B 1 181 ? 16.797 9.734 7.773 1 98.5 181 ASP B C 1
ATOM 2985 O O . ASP B 1 181 ? 17.438 8.82 8.305 1 98.5 181 ASP B O 1
ATOM 2989 N N . TYR B 1 182 ? 15.758 9.562 7 1 98.69 182 TYR B N 1
ATOM 2990 C CA . TYR B 1 182 ? 15.219 8.234 6.711 1 98.69 182 TYR B CA 1
ATOM 2991 C C . TYR B 1 182 ? 14.906 8.086 5.227 1 98.69 182 TYR B C 1
ATOM 2993 O O . TYR B 1 182 ? 14.836 9.078 4.5 1 98.69 182 TYR B O 1
ATOM 3001 N N . GLU B 1 183 ? 14.805 6.855 4.738 1 98.69 183 GLU B N 1
ATOM 3002 C CA . GLU B 1 183 ? 14.062 6.512 3.535 1 98.69 183 GLU B CA 1
ATOM 3003 C C . GLU B 1 183 ? 12.594 6.234 3.855 1 98.69 183 GLU B C 1
ATOM 3005 O O . GLU B 1 183 ? 12.289 5.492 4.789 1 98.69 183 GLU B O 1
ATOM 3010 N N . LEU B 1 184 ? 11.758 6.883 3.168 1 98.94 184 LEU B N 1
ATOM 3011 C CA . LEU B 1 184 ? 10.32 6.68 3.314 1 98.94 184 LEU B CA 1
ATOM 3012 C C . LEU B 1 184 ? 9.781 5.793 2.199 1 98.94 184 LEU B C 1
ATOM 3014 O O . LEU B 1 184 ? 10.18 5.934 1.04 1 98.94 184 LEU B O 1
ATOM 3018 N N . ASN B 1 185 ? 8.859 4.871 2.504 1 98.94 185 ASN B N 1
ATOM 3019 C CA . ASN B 1 185 ? 8.008 4.117 1.59 1 98.94 185 ASN B CA 1
ATOM 3020 C C . ASN B 1 185 ? 6.566 4.07 2.08 1 98.94 185 ASN B C 1
ATOM 3022 O O . ASN B 1 185 ? 6.266 3.406 3.074 1 98.94 185 ASN B O 1
ATOM 3026 N N . ALA B 1 186 ? 5.641 4.75 1.411 1 98.94 186 ALA B N 1
ATOM 3027 C CA . ALA B 1 186 ? 4.246 4.867 1.826 1 98.94 186 ALA B CA 1
ATOM 3028 C C . ALA B 1 186 ? 3.32 4.953 0.618 1 98.94 186 ALA B C 1
ATOM 3030 O O . ALA B 1 186 ? 2.461 5.836 0.549 1 98.94 186 ALA B O 1
ATOM 3031 N N . VAL B 1 187 ? 3.404 4.082 -0.269 1 98.88 187 VAL B N 1
ATOM 3032 C CA . VAL B 1 187 ? 2.758 4.133 -1.576 1 98.88 187 VAL B CA 1
ATOM 3033 C C . VAL B 1 187 ? 1.262 3.863 -1.423 1 98.88 187 VAL B C 1
ATOM 3035 O O . VAL B 1 187 ? 0.862 2.889 -0.783 1 98.88 187 VAL B O 1
ATOM 3038 N N . PRO B 1 188 ? 0.395 4.719 -1.945 1 98.94 188 PRO B N 1
ATOM 3039 C CA . PRO B 1 188 ? -1.048 4.473 -1.905 1 98.94 188 PRO B CA 1
ATOM 3040 C C . PRO B 1 188 ? -1.488 3.381 -2.877 1 98.94 188 PRO B C 1
ATOM 3042 O O . PRO B 1 188 ? -0.787 3.096 -3.85 1 98.94 188 PRO B O 1
ATOM 3045 N N . LEU B 1 189 ? -2.625 2.736 -2.588 1 98.94 189 LEU B N 1
ATOM 3046 C CA . LEU B 1 189 ? -3.252 1.834 -3.547 1 98.94 189 LEU B CA 1
ATOM 3047 C C . LEU B 1 189 ? -3.668 2.584 -4.809 1 98.94 189 LEU B C 1
ATOM 3049 O O . LEU B 1 189 ? -3.896 3.795 -4.77 1 98.94 189 LEU B O 1
ATOM 3053 N N . PRO B 1 190 ? -3.727 1.866 -5.902 1 98.94 190 PRO B N 1
ATOM 3054 C CA . PRO B 1 190 ? -4.09 2.527 -7.156 1 98.94 190 PRO B CA 1
ATOM 3055 C C . PRO B 1 190 ? -5.602 2.68 -7.328 1 98.94 190 PRO B C 1
ATOM 3057 O O . PRO B 1 190 ? -6.156 2.25 -8.344 1 98.94 190 PRO B O 1
ATOM 3060 N N . ILE B 1 191 ? -6.289 3.299 -6.422 1 98.94 191 ILE B N 1
ATOM 3061 C CA . ILE B 1 191 ? -7.73 3.506 -6.441 1 98.94 191 ILE B CA 1
ATOM 3062 C C . ILE B 1 191 ? -8.078 4.637 -7.41 1 98.94 191 ILE B C 1
ATOM 3064 O O . ILE B 1 191 ? -7.734 5.797 -7.168 1 98.94 191 ILE B O 1
ATOM 3068 N N . VAL B 1 192 ? -8.805 4.391 -8.445 1 98.88 192 VAL B N 1
ATOM 3069 C CA . VAL B 1 192 ? -9 5.301 -9.578 1 98.88 192 VAL B CA 1
ATOM 3070 C C . VAL B 1 192 ? -9.766 6.539 -9.117 1 98.88 192 VAL B C 1
ATOM 3072 O O . VAL B 1 192 ? -9.344 7.668 -9.375 1 98.88 192 VAL B O 1
ATOM 3075 N N . LYS B 1 193 ? -10.773 6.418 -8.281 1 98.62 193 LYS B N 1
ATOM 3076 C CA . LYS B 1 193 ? -11.641 7.531 -7.918 1 98.62 193 LYS B CA 1
ATOM 3077 C C . LYS B 1 193 ? -11.359 8.008 -6.496 1 98.62 193 LYS B C 1
ATOM 3079 O O . LYS B 1 193 ? -12.117 8.812 -5.945 1 98.62 193 LYS B O 1
ATOM 3084 N N . GLY B 1 194 ? -10.32 7.5 -5.926 1 98.81 194 GLY B N 1
ATOM 3085 C CA . GLY B 1 194 ? -10.078 7.656 -4.5 1 98.81 194 GLY B CA 1
ATOM 3086 C C . GLY B 1 194 ? -9.836 9.094 -4.094 1 98.81 194 GLY B C 1
ATOM 3087 O O . GLY B 1 194 ? -9.094 9.82 -4.766 1 98.81 194 GLY B O 1
ATOM 3088 N N . ASP B 1 195 ? -10.43 9.516 -2.955 1 98.94 195 ASP B N 1
ATOM 3089 C CA . ASP B 1 195 ? -10.156 10.789 -2.289 1 98.94 195 ASP B CA 1
ATOM 3090 C C . ASP B 1 195 ? -8.984 10.656 -1.312 1 98.94 195 ASP B C 1
ATOM 3092 O O . ASP B 1 195 ? -8.5 11.656 -0.785 1 98.94 195 ASP B O 1
ATOM 3096 N N . GLY B 1 196 ? -8.531 9.539 -1.056 1 98.88 196 GLY B N 1
ATOM 3097 C CA . GLY B 1 196 ? -7.418 9.109 -0.222 1 98.88 196 GLY B CA 1
ATOM 3098 C C . GLY B 1 196 ? -7.098 7.637 -0.368 1 98.88 196 GLY B C 1
ATOM 3099 O O . GLY B 1 196 ? -7.652 6.957 -1.235 1 98.88 196 GLY B O 1
ATOM 3100 N N . SER B 1 197 ? -6.23 7.203 0.427 1 98.94 197 SER B N 1
ATOM 3101 C CA . SER B 1 197 ? -5.859 5.789 0.445 1 98.94 197 SER B CA 1
ATOM 3102 C C . SER B 1 197 ? -5.168 5.418 1.752 1 98.94 197 SER B C 1
ATOM 3104 O O . SER B 1 197 ? -4.293 6.145 2.227 1 98.94 197 SER B O 1
ATOM 3106 N N . PRO B 1 198 ? -5.574 4.289 2.365 1 98.94 198 PRO B N 1
ATOM 3107 C CA . PRO B 1 198 ? -4.695 3.725 3.391 1 98.94 198 PRO B CA 1
ATOM 3108 C C . PRO B 1 198 ? -3.33 3.32 2.842 1 98.94 198 PRO B C 1
ATOM 3110 O O . PRO B 1 198 ? -3.211 2.982 1.661 1 98.94 198 PRO B O 1
ATOM 3113 N N . VAL B 1 199 ? -2.336 3.479 3.621 1 98.94 199 VAL B N 1
ATOM 3114 C CA . VAL B 1 199 ? -0.996 3.053 3.232 1 98.94 199 VAL B CA 1
ATOM 3115 C C . VAL B 1 199 ? -0.345 2.283 4.379 1 98.94 199 VAL B C 1
ATOM 3117 O O . VAL B 1 199 ? -0.803 2.357 5.523 1 98.94 199 VAL B O 1
ATOM 3120 N N . ARG B 1 200 ? 0.569 1.459 4.105 1 98.94 200 ARG B N 1
ATOM 3121 C CA . ARG B 1 200 ? 1.585 1.042 5.066 1 98.94 200 ARG B CA 1
ATOM 3122 C C . ARG B 1 200 ? 2.85 1.883 4.926 1 98.94 200 ARG B C 1
ATOM 3124 O O . ARG B 1 200 ? 3.553 1.791 3.918 1 98.94 200 ARG B O 1
ATOM 3131 N N . ALA B 1 201 ? 3.094 2.697 5.863 1 99 201 ALA B N 1
ATOM 3132 C CA . ALA B 1 201 ? 4.246 3.592 5.84 1 99 201 ALA B CA 1
ATOM 3133 C C . ALA B 1 201 ? 5.441 2.963 6.551 1 99 201 ALA B C 1
ATOM 3135 O O . ALA B 1 201 ? 5.32 2.486 7.68 1 99 201 ALA B O 1
ATOM 3136 N N . LEU B 1 202 ? 6.562 2.971 5.879 1 98.94 202 LEU B N 1
ATOM 3137 C CA . LEU B 1 202 ? 7.805 2.402 6.387 1 98.94 202 LEU B CA 1
ATOM 3138 C C . LEU B 1 202 ? 8.922 3.439 6.375 1 98.94 202 LEU B C 1
ATOM 3140 O O . LEU B 1 202 ? 8.992 4.27 5.465 1 98.94 202 LEU B O 1
ATOM 3144 N N . LEU B 1 203 ? 9.773 3.383 7.383 1 98.88 203 LEU B N 1
ATOM 3145 C CA . LEU B 1 203 ? 10.992 4.176 7.441 1 98.88 203 LEU B CA 1
ATOM 3146 C C . LEU B 1 203 ? 12.219 3.279 7.57 1 98.88 203 LEU B C 1
ATOM 3148 O O . LEU B 1 203 ? 12.148 2.217 8.195 1 98.88 203 LEU B O 1
ATOM 3152 N N . ARG B 1 204 ? 13.219 3.678 6.957 1 98.31 204 ARG B N 1
ATOM 3153 C CA . ARG B 1 204 ? 14.539 3.066 7.137 1 98.31 204 ARG B CA 1
ATOM 3154 C C . ARG B 1 204 ? 15.609 4.129 7.344 1 98.31 204 ARG B C 1
ATOM 3156 O O . ARG B 1 204 ? 15.758 5.039 6.527 1 98.31 204 ARG B O 1
ATOM 3163 N N . SER B 1 205 ? 16.375 4.023 8.469 1 97.44 205 SER B N 1
ATOM 3164 C CA . SER B 1 205 ? 17.359 5.043 8.812 1 97.44 205 SER B CA 1
ATOM 3165 C C . SER B 1 205 ? 18.438 5.156 7.73 1 97.44 205 SER B C 1
ATOM 3167 O O . SER B 1 205 ? 18.922 4.145 7.215 1 97.44 205 SER B O 1
ATOM 3169 N N . LEU B 1 206 ? 18.766 6.316 7.324 1 95.19 206 LEU B N 1
ATOM 3170 C CA . LEU B 1 206 ? 19.859 6.578 6.387 1 95.19 206 LEU B CA 1
ATOM 3171 C C . LEU B 1 206 ? 21.141 6.945 7.129 1 95.19 206 LEU B C 1
ATOM 3173 O O . LEU B 1 206 ? 22.188 7.102 6.512 1 95.19 206 LEU B O 1
ATOM 3177 N N . ASP B 1 207 ? 21.094 7.094 8.383 1 82.12 207 ASP B N 1
ATOM 3178 C CA . ASP B 1 207 ? 22.266 7.395 9.203 1 82.12 207 ASP B CA 1
ATOM 3179 C C . ASP B 1 207 ? 23.016 6.117 9.586 1 82.12 207 ASP B C 1
ATOM 3181 O O . ASP B 1 207 ? 22.406 5.043 9.672 1 82.12 207 ASP B O 1
#

InterPro domains:
  IPR007325 Kynurenine formamidase/cyclase-like [PF04199] (4-149)
  IPR007325 Kynurenine formamidase/cyclase-like [PTHR31118] (3-203)
  IPR017484 Kynurenine formamidase, bacteria [MF_01969] (2-206)
  IPR017484 Kynurenine formamidase, bacteria [TIGR03035] (2-206)
  IPR037175 Kynurenine formamidase superfamily [G3DSA:3.50.30.50] (1-205)
  IPR037175 Kynurenine formamidase superfamily [SSF102198] (1-204)

Solvent-accessible surface area (backbone atoms only — not comparable to full-atom values): 20983 Å² total; per-residue (Å²): 134,70,74,41,79,25,37,46,65,45,43,68,74,50,40,51,63,90,90,54,58,62,44,41,76,48,68,77,37,41,35,89,75,65,65,46,33,35,40,33,31,39,34,30,27,24,70,36,48,12,18,34,58,19,52,24,18,64,32,92,84,37,50,29,32,53,73,50,64,61,64,76,37,48,43,66,27,39,36,42,75,53,64,91,47,66,60,46,43,42,74,76,49,70,88,53,90,54,81,83,39,42,25,42,33,44,40,34,77,52,46,81,53,68,74,49,74,69,88,60,48,42,19,44,34,49,56,24,27,51,45,35,32,75,52,56,24,38,26,42,31,29,33,32,92,48,54,36,42,82,82,55,64,75,47,57,23,58,52,32,18,51,76,40,56,31,41,47,35,29,23,34,52,52,91,86,58,72,66,44,51,25,38,34,43,36,54,50,47,41,31,51,83,22,28,28,21,44,28,39,31,32,36,27,74,68,117,133,70,75,43,79,27,37,46,66,45,44,68,75,49,41,51,63,89,90,53,58,62,46,42,75,46,69,77,36,41,34,90,76,64,65,45,33,35,40,32,32,38,35,30,28,25,70,36,47,12,18,35,58,20,51,24,19,65,31,91,85,36,51,29,32,53,72,50,65,60,64,75,36,48,42,67,29,40,36,42,75,55,65,90,47,66,58,44,43,44,73,77,48,70,88,54,90,54,82,82,38,40,25,41,32,43,40,36,77,50,45,80,53,68,74,47,75,69,88,61,47,42,19,46,33,47,56,24,26,50,46,36,33,76,51,56,24,38,27,41,32,29,34,31,91,48,55,37,43,83,82,56,64,76,46,56,23,59,52,33,18,52,76,39,57,30,42,47,34,29,23,35,52,52,90,87,57,72,66,44,51,24,36,34,42,37,54,50,48,41,30,52,83,21,26,27,22,44,29,39,32,32,36,26,73,70,115

Nearest PDB structures (foldseek):
  4co9-assembly2_B  TM=9.905E-01  e=1.827E-33  Bacillus anthracis str. Ames
  4cog-assembly2_D  TM=9.438E-01  e=6.734E-26  Burkholderia cenocepacia J2315
  4cob-assembly1_B  TM=9.351E-01  e=6.325E-26  Pseudomonas aeruginosa PAO1
  8hmo-assembly3_F  TM=8.901E-01  e=1.226E-19  Bacillus smithii
  3krv-assembly1_B  TM=8.922E-01  e=2.332E-18  Geobacillus stearothermophilus

Sequence (414 aa):
MTWIDVSQPLEDSITTWPGDTAFRYEIAWPMADSGSVNVGKVTMSLHTGTHIDAPFHFDDAGQRVIDLDPGLYIGPARVIHLPGRERIEATDLDGFDLTGVERLILKTDGWPNKQEFPSHIPELTPSLADRLGELGIYLIGLDLPSVDAIDSKEMAAHHALARNGVHILEGLVLDHIAPGDYELNAVPLPIVKGDGSPVRALLRSLDMTWIDVSQPLEDSITTWPGDTAFRYEIAWPMADSGSVNVGKVTMSLHTGTHIDAPFHFDDAGQRVIDLDPGLYIGPARVIHLPGRERIEATDLDGFDLTGVERLILKTDGWPNKQEFPSHIPELTPSLADRLGELGIYLIGLDLPSVDAIDSKEMAAHHALARNGVHILEGLVLDHIAPGDYELNAVPLPIVKGDGSPVRALLRSLD

pLDDT: mean 97.87, std 2.8, range [67.56, 99.0]